Protein AF-0000000083319806 (afdb_homodimer)

Solvent-accessible surface area (backbone atoms only — not comparable to full-atom values): 30467 Å² total; per-residue (Å²): 118,70,55,70,87,44,60,30,24,70,21,26,51,60,79,76,36,74,44,69,61,35,63,40,27,64,43,56,38,46,34,75,63,25,96,71,28,33,53,68,67,26,23,36,68,34,33,35,37,38,37,29,69,36,45,44,36,43,33,32,46,75,82,45,74,46,81,37,43,58,60,20,32,36,38,39,34,37,60,42,42,29,33,41,30,30,83,74,91,60,65,25,31,32,39,41,38,34,41,36,53,67,60,64,30,37,85,22,64,45,26,33,54,51,44,46,65,51,44,26,91,55,17,43,62,58,45,83,29,42,62,84,41,68,72,39,27,52,52,53,48,50,53,52,48,52,44,55,46,57,71,66,62,64,90,51,65,39,50,55,49,18,52,55,34,41,54,53,27,57,46,55,74,65,57,45,72,44,82,59,54,68,65,61,53,48,52,49,50,30,49,48,37,22,52,51,47,42,69,74,43,43,46,42,93,74,48,67,61,56,41,11,50,55,40,70,43,51,57,68,53,38,42,48,48,26,42,74,71,67,68,35,48,64,65,56,25,50,51,32,33,27,48,36,53,35,52,51,44,43,51,74,41,87,68,54,67,62,55,43,28,43,60,30,30,39,92,42,53,66,58,38,47,52,53,37,26,71,72,69,70,42,46,67,69,59,53,35,69,69,38,76,77,67,84,130,121,68,54,69,87,43,62,30,29,69,21,27,51,59,77,73,37,73,45,69,63,36,62,38,28,63,46,57,38,44,34,76,62,27,95,70,28,31,54,72,66,26,23,35,67,34,34,37,36,38,37,30,70,36,45,47,34,43,33,33,49,76,82,46,74,45,80,37,43,59,59,20,32,37,38,38,34,38,60,42,42,30,32,40,29,33,81,74,91,61,64,25,32,31,38,39,38,34,41,34,51,67,61,65,31,37,83,23,64,45,26,34,54,50,44,45,64,49,44,26,89,54,18,43,64,58,44,84,28,42,64,85,41,68,73,38,27,51,52,53,48,48,54,53,50,52,45,56,47,55,72,70,60,65,88,49,66,40,50,56,48,18,52,53,34,40,54,53,26,57,46,56,73,66,58,45,71,42,82,58,55,67,67,61,50,48,52,50,50,30,51,49,38,22,52,50,45,43,70,74,44,44,46,44,93,73,50,68,62,57,41,12,51,56,39,70,43,52,57,68,55,38,42,46,50,26,43,73,72,66,67,36,49,63,66,56,24,50,50,28,37,28,48,40,54,35,52,50,44,44,52,73,42,86,69,54,68,62,55,42,29,42,59,30,30,40,92,42,52,65,59,37,47,51,53,38,24,71,74,71,70,42,46,67,69,59,53,35,70,67,37,77,77,66,85,129

Foldseek 3Di:
DPEDFDAFLLQATDADDLDPPQPKRKDKYKLVSPPQSKDDWHAAQWKKKKAWQAAKKWKAWQRDTDIGGHGKMKIFFGGITMMIHDPDPGIIMMIMIIHHLVLQCCVPPVSVVLCCVQRNLQWDGMDIAHCVDVLSVVLSVLSVVLNVCSVVPNPDVVVNSVSVNVSVVSSSVPIGGPPPDPVSSLLVVLVVQLLVVLVVDLLEDDDLQNSCVSSPHGSVSQQVSCCSRVVDGSVSSSLSNLLVQLLVCLQPHPDDSQVSCNRSHHPGSVVSQVSNCVVVVDGSVVSSVVRPDPDD/DPEDFDAFLLQATDADDLDPPQPKRKDKYKLVSPPQSKDDWHFAQWKKKKAWQAAKKWKAWQRDTDIGGHGKMKIFFGGITMMIHDPDPGIIMMIMIIHHLVLQCCVPPVSVVLCCVQRNLQWDGMDIAHCVDVLSVVLSVLSVVLNVCSVVPNPDVVVNSVSVNVSVVSSSVPIGGDPPPPVSSLLVVLVVQLLVVLVVDLLEDDDLQNSCVSSPHGSVSQQVSCCSRSVDGSVSSSLSNLLVQLLVCLQPHPDDSQVSCNRSHHPGSVVSQVSNCVVVVDGSVVSSVVRPDPDD

InterPro domains:
  IPR003313 AraC-type arabinose-binding/dimerisation domain [PF02311] (35-108)
  IPR009057 Homedomain-like superfamily [SSF46689] (190-239)
  IPR009057 Homedomain-like superfamily [SSF46689] (241-291)
  IPR011051 RmlC-like cupin domain superfamily [SSF51182] (38-101)
  IPR014710 RmlC-like jelly roll fold [G3DSA:2.60.120.10] (34-104)
  IPR018060 AraC-like, DNA binding HTH domain [PF12833] (212-290)
  IPR018060 AraC-like, DNA binding HTH domain [PS01124] (192-290)
  IPR018060 AraC-like, DNA binding HTH domain [SM00342] (205-288)
  IPR018062 HTH domain AraC-type, conserved site [PS00041] (242-284)
  IPR020449 Transcription regulator HTH, AraC- type, HTH domain [PR00032] (257-272)
  IPR020449 Transcription regulator HTH, AraC- type, HTH domain [PR00032] (272-288)

Organism: Saccharibacillus brassicae (NCBI:txid2583377)

Structure (mmCIF, N/CA/C/O backbone):
data_AF-0000000083319806-model_v1
#
loop_
_entity.id
_entity.type
_entity.pdbx_description
1 polymer 'Helix-turn-helix domain-containing protein'
#
loop_
_atom_site.group_PDB
_atom_site.id
_atom_site.type_symbol
_atom_site.label_atom_id
_atom_site.label_alt_id
_atom_site.label_comp_id
_atom_site.label_asym_id
_atom_site.label_entity_id
_atom_site.label_seq_id
_atom_site.pdbx_PDB_ins_code
_atom_site.Cartn_x
_atom_site.Cartn_y
_atom_site.Cartn_z
_atom_site.occupancy
_atom_site.B_iso_or_equiv
_atom_site.auth_seq_id
_atom_site.auth_comp_id
_atom_site.auth_asym_id
_atom_site.auth_atom_id
_atom_site.pdbx_PDB_model_num
ATOM 1 N N . MET A 1 1 ? 20.312 -10.594 -13.469 1 32.31 1 MET A N 1
ATOM 2 C CA . MET A 1 1 ? 19.641 -11.75 -14.039 1 32.31 1 MET A CA 1
ATOM 3 C C . MET A 1 1 ? 19.141 -12.688 -12.945 1 32.31 1 MET A C 1
ATOM 5 O O . MET A 1 1 ? 19.922 -13.133 -12.102 1 32.31 1 MET A O 1
ATOM 9 N N . TYR A 1 2 ? 18.031 -12.5 -12.547 1 42.34 2 TYR A N 1
ATOM 10 C CA . TYR A 1 2 ? 17.531 -13.32 -11.453 1 42.34 2 TYR A CA 1
ATOM 11 C C . TYR A 1 2 ? 17.156 -14.719 -11.938 1 42.34 2 TYR A C 1
ATOM 13 O O . TYR A 1 2 ? 16.156 -14.891 -12.641 1 42.34 2 TYR A O 1
ATOM 21 N N . GLY A 1 3 ? 18.234 -15.531 -12.312 1 44.66 3 GLY A N 1
ATOM 22 C CA . GLY A 1 3 ? 18.094 -16.812 -13 1 44.66 3 GLY A CA 1
ATOM 23 C C . GLY A 1 3 ? 17.547 -17.906 -12.109 1 44.66 3 GLY A C 1
ATOM 24 O O . GLY A 1 3 ? 17.234 -19 -12.586 1 44.66 3 GLY A O 1
ATOM 25 N N . GLY A 1 4 ? 17.391 -17.719 -10.883 1 49.59 4 GLY A N 1
ATOM 26 C CA . GLY A 1 4 ? 17.016 -18.953 -10.203 1 49.59 4 GLY A CA 1
ATOM 27 C C . GLY A 1 4 ? 15.75 -18.828 -9.383 1 49.59 4 GLY A C 1
ATOM 28 O O . GLY A 1 4 ? 15.406 -17.719 -8.93 1 49.59 4 GLY A O 1
ATOM 29 N N . LEU A 1 5 ? 14.781 -19.719 -9.812 1 52.25 5 LEU A N 1
ATOM 30 C CA . LEU A 1 5 ? 13.57 -19.875 -9 1 52.25 5 LEU A CA 1
ATOM 31 C C . LEU A 1 5 ? 13.891 -20.5 -7.652 1 52.25 5 LEU A C 1
ATOM 33 O O . LEU A 1 5 ? 14.477 -21.578 -7.594 1 52.25 5 LEU A O 1
ATOM 37 N N . GLU A 1 6 ? 13.891 -19.734 -6.719 1 49.66 6 GLU A N 1
ATOM 38 C CA . GLU A 1 6 ? 14.062 -20.281 -5.375 1 49.66 6 GLU A CA 1
ATOM 39 C C . GLU A 1 6 ? 12.719 -20.656 -4.758 1 49.66 6 GLU A C 1
ATOM 41 O O . GLU A 1 6 ? 11.836 -19.797 -4.609 1 49.66 6 GLU A O 1
ATOM 46 N N . LEU A 1 7 ? 12.531 -21.938 -4.762 1 43.81 7 LEU A N 1
ATOM 47 C CA . LEU A 1 7 ? 11.242 -22.453 -4.309 1 43.81 7 LEU A CA 1
ATOM 48 C C . LEU A 1 7 ? 11.328 -22.953 -2.873 1 43.81 7 LEU A C 1
ATOM 50 O O . LEU A 1 7 ? 12.359 -23.484 -2.457 1 43.81 7 LEU A O 1
ATOM 54 N N . PHE A 1 8 ? 10.234 -22.609 -2.215 1 37.62 8 PHE A N 1
ATOM 55 C CA . PHE A 1 8 ? 10.062 -23.234 -0.912 1 37.62 8 PHE A CA 1
ATOM 56 C C . PHE A 1 8 ? 9.492 -24.641 -1.062 1 37.62 8 PHE A C 1
ATOM 58 O O . PHE A 1 8 ? 9.086 -25.031 -2.156 1 37.62 8 PHE A O 1
ATOM 65 N N . SER A 1 9 ? 9.578 -25.375 -0.047 1 36.09 9 SER A N 1
ATOM 66 C CA . SER A 1 9 ? 9.156 -26.766 -0.034 1 36.09 9 SER A CA 1
ATOM 67 C C . SER A 1 9 ? 7.711 -26.922 -0.5 1 36.09 9 SER A C 1
ATOM 69 O O . SER A 1 9 ? 7.348 -27.922 -1.111 1 36.09 9 SER A O 1
ATOM 71 N N . ASP A 1 10 ? 6.867 -25.875 -0.222 1 38.91 10 ASP A N 1
ATOM 72 C CA . ASP A 1 10 ? 5.469 -25.906 -0.65 1 38.91 10 ASP A CA 1
ATOM 73 C C . ASP A 1 10 ? 5.328 -25.391 -2.082 1 38.91 10 ASP A C 1
ATOM 75 O O . ASP A 1 10 ? 4.23 -25.031 -2.512 1 38.91 10 ASP A O 1
ATOM 79 N N . LEU A 1 11 ? 6.398 -25.359 -2.715 1 46.5 11 LEU A N 1
ATOM 80 C CA . LEU A 1 11 ? 6.477 -24.859 -4.086 1 46.5 11 LEU A CA 1
ATOM 81 C C . LEU A 1 11 ? 6.203 -23.359 -4.148 1 46.5 11 LEU A C 1
ATOM 83 O O . LEU A 1 11 ? 6.004 -22.812 -5.23 1 46.5 11 LEU A O 1
ATOM 87 N N . SER A 1 12 ? 6.023 -22.875 -2.936 1 45.84 12 SER A N 1
ATOM 88 C CA . SER A 1 12 ? 5.953 -21.422 -3 1 45.84 12 SER A CA 1
ATOM 89 C C . SER A 1 12 ? 7.312 -20.812 -3.328 1 45.84 12 SER A C 1
ATOM 91 O O . SER A 1 12 ? 8.352 -21.344 -2.939 1 45.84 12 SER A O 1
ATOM 93 N N . GLU A 1 13 ? 7.273 -19.844 -4.129 1 59.12 13 GLU A N 1
ATOM 94 C CA . GLU A 1 13 ? 8.5 -19.188 -4.59 1 59.12 13 GLU A CA 1
ATOM 95 C C . GLU A 1 13 ? 8.922 -18.078 -3.635 1 59.12 13 GLU A C 1
ATOM 97 O O . GLU A 1 13 ? 8.086 -17.312 -3.15 1 59.12 13 GLU A O 1
ATOM 102 N N . ARG A 1 14 ? 10.156 -18.172 -3.219 1 52.56 14 ARG A N 1
ATOM 103 C CA . ARG A 1 14 ? 10.742 -17 -2.568 1 52.56 14 ARG A CA 1
ATOM 104 C C . ARG A 1 14 ? 11.133 -15.938 -3.59 1 52.56 14 ARG A C 1
ATOM 106 O O . ARG A 1 14 ? 12.117 -16.094 -4.309 1 52.56 14 ARG A O 1
ATOM 113 N N . LEU A 1 15 ? 10.359 -14.984 -3.609 1 57.25 15 LEU A N 1
ATOM 114 C CA . LEU A 1 15 ? 10.602 -13.922 -4.574 1 57.25 15 LEU A CA 1
ATOM 115 C C . LEU A 1 15 ? 11.688 -12.969 -4.07 1 57.25 15 LEU A C 1
ATOM 117 O O . LEU A 1 15 ? 11.734 -12.648 -2.881 1 57.25 15 LEU A O 1
ATOM 121 N N . LYS A 1 16 ? 12.758 -12.797 -4.871 1 59.84 16 LYS A N 1
ATOM 122 C CA . LYS A 1 16 ? 13.758 -11.758 -4.598 1 59.84 16 LYS A CA 1
ATOM 123 C C . LYS A 1 16 ? 13.289 -10.398 -5.117 1 59.84 16 LYS A C 1
ATOM 125 O O . LYS A 1 16 ? 13.383 -10.125 -6.312 1 59.84 16 LYS A O 1
ATOM 130 N N . TYR A 1 17 ? 12.867 -9.672 -4.148 1 60.75 17 TYR A N 1
ATOM 131 C CA . TYR A 1 17 ? 12.367 -8.352 -4.527 1 60.75 17 TYR A CA 1
ATOM 132 C C . TYR A 1 17 ? 13.516 -7.43 -4.926 1 60.75 17 TYR A C 1
ATOM 134 O O . TYR A 1 17 ? 14.648 -7.617 -4.484 1 60.75 17 TYR A O 1
ATOM 142 N N . ASN A 1 18 ? 13.227 -6.555 -5.82 1 66.25 18 ASN A N 1
ATOM 143 C CA . ASN A 1 18 ? 14.234 -5.621 -6.293 1 66.25 18 ASN A CA 1
ATOM 144 C C . ASN A 1 18 ? 14.773 -4.75 -5.16 1 66.25 18 ASN A C 1
ATOM 146 O O . ASN A 1 18 ? 15.969 -4.457 -5.109 1 66.25 18 ASN A O 1
ATOM 150 N N . VAL A 1 19 ? 13.906 -4.242 -4.352 1 64.81 19 VAL A N 1
ATOM 151 C CA . VAL A 1 19 ? 14.25 -3.557 -3.113 1 64.81 19 VAL A CA 1
ATOM 152 C C . VAL A 1 19 ? 13.867 -4.426 -1.917 1 64.81 19 VAL A C 1
ATOM 154 O O . VAL A 1 19 ? 12.711 -4.832 -1.781 1 64.81 19 VAL A O 1
ATOM 157 N N . PRO A 1 20 ? 14.906 -4.734 -1.126 1 61.66 20 PRO A N 1
ATOM 158 C CA . PRO A 1 20 ? 14.609 -5.609 0.008 1 61.66 20 PRO A CA 1
ATOM 159 C C . PRO A 1 20 ? 13.453 -5.094 0.861 1 61.66 20 PRO A C 1
ATOM 161 O O . PRO A 1 20 ? 13.352 -3.891 1.109 1 61.66 20 PRO A O 1
ATOM 164 N N . ASP A 1 21 ? 12.469 -5.969 1.171 1 67.62 21 ASP A N 1
ATOM 165 C CA . ASP A 1 21 ? 11.297 -5.723 2.006 1 67.62 21 ASP A CA 1
ATOM 166 C C . ASP A 1 21 ? 10.305 -4.797 1.302 1 67.62 21 ASP A C 1
ATOM 168 O O . ASP A 1 21 ? 9.516 -4.105 1.955 1 67.62 21 ASP A O 1
ATOM 172 N N . PHE A 1 22 ? 10.484 -4.484 0.12 1 76.31 22 PHE A N 1
ATOM 173 C CA . PHE A 1 22 ? 9.469 -3.859 -0.721 1 76.31 22 PHE A CA 1
ATOM 174 C C . PHE A 1 22 ? 8.977 -4.832 -1.788 1 76.31 22 PHE A C 1
ATOM 176 O O . PHE A 1 22 ? 9.602 -4.969 -2.842 1 76.31 22 PHE A O 1
ATOM 183 N N . PRO A 1 23 ? 7.918 -5.484 -1.547 1 83.31 23 PRO A N 1
ATOM 184 C CA . PRO A 1 23 ? 7.613 -6.746 -2.227 1 83.31 23 PRO A CA 1
ATOM 185 C C . PRO A 1 23 ? 7.047 -6.539 -3.629 1 83.31 23 PRO A C 1
ATOM 187 O O . PRO A 1 23 ? 5.895 -6.891 -3.893 1 83.31 23 PRO A O 1
ATOM 190 N N . ILE A 1 24 ? 7.809 -5.965 -4.449 1 88.81 24 ILE A N 1
ATOM 191 C CA . ILE A 1 24 ? 7.652 -5.918 -5.898 1 88.81 24 ILE A CA 1
ATOM 192 C C . ILE A 1 24 ? 8.891 -6.52 -6.566 1 88.81 24 ILE A C 1
ATOM 194 O O . ILE A 1 24 ? 10.016 -6.156 -6.238 1 88.81 24 ILE A O 1
ATOM 198 N N . CYS A 1 25 ? 8.695 -7.453 -7.391 1 87 25 CYS A N 1
ATOM 199 C CA . CYS A 1 25 ? 9.781 -8.047 -8.156 1 87 25 CYS A CA 1
ATOM 200 C C . CYS A 1 25 ? 9.625 -7.762 -9.648 1 87 25 CYS A C 1
ATOM 202 O O . CYS A 1 25 ? 8.539 -7.934 -10.203 1 87 25 CYS A O 1
ATOM 204 N N . VAL A 1 26 ? 10.594 -7.18 -10.242 1 88.5 26 VAL A N 1
ATOM 205 C CA . VAL A 1 26 ? 10.664 -6.969 -11.68 1 88.5 26 VAL A CA 1
ATOM 206 C C . VAL A 1 26 ? 12 -7.484 -12.211 1 88.5 26 VAL A C 1
ATOM 208 O O . VAL A 1 26 ? 13.062 -6.992 -11.828 1 88.5 26 VAL A O 1
ATOM 211 N N . TYR A 1 27 ? 11.914 -8.469 -13.078 1 83.31 27 TYR A N 1
ATOM 212 C CA . TYR A 1 27 ? 13.18 -8.93 -13.641 1 83.31 27 TYR A CA 1
ATOM 213 C C . TYR A 1 27 ? 12.961 -9.578 -15 1 83.31 27 TYR A C 1
ATOM 215 O O . TYR A 1 27 ? 11.828 -9.883 -15.383 1 83.31 27 TYR A O 1
ATOM 223 N N . ARG A 1 28 ? 14.023 -9.594 -15.68 1 85.25 28 ARG A N 1
ATOM 224 C CA . ARG A 1 28 ? 14.102 -10.32 -16.938 1 85.25 28 ARG A CA 1
ATOM 225 C C . ARG A 1 28 ? 14.703 -11.703 -16.734 1 85.25 28 ARG A C 1
ATOM 227 O O . ARG A 1 28 ? 15.734 -11.852 -16.078 1 85.25 28 ARG A O 1
ATOM 234 N N . GLY A 1 29 ? 13.977 -12.773 -17.219 1 81.25 29 GLY A N 1
ATOM 235 C CA . GLY A 1 29 ? 14.469 -14.133 -17.078 1 81.25 29 GLY A CA 1
ATOM 236 C C . GLY A 1 29 ? 14.586 -14.867 -18.406 1 81.25 29 GLY A C 1
ATOM 237 O O . GLY A 1 29 ? 14.211 -14.328 -19.453 1 81.25 29 GLY A O 1
ATOM 238 N N . SER A 1 30 ? 15.297 -15.938 -18.297 1 79 30 SER A N 1
ATOM 239 C CA . SER A 1 30 ? 15.445 -16.859 -19.422 1 79 30 SER A CA 1
ATOM 240 C C . SER A 1 30 ? 15.273 -18.312 -18.969 1 79 30 SER A C 1
ATOM 242 O O . SER A 1 30 ? 15.758 -18.703 -17.922 1 79 30 SER A O 1
ATOM 244 N N . LEU A 1 31 ? 14.523 -19.062 -19.781 1 75.31 31 LEU A N 1
ATOM 245 C CA . LEU A 1 31 ? 14.305 -20.453 -19.406 1 75.31 31 LEU A CA 1
ATOM 246 C C . LEU A 1 31 ? 15.602 -21.25 -19.562 1 75.31 31 LEU A C 1
ATOM 248 O O . LEU A 1 31 ? 15.719 -22.344 -19 1 75.31 31 LEU A O 1
ATOM 252 N N . ARG A 1 32 ? 16.531 -20.703 -20.297 1 66.5 32 ARG A N 1
ATOM 253 C CA . ARG A 1 32 ? 17.797 -21.391 -20.5 1 66.5 32 ARG A CA 1
ATOM 254 C C . ARG A 1 32 ? 18.547 -21.578 -19.188 1 66.5 32 ARG A C 1
ATOM 256 O O . ARG A 1 32 ? 19.438 -22.422 -19.094 1 66.5 32 ARG A O 1
ATOM 263 N N . PHE A 1 33 ? 18.172 -20.734 -18.281 1 56.41 33 PHE A N 1
ATOM 264 C CA . PHE A 1 33 ? 18.875 -20.797 -17 1 56.41 33 PHE A CA 1
ATOM 265 C C . PHE A 1 33 ? 18.344 -21.938 -16.141 1 56.41 33 PHE A C 1
ATOM 267 O O . PHE A 1 33 ? 18.891 -22.219 -15.07 1 56.41 33 PHE A O 1
ATOM 274 N N . PHE A 1 34 ? 17.375 -22.578 -16.719 1 55.75 34 PHE A N 1
ATOM 275 C CA . PHE A 1 34 ? 16.812 -23.719 -16.016 1 55.75 34 PHE A CA 1
ATOM 276 C C . PHE A 1 34 ? 17.156 -25.016 -16.734 1 55.75 34 PHE A C 1
ATOM 278 O O . PHE A 1 34 ? 17.203 -25.062 -17.969 1 55.75 34 PHE A O 1
ATOM 285 N N . ASP A 1 35 ? 17.578 -26 -16.062 1 54.56 35 ASP A N 1
ATOM 286 C CA . ASP A 1 35 ? 18.062 -27.266 -16.609 1 54.56 35 ASP A CA 1
ATOM 287 C C . ASP A 1 35 ? 17.078 -27.828 -17.641 1 54.56 35 ASP A C 1
ATOM 289 O O . ASP A 1 35 ? 17.5 -28.312 -18.703 1 54.56 35 ASP A O 1
ATOM 293 N N . THR A 1 36 ? 15.836 -27.875 -17.438 1 55 36 THR A N 1
ATOM 294 C CA . THR A 1 36 ? 14.867 -28.484 -18.344 1 55 36 THR A CA 1
ATOM 295 C C . THR A 1 36 ? 14.086 -27.406 -19.094 1 55 36 THR A C 1
ATOM 297 O O . THR A 1 36 ? 12.992 -27.656 -19.594 1 55 36 THR A O 1
ATOM 300 N N . ASN A 1 37 ? 14.75 -26.234 -19.25 1 62.88 37 ASN A N 1
ATOM 301 C CA . ASN A 1 37 ? 14.062 -25.109 -19.875 1 62.88 37 ASN A CA 1
ATOM 302 C C . ASN A 1 37 ? 12.672 -24.906 -19.281 1 62.88 37 ASN A C 1
ATOM 304 O O . ASN A 1 37 ? 11.711 -24.672 -20.016 1 62.88 37 ASN A O 1
ATOM 308 N N . ALA A 1 38 ? 12.617 -25.375 -18.062 1 65.38 38 ALA A N 1
ATOM 309 C CA . ALA A 1 38 ? 11.359 -25.25 -17.344 1 65.38 38 ALA A CA 1
ATOM 310 C C . ALA A 1 38 ? 11.594 -24.828 -15.898 1 65.38 38 ALA A C 1
ATOM 312 O O . ALA A 1 38 ? 12.586 -25.219 -15.281 1 65.38 38 ALA A O 1
ATOM 313 N N . PHE A 1 39 ? 10.758 -23.859 -15.5 1 65.25 39 PHE A N 1
ATOM 314 C CA . PHE A 1 39 ? 10.758 -23.719 -14.047 1 65.25 39 PHE A CA 1
ATOM 315 C C . PHE A 1 39 ? 9.648 -24.547 -13.414 1 65.25 39 PHE A C 1
ATOM 317 O O . PHE A 1 39 ? 8.586 -24.734 -14.016 1 65.25 39 PHE A O 1
ATOM 324 N N . ALA A 1 40 ? 9.914 -25.094 -12.273 1 62.38 40 ALA A N 1
ATOM 325 C CA . ALA A 1 40 ? 9.086 -26.047 -11.547 1 62.38 40 ALA A CA 1
ATOM 326 C C . ALA A 1 40 ? 7.773 -25.422 -11.102 1 62.38 40 ALA A C 1
ATOM 328 O O . ALA A 1 40 ? 7.676 -24.188 -10.984 1 62.38 40 ALA A O 1
ATOM 329 N N . TYR A 1 41 ? 6.816 -26.312 -10.938 1 68.25 41 TYR A N 1
ATOM 330 C CA . TYR A 1 41 ? 5.566 -25.891 -10.32 1 68.25 41 TYR A CA 1
ATOM 331 C C . TYR A 1 41 ? 5.824 -25.156 -9.008 1 68.25 41 TYR A C 1
ATOM 333 O O . TYR A 1 41 ? 6.633 -25.609 -8.195 1 68.25 41 TYR A O 1
ATOM 341 N N . HIS A 1 42 ? 5.207 -24.031 -8.93 1 69.31 42 HIS A N 1
ATOM 342 C CA . HIS A 1 42 ? 5.285 -23.281 -7.684 1 69.31 42 HIS A CA 1
ATOM 343 C C . HIS A 1 42 ? 4.098 -22.328 -7.531 1 69.31 42 HIS A C 1
ATOM 345 O O . HIS A 1 42 ? 3.299 -22.188 -8.453 1 69.31 42 HIS A O 1
ATOM 351 N N . TRP A 1 43 ? 3.887 -21.953 -6.285 1 70.69 43 TRP A N 1
ATOM 352 C CA . TRP A 1 43 ? 2.893 -20.906 -6.023 1 70.69 43 TRP A CA 1
ATOM 353 C C . TRP A 1 43 ? 3.443 -19.859 -5.066 1 70.69 43 TRP A C 1
ATOM 355 O O . TRP A 1 43 ? 4.488 -20.062 -4.441 1 70.69 43 TRP A O 1
ATOM 365 N N . HIS A 1 44 ? 2.842 -18.703 -5.074 1 73.44 44 HIS A N 1
ATOM 366 C CA . HIS A 1 44 ? 3.119 -17.625 -4.129 1 73.44 44 HIS A CA 1
ATOM 367 C C . HIS A 1 44 ? 1.916 -16.703 -3.979 1 73.44 44 HIS A C 1
ATOM 369 O O . HIS A 1 44 ? 0.954 -16.797 -4.746 1 73.44 44 HIS A O 1
ATOM 375 N N . THR A 1 45 ? 1.938 -15.938 -2.943 1 79.69 45 THR A N 1
ATOM 376 C CA . THR A 1 45 ? 0.848 -15.023 -2.633 1 79.69 45 THR A CA 1
ATOM 377 C C . THR A 1 45 ? 0.843 -13.836 -3.598 1 79.69 45 THR A C 1
ATOM 379 O O . THR A 1 45 ? -0.208 -13.25 -3.863 1 79.69 45 THR A O 1
ATOM 382 N N . ASP A 1 46 ? 1.953 -13.602 -4.18 1 89.94 46 ASP A N 1
ATOM 383 C CA . ASP A 1 46 ? 2.09 -12.445 -5.059 1 89.94 46 ASP A CA 1
ATOM 384 C C . ASP A 1 46 ? 1.274 -12.625 -6.336 1 89.94 46 ASP A C 1
ATOM 386 O O . ASP A 1 46 ? 1.175 -13.742 -6.863 1 89.94 46 ASP A O 1
ATOM 390 N N . LEU A 1 47 ? 0.662 -11.57 -6.766 1 95.06 47 LEU A N 1
ATOM 391 C CA . LEU A 1 47 ? 0.157 -11.539 -8.133 1 95.06 47 LEU A CA 1
ATOM 392 C C . LEU A 1 47 ? 1.306 -11.508 -9.141 1 95.06 47 LEU A C 1
ATOM 394 O O . LEU A 1 47 ? 2.311 -10.828 -8.914 1 95.06 47 LEU A O 1
ATOM 398 N N . GLU A 1 48 ? 1.169 -12.258 -10.195 1 95.31 48 GLU A N 1
ATOM 399 C CA . GLU A 1 48 ? 2.299 -12.375 -11.109 1 95.31 48 GLU A CA 1
ATOM 400 C C . GLU A 1 48 ? 1.893 -12.023 -12.539 1 95.31 48 GLU A C 1
ATOM 402 O O . GLU A 1 48 ? 0.823 -12.422 -13 1 95.31 48 GLU A O 1
ATOM 407 N N . PHE A 1 49 ? 2.697 -11.195 -13.195 1 97.56 49 PHE A N 1
ATOM 408 C CA . PHE A 1 49 ? 2.586 -10.844 -14.602 1 97.56 49 PHE A CA 1
ATOM 409 C C . PHE A 1 49 ? 3.807 -11.32 -15.383 1 97.56 49 PHE A C 1
ATOM 411 O O . PHE A 1 49 ? 4.941 -11.141 -14.938 1 97.56 49 PHE A O 1
ATOM 418 N N . VAL A 1 50 ? 3.576 -11.93 -16.5 1 96.44 50 VAL A N 1
ATOM 419 C CA . VAL A 1 50 ? 4.664 -12.398 -17.359 1 96.44 50 VAL A CA 1
ATOM 420 C C . VAL A 1 50 ? 4.465 -11.891 -18.781 1 96.44 50 VAL A C 1
ATOM 422 O O . VAL A 1 50 ? 3.346 -11.906 -19.297 1 96.44 50 VAL A O 1
ATOM 425 N N . ARG A 1 51 ? 5.441 -11.391 -19.359 1 97.69 51 ARG A N 1
ATOM 426 C CA . ARG A 1 51 ? 5.445 -11.008 -20.766 1 97.69 51 ARG A CA 1
ATOM 427 C C . ARG A 1 51 ? 6.582 -11.688 -21.516 1 97.69 51 ARG A C 1
ATOM 429 O O . ARG A 1 51 ? 7.746 -11.578 -21.125 1 97.69 51 ARG A O 1
ATOM 436 N N . ILE A 1 52 ? 6.285 -12.297 -22.641 1 96.25 52 ILE A N 1
ATOM 437 C CA . ILE A 1 52 ? 7.297 -12.984 -23.438 1 96.25 52 ILE A CA 1
ATOM 438 C C . ILE A 1 52 ? 7.965 -11.992 -24.391 1 96.25 52 ILE A C 1
ATOM 440 O O . ILE A 1 52 ? 7.293 -11.328 -25.172 1 96.25 52 ILE A O 1
ATOM 444 N N . LEU A 1 53 ? 9.227 -11.898 -24.312 1 94.44 53 LEU A N 1
ATOM 445 C CA . LEU A 1 53 ? 9.984 -11 -25.172 1 94.44 53 LEU A CA 1
ATOM 446 C C . LEU A 1 53 ? 10.516 -11.734 -26.391 1 94.44 53 LEU A C 1
ATOM 448 O O . LEU A 1 53 ? 10.5 -11.188 -27.5 1 94.44 53 LEU A O 1
ATOM 452 N N . GLU A 1 54 ? 11.016 -12.906 -26.203 1 93 54 GLU A N 1
ATOM 453 C CA . GLU A 1 54 ? 11.555 -13.773 -27.25 1 93 54 GLU A CA 1
ATOM 454 C C . GLU A 1 54 ? 11.133 -15.227 -27.031 1 93 54 GLU A C 1
ATOM 456 O O . GLU A 1 54 ? 11.047 -15.688 -25.891 1 93 54 GLU A O 1
ATOM 461 N N . GLY A 1 55 ? 10.859 -15.93 -28.188 1 92.25 55 GLY A N 1
ATOM 462 C CA . GLY A 1 55 ? 10.492 -17.328 -28.094 1 92.25 55 GLY A CA 1
ATOM 463 C C . GLY A 1 55 ? 9.055 -17.547 -27.656 1 92.25 55 GLY A C 1
ATOM 464 O O . GLY A 1 55 ? 8.172 -16.75 -28.016 1 92.25 55 GLY A O 1
ATOM 465 N N . SER A 1 56 ? 8.898 -18.766 -27.047 1 92.75 56 SER A N 1
ATOM 466 C CA . SER A 1 56 ? 7.562 -19.125 -26.578 1 92.75 56 SER A CA 1
ATOM 467 C C . SER A 1 56 ? 7.629 -19.922 -25.281 1 92.75 56 SER A C 1
ATOM 469 O O . SER A 1 56 ? 8.703 -20.391 -24.891 1 92.75 56 SER A O 1
ATOM 471 N N . MET A 1 57 ? 6.508 -19.969 -24.578 1 91.94 57 MET A N 1
ATOM 472 C CA . MET A 1 57 ? 6.418 -20.672 -23.297 1 91.94 57 MET A CA 1
ATOM 473 C C . MET A 1 57 ? 5.059 -21.344 -23.141 1 91.94 57 MET A C 1
ATOM 475 O O . MET A 1 57 ? 4.027 -20.766 -23.469 1 91.94 57 MET A O 1
ATOM 479 N N . ASP A 1 58 ? 5.141 -22.625 -22.797 1 90.81 58 ASP A N 1
ATOM 480 C CA . ASP A 1 58 ? 3.93 -23.312 -22.344 1 90.81 58 ASP A CA 1
ATOM 481 C C . ASP A 1 58 ? 3.729 -23.109 -20.828 1 90.81 58 ASP A C 1
ATOM 483 O O . ASP A 1 58 ? 4.547 -23.562 -20.031 1 90.81 58 ASP A O 1
ATOM 487 N N . TYR A 1 59 ? 2.684 -22.469 -20.484 1 91.25 59 TYR A N 1
ATOM 488 C CA . TYR A 1 59 ? 2.4 -22.109 -19.094 1 91.25 59 TYR A CA 1
ATOM 489 C C . TYR A 1 59 ? 1.205 -22.891 -18.562 1 91.25 59 TYR A C 1
ATOM 491 O O . TYR A 1 59 ? 0.204 -23.062 -19.266 1 91.25 59 TYR A O 1
ATOM 499 N N . VAL A 1 60 ? 1.326 -23.469 -17.453 1 85.25 60 VAL A N 1
ATOM 500 C CA . VAL A 1 60 ? 0.248 -24.219 -16.812 1 85.25 60 VAL A CA 1
ATOM 501 C C . VAL A 1 60 ? -0.136 -23.562 -15.492 1 85.25 60 VAL A C 1
ATOM 503 O O . VAL A 1 60 ? 0.728 -23.297 -14.656 1 85.25 60 VAL A O 1
ATOM 506 N N . VAL A 1 61 ? -1.399 -23.281 -15.359 1 88.38 61 VAL A N 1
ATOM 507 C CA . VAL A 1 61 ? -1.926 -22.719 -14.117 1 88.38 61 VAL A CA 1
ATOM 508 C C . VAL A 1 61 ? -3.084 -23.578 -13.617 1 88.38 61 VAL A C 1
ATOM 510 O O . VAL A 1 61 ? -4.117 -23.688 -14.281 1 88.38 61 VAL A O 1
ATOM 513 N N . ASN A 1 62 ? -2.916 -24.078 -12.453 1 81.25 62 ASN A N 1
ATOM 514 C CA . ASN A 1 62 ? -3.914 -24.969 -11.875 1 81.25 62 ASN A CA 1
ATOM 515 C C . ASN A 1 62 ? -4.402 -25.984 -12.891 1 81.25 62 ASN A C 1
ATOM 517 O O . ASN A 1 62 ? -5.609 -26.188 -13.055 1 81.25 62 ASN A O 1
ATOM 521 N N . GLY A 1 63 ? -3.449 -26.516 -13.656 1 77.19 63 GLY A N 1
ATOM 522 C CA . GLY A 1 63 ? -3.723 -27.625 -14.555 1 77.19 63 GLY A CA 1
ATOM 523 C C . GLY A 1 63 ? -4.141 -27.188 -15.945 1 77.19 63 GLY A C 1
ATOM 524 O O . GLY A 1 63 ? -4.152 -27.984 -16.875 1 77.19 63 GLY A O 1
ATOM 525 N N . ARG A 1 64 ? -4.52 -25.969 -16.141 1 85.38 64 ARG A N 1
ATOM 526 C CA . ARG A 1 64 ? -4.887 -25.438 -17.453 1 85.38 64 ARG A CA 1
ATOM 527 C C . ARG A 1 64 ? -3.662 -24.922 -18.188 1 85.38 64 ARG A C 1
ATOM 529 O O . ARG A 1 64 ? -2.92 -24.094 -17.672 1 85.38 64 ARG A O 1
ATOM 536 N N . GLU A 1 65 ? -3.57 -25.453 -19.375 1 88.38 65 GLU A N 1
ATOM 537 C CA . GLU A 1 65 ? -2.393 -25.094 -20.172 1 88.38 65 GLU A CA 1
ATOM 538 C C . GLU A 1 65 ? -2.699 -23.969 -21.156 1 88.38 65 GLU A C 1
ATOM 540 O O . GLU A 1 65 ? -3.771 -23.938 -21.75 1 88.38 65 GLU A O 1
ATOM 545 N N . ILE A 1 66 ? -1.771 -23.062 -21.281 1 93 66 ILE A N 1
ATOM 546 C CA . ILE A 1 66 ? -1.861 -21.969 -22.234 1 93 66 ILE A CA 1
ATOM 547 C C . ILE A 1 66 ? -0.505 -21.75 -22.906 1 93 66 ILE A C 1
ATOM 549 O O . ILE A 1 66 ? 0.536 -21.828 -22.25 1 93 66 ILE A O 1
ATOM 553 N N . HIS A 1 67 ? -0.532 -21.547 -24.203 1 94.56 67 HIS A N 1
ATOM 554 C CA . HIS A 1 67 ? 0.686 -21.281 -24.969 1 94.56 67 HIS A CA 1
ATOM 555 C C . HIS A 1 67 ? 0.898 -19.781 -25.156 1 94.56 67 HIS A C 1
ATOM 557 O O . HIS A 1 67 ? 0.005 -19.078 -25.625 1 94.56 67 HIS A O 1
ATOM 563 N N . LEU A 1 68 ? 2.055 -19.297 -24.766 1 95.69 68 LEU A N 1
ATOM 564 C CA . LEU A 1 68 ? 2.422 -17.891 -24.906 1 95.69 68 LEU A CA 1
ATOM 565 C C . LEU A 1 68 ? 3.521 -17.719 -25.938 1 95.69 68 LEU A C 1
ATOM 567 O O . LEU A 1 68 ? 4.617 -18.266 -25.797 1 95.69 68 LEU A O 1
ATOM 571 N N . GLY A 1 69 ? 3.227 -16.953 -26.969 1 94.81 69 GLY A N 1
ATOM 572 C CA . GLY A 1 69 ? 4.238 -16.594 -27.953 1 94.81 69 GLY A CA 1
ATOM 573 C C . GLY A 1 69 ? 4.848 -15.227 -27.719 1 94.81 69 GLY A C 1
ATOM 574 O O . GLY A 1 69 ? 4.504 -14.547 -26.75 1 94.81 69 GLY A O 1
ATOM 575 N N . ARG A 1 70 ? 5.766 -14.867 -28.656 1 94.69 70 ARG A N 1
ATOM 576 C CA . ARG A 1 70 ? 6.402 -13.555 -28.578 1 94.69 70 ARG A CA 1
ATOM 577 C C . ARG A 1 70 ? 5.359 -12.438 -28.531 1 94.69 70 ARG A C 1
ATOM 579 O O . ARG A 1 70 ? 4.449 -12.398 -29.359 1 94.69 70 ARG A O 1
ATOM 586 N N . GLY A 1 71 ? 5.523 -11.609 -27.484 1 96.25 71 GLY A N 1
ATOM 587 C CA . GLY A 1 71 ? 4.613 -10.484 -27.344 1 96.25 71 GLY A CA 1
ATOM 588 C C . GLY A 1 71 ? 3.439 -10.766 -26.438 1 96.25 71 GLY A C 1
ATOM 589 O O . GLY A 1 71 ? 2.846 -9.852 -25.875 1 96.25 71 GLY A O 1
ATOM 590 N N . ASP A 1 72 ? 3.115 -12.008 -26.266 1 97.5 72 ASP A N 1
ATOM 591 C CA . ASP A 1 72 ? 2.023 -12.391 -25.375 1 97.5 72 ASP A CA 1
ATOM 592 C C . ASP A 1 72 ? 2.42 -12.219 -23.906 1 97.5 72 ASP A C 1
ATOM 594 O O . ASP A 1 72 ? 3.605 -12.094 -23.594 1 97.5 72 ASP A O 1
ATOM 598 N N . GLY A 1 73 ? 1.414 -12.172 -23.047 1 98.19 73 GLY A N 1
ATOM 599 C CA . GLY A 1 73 ? 1.632 -12.195 -21.609 1 98.19 73 GLY A CA 1
ATOM 600 C C . GLY A 1 73 ? 0.548 -12.938 -20.859 1 98.19 73 GLY A C 1
ATOM 601 O O . GLY A 1 73 ? -0.356 -13.516 -21.453 1 98.19 73 GLY A O 1
ATOM 602 N N . ILE A 1 74 ? 0.709 -13.031 -19.609 1 98.06 74 ILE A N 1
ATOM 603 C CA . ILE A 1 74 ? -0.273 -13.688 -18.75 1 98.06 74 ILE A CA 1
ATOM 604 C C . ILE A 1 74 ? -0.268 -13.039 -17.375 1 98.06 74 ILE A C 1
ATOM 606 O O . ILE A 1 74 ? 0.78 -12.609 -16.891 1 98.06 74 ILE A O 1
ATOM 610 N N . PHE A 1 75 ? -1.395 -12.859 -16.859 1 98.12 75 PHE A N 1
ATOM 611 C CA . PHE A 1 75 ? -1.594 -12.586 -15.445 1 98.12 75 PHE A CA 1
ATOM 612 C C . PHE A 1 75 ? -1.955 -13.859 -14.695 1 98.12 75 PHE A C 1
ATOM 614 O O . PHE A 1 75 ? -2.885 -14.57 -15.078 1 98.12 75 PHE A O 1
ATOM 621 N N . VAL A 1 76 ? -1.226 -14.195 -13.656 1 95.19 76 VAL A N 1
ATOM 622 C CA . VAL A 1 76 ? -1.522 -15.328 -12.781 1 95.19 76 VAL A CA 1
ATOM 623 C C . VAL A 1 76 ? -1.994 -14.82 -11.422 1 95.19 76 VAL A C 1
ATOM 625 O O . VAL A 1 76 ? -1.283 -14.062 -10.758 1 95.19 76 VAL A O 1
ATOM 628 N N . ASN A 1 77 ? -3.094 -15.242 -10.992 1 94.44 77 ASN A N 1
ATOM 629 C CA . ASN A 1 77 ? -3.709 -14.789 -9.75 1 94.44 77 ASN A CA 1
ATOM 630 C C . ASN A 1 77 ? -2.98 -15.336 -8.531 1 94.44 77 ASN A C 1
ATOM 632 O O . ASN A 1 77 ? -2.104 -16.188 -8.656 1 94.44 77 ASN A O 1
ATOM 636 N N . SER A 1 78 ? -3.262 -14.719 -7.387 1 89.44 78 SER A N 1
ATOM 637 C CA . SER A 1 78 ? -2.609 -15.039 -6.125 1 89.44 78 SER A CA 1
ATOM 638 C C . SER A 1 78 ? -2.84 -16.5 -5.738 1 89.44 78 SER A C 1
ATOM 640 O O . SER A 1 78 ? -3.941 -17.016 -5.914 1 89.44 78 SER A O 1
ATOM 642 N N . LYS A 1 79 ? -1.759 -17.172 -5.324 1 78.62 79 LYS A N 1
ATOM 643 C CA . LYS A 1 79 ? -1.776 -18.5 -4.715 1 78.62 79 LYS A CA 1
ATOM 644 C C . LYS A 1 79 ? -2.201 -19.562 -5.723 1 78.62 79 LYS A C 1
ATOM 646 O O . LYS A 1 79 ? -2.863 -20.547 -5.363 1 78.62 79 LYS A O 1
ATOM 651 N N . ARG A 1 80 ? -1.981 -19.297 -6.949 1 84.94 80 ARG A N 1
ATOM 652 C CA . ARG A 1 80 ? -2.236 -20.312 -7.977 1 84.94 80 ARG A CA 1
ATOM 653 C C . ARG A 1 80 ? -0.968 -21.094 -8.305 1 84.94 80 ARG A C 1
ATOM 655 O O . ARG A 1 80 ? 0.086 -20.5 -8.547 1 84.94 80 ARG A O 1
ATOM 662 N N . LEU A 1 81 ? -1.146 -22.406 -8.289 1 76.88 81 LEU A N 1
ATOM 663 C CA . LEU A 1 81 ? -0.035 -23.25 -8.695 1 76.88 81 LEU A CA 1
ATOM 664 C C . LEU A 1 81 ? 0.235 -23.109 -10.195 1 76.88 81 LEU A C 1
ATOM 666 O O . LEU A 1 81 ? -0.696 -23.141 -11 1 76.88 81 LEU A O 1
ATOM 670 N N . HIS A 1 82 ? 1.49 -22.844 -10.531 1 83.81 82 HIS A N 1
ATOM 671 C CA . HIS A 1 82 ? 1.785 -22.641 -11.953 1 83.81 82 HIS A CA 1
ATOM 672 C C . HIS A 1 82 ? 3.223 -23.047 -12.273 1 83.81 82 HIS A C 1
ATOM 674 O O . HIS A 1 82 ? 4.039 -23.219 -11.367 1 83.81 82 HIS A O 1
ATOM 680 N N . ARG A 1 83 ? 3.455 -23.328 -13.539 1 81.06 83 ARG A N 1
ATOM 681 C CA . ARG A 1 83 ? 4.766 -23.656 -14.094 1 81.06 83 ARG A CA 1
ATOM 682 C C . ARG A 1 83 ? 4.891 -23.156 -15.531 1 81.06 83 ARG A C 1
ATOM 684 O O . ARG A 1 83 ? 3.885 -22.875 -16.188 1 81.06 83 ARG A O 1
ATOM 691 N N . GLY A 1 84 ? 6.117 -22.969 -15.938 1 84.5 84 GLY A N 1
ATOM 692 C CA . GLY A 1 84 ? 6.426 -22.609 -17.312 1 84.5 84 GLY A CA 1
ATOM 693 C C . GLY A 1 84 ? 7.516 -23.469 -17.922 1 84.5 84 GLY A C 1
ATOM 694 O O . GLY A 1 84 ? 8.461 -23.859 -17.234 1 84.5 84 GLY A O 1
ATOM 695 N N . SER A 1 85 ? 7.277 -23.859 -19.141 1 83.62 85 SER A N 1
ATOM 696 C CA . SER A 1 85 ? 8.266 -24.656 -19.859 1 83.62 85 SER A CA 1
ATOM 697 C C . SER A 1 85 ? 8.289 -24.297 -21.344 1 83.62 85 SER A C 1
ATOM 699 O O . SER A 1 85 ? 7.359 -23.688 -21.859 1 83.62 85 SER A O 1
ATOM 701 N N . SER A 1 86 ? 9.344 -24.406 -21.922 1 81.38 86 SER A N 1
ATOM 702 C CA . SER A 1 86 ? 9.445 -24.297 -23.375 1 81.38 86 SER A CA 1
ATOM 703 C C . SER A 1 86 ? 9.766 -25.641 -24.016 1 81.38 86 SER A C 1
ATOM 705 O O . SER A 1 86 ? 10.492 -26.438 -23.438 1 81.38 86 SER A O 1
ATOM 707 N N . THR A 1 87 ? 8.852 -25.953 -25 1 68.56 87 THR A N 1
ATOM 708 C CA . THR A 1 87 ? 9.133 -27.188 -25.75 1 68.56 87 THR A CA 1
ATOM 709 C C . THR A 1 87 ? 10.281 -26.969 -26.734 1 68.56 87 THR A C 1
ATOM 711 O O . THR A 1 87 ? 10.336 -25.938 -27.422 1 68.56 87 THR A O 1
ATOM 714 N N . GLY A 1 88 ? 11.219 -27.844 -26.656 1 62.84 88 GLY A N 1
ATOM 715 C CA . GLY A 1 88 ? 12.328 -27.859 -27.594 1 62.84 88 GLY A CA 1
ATOM 716 C C . GLY A 1 88 ? 13.484 -26.984 -27.188 1 62.84 88 GLY A C 1
ATOM 717 O O . GLY A 1 88 ? 13.625 -26.641 -26 1 62.84 88 GLY A O 1
ATOM 718 N N . SER A 1 89 ? 14.484 -26.703 -28.094 1 58.88 89 SER A N 1
ATOM 719 C CA . SER A 1 89 ? 15.734 -25.969 -27.891 1 58.88 89 SER A CA 1
ATOM 720 C C . SER A 1 89 ? 15.516 -24.469 -28.016 1 58.88 89 SER A C 1
ATOM 722 O O . SER A 1 89 ? 16.469 -23.703 -28.031 1 58.88 89 SER A O 1
ATOM 724 N N . GLU A 1 90 ? 14.227 -24.062 -27.938 1 66.31 90 GLU A N 1
ATOM 725 C CA . GLU A 1 90 ? 14.07 -22.656 -28.25 1 66.31 90 GLU A CA 1
ATOM 726 C C . GLU A 1 90 ? 14.281 -21.781 -27.016 1 66.31 90 GLU A C 1
ATOM 728 O O . GLU A 1 90 ? 13.883 -22.172 -25.906 1 66.31 90 GLU A O 1
ATOM 733 N N . HIS A 1 91 ? 15.062 -20.734 -27.234 1 80.69 91 HIS A N 1
ATOM 734 C CA . HIS A 1 91 ? 15.391 -19.672 -26.281 1 80.69 91 HIS A CA 1
ATOM 735 C C . HIS A 1 91 ? 14.164 -18.844 -25.922 1 80.69 91 HIS A C 1
ATOM 737 O O . HIS A 1 91 ? 13.398 -18.453 -26.812 1 80.69 91 HIS A O 1
ATOM 743 N N . CYS A 1 92 ? 13.711 -18.938 -24.609 1 89.06 92 CYS A N 1
ATOM 744 C CA . CYS A 1 92 ? 12.594 -18.109 -24.156 1 89.06 92 CYS A CA 1
ATOM 745 C C . CYS A 1 92 ? 13.055 -17.047 -23.172 1 89.06 92 CYS A C 1
ATOM 747 O O . CYS A 1 92 ? 13.633 -17.359 -22.141 1 89.06 92 CYS A O 1
ATOM 749 N N . VAL A 1 93 ? 12.883 -15.773 -23.578 1 89.94 93 VAL A N 1
ATOM 750 C CA . VAL A 1 93 ? 13.195 -14.633 -22.719 1 89.94 93 VAL A CA 1
ATOM 751 C C . VAL A 1 93 ? 11.906 -13.93 -22.312 1 89.94 93 VAL A C 1
ATOM 753 O O . VAL A 1 93 ? 11.023 -13.711 -23.141 1 89.94 93 VAL A O 1
ATOM 756 N N . TYR A 1 94 ? 11.781 -13.633 -21.078 1 91.62 94 TYR A N 1
ATOM 757 C CA . TYR A 1 94 ? 10.531 -13.07 -20.578 1 91.62 94 TYR A CA 1
ATOM 758 C C . TYR A 1 94 ? 10.789 -12.07 -19.453 1 91.62 94 TYR A C 1
ATOM 760 O O . TYR A 1 94 ? 11.883 -12.039 -18.891 1 91.62 94 TYR A O 1
ATOM 768 N N . ILE A 1 95 ? 9.82 -11.18 -19.219 1 93.12 95 ILE A N 1
ATOM 769 C CA . ILE A 1 95 ? 9.773 -10.289 -18.062 1 93.12 95 ILE A CA 1
ATOM 770 C C . ILE A 1 95 ? 8.75 -10.812 -17.062 1 93.12 95 ILE A C 1
ATOM 772 O O . ILE A 1 95 ? 7.668 -11.266 -17.453 1 93.12 95 ILE A O 1
ATOM 776 N N . VAL A 1 96 ? 9.117 -10.742 -15.773 1 92.62 96 VAL A N 1
ATOM 777 C CA . VAL A 1 96 ? 8.188 -11.094 -14.703 1 92.62 96 VAL A CA 1
ATOM 778 C C . VAL A 1 96 ? 8.031 -9.914 -13.75 1 92.62 96 VAL A C 1
ATOM 780 O O . VAL A 1 96 ? 9.008 -9.242 -13.414 1 92.62 96 VAL A O 1
ATOM 783 N N . VAL A 1 97 ? 6.848 -9.602 -13.445 1 94 97 VAL A N 1
ATOM 784 C CA . VAL A 1 97 ? 6.527 -8.648 -12.383 1 94 97 VAL A CA 1
ATOM 785 C C . VAL A 1 97 ? 5.633 -9.32 -11.344 1 94 97 VAL A C 1
ATOM 787 O O . VAL A 1 97 ? 4.598 -9.891 -11.688 1 94 97 VAL A O 1
ATOM 790 N N . THR A 1 98 ? 6.02 -9.344 -10.102 1 92.88 98 THR A N 1
ATOM 791 C CA . THR A 1 98 ? 5.168 -9.844 -9.031 1 92.88 98 THR A CA 1
ATOM 792 C C . THR A 1 98 ? 4.883 -8.734 -8.016 1 92.88 98 THR A C 1
ATOM 794 O O . THR A 1 98 ? 5.738 -7.891 -7.75 1 92.88 98 THR A O 1
ATOM 797 N N . VAL A 1 99 ? 3.725 -8.703 -7.496 1 93.81 99 VAL A N 1
ATOM 798 C CA . VAL A 1 99 ? 3.291 -7.703 -6.523 1 93.81 99 VAL A CA 1
ATOM 799 C C . VAL A 1 99 ? 2.648 -8.398 -5.324 1 93.81 99 VAL A C 1
ATOM 801 O O . VAL A 1 99 ? 1.627 -9.07 -5.465 1 93.81 99 VAL A O 1
ATOM 804 N N . HIS A 1 100 ? 3.209 -8.203 -4.207 1 88.44 100 HIS A N 1
ATOM 805 C CA . HIS A 1 100 ? 2.615 -8.773 -3.006 1 88.44 100 HIS A CA 1
ATOM 806 C C . HIS A 1 100 ? 1.381 -7.988 -2.574 1 88.44 100 HIS A C 1
ATOM 808 O O . HIS A 1 100 ? 1.396 -6.754 -2.562 1 88.44 100 HIS A O 1
ATOM 814 N N . PRO A 1 101 ? 0.295 -8.672 -2.133 1 88.44 101 PRO A N 1
ATOM 815 C CA . PRO A 1 101 ? -0.962 -8.008 -1.78 1 88.44 101 PRO A CA 1
ATOM 816 C C . PRO A 1 101 ? -0.8 -7.004 -0.644 1 88.44 101 PRO A C 1
ATOM 818 O O . PRO A 1 101 ? -1.606 -6.082 -0.513 1 88.44 101 PRO A O 1
ATOM 821 N N . MET A 1 102 ? 0.184 -7.133 0.159 1 80 102 MET A N 1
ATOM 822 C CA . MET A 1 102 ? 0.407 -6.203 1.263 1 80 102 MET A CA 1
ATOM 823 C C . MET A 1 102 ? 0.577 -4.777 0.748 1 80 102 MET A C 1
ATOM 825 O O . MET A 1 102 ? 0.263 -3.818 1.453 1 80 102 MET A O 1
ATOM 829 N N . LEU A 1 103 ? 1.036 -4.633 -0.451 1 90 103 LEU A N 1
ATOM 830 C CA . LEU A 1 103 ? 1.243 -3.314 -1.036 1 90 103 LEU A CA 1
ATOM 831 C C . LEU A 1 103 ? -0.051 -2.777 -1.639 1 90 103 LEU A C 1
ATOM 833 O O . LEU A 1 103 ? -0.109 -1.623 -2.07 1 90 103 LEU A O 1
ATOM 837 N N . LEU A 1 104 ? -1.085 -3.6 -1.623 1 93.31 104 LEU A N 1
ATOM 838 C CA . LEU A 1 104 ? -2.348 -3.254 -2.266 1 93.31 104 LEU A CA 1
ATOM 839 C C . LEU A 1 104 ? -3.416 -2.936 -1.225 1 93.31 104 LEU A C 1
ATOM 841 O O . LEU A 1 104 ? -4.613 -3.037 -1.506 1 93.31 104 LEU A O 1
ATOM 845 N N . GLY A 1 105 ? -2.992 -2.697 -0.008 1 86 105 GLY A N 1
ATOM 846 C CA . GLY A 1 105 ? -3.93 -2.322 1.039 1 86 105 GLY A CA 1
ATOM 847 C C . GLY A 1 105 ? -4.461 -3.512 1.817 1 86 105 GLY A C 1
ATOM 848 O O . GLY A 1 105 ? -5.438 -3.389 2.561 1 86 105 GLY A O 1
ATOM 849 N N . GLU A 1 106 ? -3.867 -4.637 1.588 1 81.69 106 GLU A N 1
ATOM 850 C CA . GLU A 1 106 ? -4.352 -5.855 2.227 1 81.69 106 GLU A CA 1
ATOM 851 C C . GLU A 1 106 ? -4.355 -5.719 3.746 1 81.69 106 GLU A C 1
ATOM 853 O O . GLU A 1 106 ? -5.117 -6.402 4.434 1 81.69 106 GLU A O 1
ATOM 858 N N . ASN A 1 107 ? -3.508 -4.859 4.23 1 70.38 107 ASN A N 1
ATOM 859 C CA . ASN A 1 107 ? -3.41 -4.684 5.672 1 70.38 107 ASN A CA 1
ATOM 860 C C . ASN A 1 107 ? -4.598 -3.902 6.227 1 70.38 107 ASN A C 1
ATOM 862 O O . ASN A 1 107 ? -4.727 -3.736 7.441 1 70.38 107 ASN A O 1
ATOM 866 N N . THR A 1 108 ? -5.418 -3.352 5.418 1 71.94 108 THR A N 1
ATOM 867 C CA . THR A 1 108 ? -6.684 -2.734 5.801 1 71.94 108 THR A CA 1
ATOM 868 C C . THR A 1 108 ? -7.836 -3.719 5.633 1 71.94 108 THR A C 1
ATOM 870 O O . THR A 1 108 ? -7.781 -4.609 4.781 1 71.94 108 THR A O 1
ATOM 873 N N . PHE A 1 109 ? -8.797 -3.568 6.402 1 69 109 PHE A N 1
ATOM 874 C CA . PHE A 1 109 ? -9.945 -4.469 6.289 1 69 109 PHE A CA 1
ATOM 875 C C . PHE A 1 109 ? -10.609 -4.332 4.926 1 69 109 PHE A C 1
ATOM 877 O O . PHE A 1 109 ? -10.859 -5.336 4.25 1 69 109 PHE A O 1
ATOM 884 N N . ALA A 1 110 ? -10.898 -3.15 4.531 1 76.62 110 ALA A N 1
ATOM 885 C CA . ALA A 1 110 ? -11.539 -2.898 3.244 1 76.62 110 ALA A CA 1
ATOM 886 C C . ALA A 1 110 ? -10.695 -3.443 2.096 1 76.62 110 ALA A C 1
ATOM 888 O O . ALA A 1 110 ? -11.227 -4.035 1.154 1 76.62 110 ALA A O 1
ATOM 889 N N . GLY A 1 111 ? -9.375 -3.197 2.236 1 84.88 111 GLY A N 1
ATOM 890 C CA . GLY A 1 111 ? -8.477 -3.717 1.217 1 84.88 111 GLY A CA 1
ATOM 891 C C . GLY A 1 111 ? -8.469 -5.23 1.15 1 84.88 111 GLY A C 1
ATOM 892 O O . GLY A 1 111 ? -8.492 -5.809 0.062 1 84.88 111 GLY A O 1
ATOM 893 N N . LYS A 1 112 ? -8.445 -5.816 2.293 1 80.12 112 LYS A N 1
ATOM 894 C CA . LYS A 1 112 ? -8.445 -7.277 2.361 1 80.12 112 LYS A CA 1
ATOM 895 C C . LYS A 1 112 ? -9.711 -7.852 1.726 1 80.12 112 LYS A C 1
ATOM 897 O O . LYS A 1 112 ? -9.633 -8.789 0.923 1 80.12 112 LYS A O 1
ATOM 902 N N . VAL A 1 113 ? -10.867 -7.32 2.051 1 81.06 113 VAL A N 1
ATOM 903 C CA . VAL A 1 113 ? -12.148 -7.785 1.522 1 81.06 113 VAL A CA 1
ATOM 904 C C . VAL A 1 113 ? -12.172 -7.617 0.005 1 81.06 113 VAL A C 1
ATOM 906 O O . VAL A 1 113 ? -12.555 -8.539 -0.721 1 81.06 113 VAL A O 1
ATOM 909 N N . TYR A 1 114 ? -11.781 -6.5 -0.401 1 90.06 114 TYR A N 1
ATOM 910 C CA . TYR A 1 114 ? -11.773 -6.207 -1.83 1 90.06 114 TYR A CA 1
ATOM 911 C C . TYR A 1 114 ? -10.859 -7.176 -2.576 1 90.06 114 TYR A C 1
ATOM 913 O O . TYR A 1 114 ? -11.25 -7.723 -3.613 1 90.06 114 TYR A O 1
ATOM 921 N N . LEU A 1 115 ? -9.617 -7.371 -2.031 1 91.38 115 LEU A N 1
ATOM 922 C CA . LEU A 1 115 ? -8.648 -8.242 -2.682 1 91.38 115 LEU A CA 1
ATOM 923 C C . LEU A 1 115 ? -9.125 -9.688 -2.684 1 91.38 115 LEU A C 1
ATOM 925 O O . LEU A 1 115 ? -8.914 -10.422 -3.654 1 91.38 115 LEU A O 1
ATOM 929 N N . ASP A 1 116 ? -9.766 -10.102 -1.658 1 85 116 ASP A N 1
ATOM 930 C CA . ASP A 1 116 ? -10.328 -11.445 -1.61 1 85 116 ASP A CA 1
ATOM 931 C C . ASP A 1 116 ? -11.414 -11.625 -2.67 1 85 116 ASP A C 1
ATOM 933 O O . ASP A 1 116 ? -11.523 -12.688 -3.277 1 85 116 ASP A O 1
ATOM 937 N N . GLN A 1 117 ? -12.18 -10.609 -2.828 1 86.5 117 GLN A N 1
ATOM 938 C CA . GLN A 1 117 ? -13.242 -10.641 -3.824 1 86.5 117 GLN A CA 1
ATOM 939 C C . GLN A 1 117 ? -12.672 -10.734 -5.238 1 86.5 117 GLN A C 1
ATOM 941 O O . GLN A 1 117 ? -13.172 -11.492 -6.066 1 86.5 117 GLN A O 1
ATOM 946 N N . LYS A 1 118 ? -11.648 -10.008 -5.469 1 92.5 118 LYS A N 1
ATOM 947 C CA . LYS A 1 118 ? -11.156 -9.867 -6.836 1 92.5 118 LYS A CA 1
ATOM 948 C C . LYS A 1 118 ? -10.094 -10.922 -7.148 1 92.5 118 LYS A C 1
ATOM 950 O O . LYS A 1 118 ? -10.008 -11.406 -8.281 1 92.5 118 LYS A O 1
ATOM 955 N N . PHE A 1 119 ? -9.297 -11.297 -6.078 1 92.75 119 PHE A N 1
ATOM 956 C CA . PHE A 1 119 ? -8.133 -12.133 -6.355 1 92.75 119 PHE A CA 1
ATOM 957 C C . PHE A 1 119 ? -8.141 -13.375 -5.469 1 92.75 119 PHE A C 1
ATOM 959 O O . PHE A 1 119 ? -7.117 -14.055 -5.348 1 92.75 119 PHE A O 1
ATOM 966 N N . GLY A 1 120 ? -9.25 -13.578 -4.867 1 85.75 120 GLY A N 1
ATOM 967 C CA . GLY A 1 120 ? -9.367 -14.734 -3.996 1 85.75 120 GLY A CA 1
ATOM 968 C C . GLY A 1 120 ? -9.523 -16.031 -4.758 1 85.75 120 GLY A C 1
ATOM 969 O O . GLY A 1 120 ? -9.312 -16.078 -5.973 1 85.75 120 GLY A O 1
ATOM 970 N N . HIS A 1 121 ? -9.875 -17.078 -4.117 1 78.69 121 HIS A N 1
ATOM 971 C CA . HIS A 1 121 ? -9.883 -18.438 -4.648 1 78.69 121 HIS A CA 1
ATOM 972 C C . HIS A 1 121 ? -11.016 -18.625 -5.656 1 78.69 121 HIS A C 1
ATOM 974 O O . HIS A 1 121 ? -10.945 -19.516 -6.508 1 78.69 121 HIS A O 1
ATOM 980 N N . THR A 1 122 ? -12 -17.75 -5.574 1 80.19 122 THR A N 1
ATOM 981 C CA . THR A 1 122 ? -13.148 -17.938 -6.453 1 80.19 122 THR A CA 1
ATOM 982 C C . THR A 1 122 ? -12.961 -17.172 -7.758 1 80.19 122 THR A C 1
ATOM 984 O O . THR A 1 122 ? -13.773 -17.281 -8.68 1 80.19 122 THR A O 1
ATOM 987 N N . ALA A 1 123 ? -12 -16.406 -7.762 1 89.19 123 ALA A N 1
ATOM 988 C CA . ALA A 1 123 ? -11.734 -15.641 -8.969 1 89.19 123 ALA A CA 1
ATOM 989 C C . ALA A 1 123 ? -11 -16.484 -10.008 1 89.19 123 ALA A C 1
ATOM 991 O O . ALA A 1 123 ? -10.398 -17.5 -9.68 1 89.19 123 ALA A O 1
ATOM 992 N N . GLU A 1 124 ? -11.008 -16.062 -11.219 1 92.62 124 GLU A N 1
ATOM 993 C CA . GLU A 1 124 ? -10.297 -16.719 -12.312 1 92.62 124 GLU A CA 1
ATOM 994 C C . GLU A 1 124 ? -8.812 -16.875 -11.992 1 92.62 124 GLU A C 1
ATOM 996 O O . GLU A 1 124 ? -8.211 -16 -11.359 1 92.62 124 GLU A O 1
ATOM 1001 N N . ASP A 1 125 ? -8.258 -17.969 -12.492 1 91.56 125 ASP A N 1
ATOM 1002 C CA . ASP A 1 125 ? -6.895 -18.344 -12.133 1 91.56 125 ASP A CA 1
ATOM 1003 C C . ASP A 1 125 ? -5.875 -17.438 -12.836 1 91.56 125 ASP A C 1
ATOM 1005 O O . ASP A 1 125 ? -4.805 -17.156 -12.289 1 91.56 125 ASP A O 1
ATOM 1009 N N . PHE A 1 126 ? -6.246 -17.078 -14.062 1 95.44 126 PHE A N 1
ATOM 1010 C CA . PHE A 1 126 ? -5.309 -16.297 -14.859 1 95.44 126 PHE A CA 1
ATOM 1011 C C . PHE A 1 126 ? -6.039 -15.555 -15.977 1 95.44 126 PHE A C 1
ATOM 1013 O O . PHE A 1 126 ? -7.219 -15.805 -16.219 1 95.44 126 PHE A O 1
ATOM 1020 N N . LEU A 1 127 ? -5.398 -14.578 -16.516 1 96.56 127 LEU A N 1
ATOM 1021 C CA . LEU A 1 127 ? -5.848 -13.883 -17.719 1 96.56 127 LEU A CA 1
ATOM 1022 C C . LEU A 1 127 ? -4.758 -13.891 -18.797 1 96.56 127 LEU A C 1
ATOM 1024 O O . LEU A 1 127 ? -3.604 -13.57 -18.516 1 96.56 127 LEU A O 1
ATOM 1028 N N . PHE A 1 128 ? -5.137 -14.32 -19.953 1 97.5 128 PHE A N 1
ATOM 1029 C CA . PHE A 1 128 ? -4.254 -14.195 -21.109 1 97.5 128 PHE A CA 1
ATOM 1030 C C . PHE A 1 128 ? -4.18 -12.75 -21.578 1 97.5 128 PHE A C 1
ATOM 1032 O O . PHE A 1 128 ? -5.199 -12.055 -21.625 1 97.5 128 PHE A O 1
ATOM 1039 N N . LEU A 1 129 ? -3.004 -12.266 -21.922 1 97.94 129 LEU A N 1
ATOM 1040 C CA . LEU A 1 129 ? -2.799 -10.898 -22.406 1 97.94 129 LEU A CA 1
ATOM 1041 C C . LEU A 1 129 ? -2.24 -10.906 -23.828 1 97.94 129 LEU A C 1
ATOM 1043 O O . LEU A 1 129 ? -1.083 -11.266 -24.047 1 97.94 129 LEU A O 1
ATOM 1047 N N . SER A 1 130 ? -3.012 -10.406 -24.719 1 97.69 130 SER A N 1
ATOM 1048 C CA . SER A 1 130 ? -2.633 -10.336 -26.125 1 97.69 130 SER A CA 1
ATOM 1049 C C . SER A 1 130 ? -2.254 -8.906 -26.531 1 97.69 130 SER A C 1
ATOM 1051 O O . SER A 1 130 ? -2.938 -7.953 -26.156 1 97.69 130 SER A O 1
ATOM 1053 N N . PRO A 1 131 ? -1.221 -8.734 -27.344 1 96.88 131 PRO A N 1
ATOM 1054 C CA . PRO A 1 131 ? -0.87 -7.395 -27.812 1 96.88 131 PRO A CA 1
ATOM 1055 C C . PRO A 1 131 ? -1.898 -6.824 -28.781 1 96.88 131 PRO A C 1
ATOM 1057 O O . PRO A 1 131 ? -1.856 -5.633 -29.109 1 96.88 131 PRO A O 1
ATOM 1060 N N . ASP A 1 132 ? -2.818 -7.617 -29.234 1 96.94 132 ASP A N 1
ATOM 1061 C CA . ASP A 1 132 ? -3.781 -7.188 -30.234 1 96.94 132 ASP A CA 1
ATOM 1062 C C . ASP A 1 132 ? -5.004 -6.543 -29.594 1 96.94 132 ASP A C 1
ATOM 1064 O O . ASP A 1 132 ? -5.84 -5.949 -30.281 1 96.94 132 ASP A O 1
ATOM 1068 N N . VAL A 1 133 ? -5.227 -6.738 -28.406 1 97 133 VAL A N 1
ATOM 1069 C CA . VAL A 1 133 ? -6.328 -6.137 -27.656 1 97 133 VAL A CA 1
ATOM 1070 C C . VAL A 1 133 ? -5.836 -4.891 -26.922 1 97 133 VAL A C 1
ATOM 1072 O O . VAL A 1 133 ? -4.941 -4.969 -26.078 1 97 133 VAL A O 1
ATOM 1075 N N . PRO A 1 134 ? -6.398 -3.803 -27.094 1 96.56 134 PRO A N 1
ATOM 1076 C CA . PRO A 1 134 ? -5.828 -2.521 -26.672 1 96.56 134 PRO A CA 1
ATOM 1077 C C . PRO A 1 134 ? -5.523 -2.475 -25.188 1 96.56 134 PRO A C 1
ATOM 1079 O O . PRO A 1 134 ? -4.41 -2.121 -24.781 1 96.56 134 PRO A O 1
ATOM 1082 N N . TRP A 1 135 ? -6.469 -2.855 -24.375 1 95.75 135 TRP A N 1
ATOM 1083 C CA . TRP A 1 135 ? -6.215 -2.75 -22.953 1 95.75 135 TRP A CA 1
ATOM 1084 C C . TRP A 1 135 ? -5.148 -3.746 -22.516 1 95.75 135 TRP A C 1
ATOM 1086 O O . TRP A 1 135 ? -4.367 -3.467 -21.594 1 95.75 135 TRP A O 1
ATOM 1096 N N . GLN A 1 136 ? -5.078 -4.895 -23.141 1 97.81 136 GLN A N 1
ATOM 1097 C CA . GLN A 1 136 ? -4.059 -5.895 -22.828 1 97.81 136 GLN A CA 1
ATOM 1098 C C . GLN A 1 136 ? -2.68 -5.43 -23.281 1 97.81 136 GLN A C 1
ATOM 1100 O O . GLN A 1 136 ? -1.688 -5.633 -22.578 1 97.81 136 GLN A O 1
ATOM 1105 N N . GLN A 1 137 ? -2.701 -4.762 -24.391 1 97.38 137 GLN A N 1
ATOM 1106 C CA . GLN A 1 137 ? -1.453 -4.176 -24.875 1 97.38 137 GLN A CA 1
ATOM 1107 C C . GLN A 1 137 ? -0.937 -3.115 -23.906 1 97.38 137 GLN A C 1
ATOM 1109 O O . GLN A 1 137 ? 0.273 -2.984 -23.703 1 97.38 137 GLN A O 1
ATOM 1114 N N . ASN A 1 138 ? -1.801 -2.352 -23.359 1 96.69 138 ASN A N 1
ATOM 1115 C CA . ASN A 1 138 ? -1.41 -1.347 -22.391 1 96.69 138 ASN A CA 1
ATOM 1116 C C . ASN A 1 138 ? -0.734 -1.981 -21.172 1 96.69 138 ASN A C 1
ATOM 1118 O O . ASN A 1 138 ? 0.263 -1.461 -20.672 1 96.69 138 ASN A O 1
ATOM 1122 N N . VAL A 1 139 ? -1.301 -3.049 -20.75 1 97.69 139 VAL A N 1
ATOM 1123 C CA . VAL A 1 139 ? -0.719 -3.781 -19.625 1 97.69 139 VAL A CA 1
ATOM 1124 C C . VAL A 1 139 ? 0.677 -4.273 -20 1 97.69 139 VAL A C 1
ATOM 1126 O O . VAL A 1 139 ? 1.628 -4.109 -19.234 1 97.69 139 VAL A O 1
ATOM 1129 N N . LEU A 1 140 ? 0.792 -4.816 -21.141 1 97.94 140 LEU A N 1
ATOM 1130 C CA . LEU A 1 140 ? 2.07 -5.34 -21.609 1 97.94 140 LEU A CA 1
ATOM 1131 C C . LEU A 1 140 ? 3.104 -4.227 -21.734 1 97.94 140 LEU A C 1
ATOM 1133 O O . LEU A 1 140 ? 4.277 -4.422 -21.406 1 97.94 140 LEU A O 1
ATOM 1137 N N . ASN A 1 141 ? 2.682 -3.092 -22.156 1 96.62 141 ASN A N 1
ATOM 1138 C CA . ASN A 1 141 ? 3.57 -1.938 -22.219 1 96.62 141 ASN A CA 1
ATOM 1139 C C . ASN A 1 141 ? 4.031 -1.505 -20.828 1 96.62 141 ASN A C 1
ATOM 1141 O O . ASN A 1 141 ? 5.191 -1.131 -20.641 1 96.62 141 ASN A O 1
ATOM 1145 N N . LEU A 1 142 ? 3.105 -1.521 -19.938 1 95.94 142 LEU A N 1
ATOM 1146 C CA . LEU A 1 142 ? 3.441 -1.153 -18.578 1 95.94 142 LEU A CA 1
ATOM 1147 C C . LEU A 1 142 ? 4.5 -2.092 -18 1 95.94 142 LEU A C 1
ATOM 1149 O O . LEU A 1 142 ? 5.426 -1.646 -17.312 1 95.94 142 LEU A O 1
ATOM 1153 N N . LEU A 1 143 ? 4.391 -3.371 -18.281 1 96.62 143 LEU A N 1
ATOM 1154 C CA . LEU A 1 143 ? 5.387 -4.34 -17.844 1 96.62 143 LEU A CA 1
ATOM 1155 C C . LEU A 1 143 ? 6.77 -3.988 -18.391 1 96.62 143 LEU A C 1
ATOM 1157 O O . LEU A 1 143 ? 7.754 -3.998 -17.641 1 96.62 143 LEU A O 1
ATOM 1161 N N . GLY A 1 144 ? 6.785 -3.691 -19.625 1 94.06 144 GLY A N 1
ATOM 1162 C CA . GLY A 1 144 ? 8.039 -3.27 -20.219 1 94.06 144 GLY A CA 1
ATOM 1163 C C . GLY A 1 144 ? 8.609 -2.012 -19.594 1 94.06 144 GLY A C 1
ATOM 1164 O O . GLY A 1 144 ? 9.812 -1.938 -19.328 1 94.06 144 GLY A O 1
ATOM 1165 N N . GLY A 1 145 ? 7.758 -1.085 -19.391 1 92.44 145 GLY A N 1
ATOM 1166 C CA . GLY A 1 145 ? 8.18 0.156 -18.766 1 92.44 145 GLY A CA 1
ATOM 1167 C C . GLY A 1 145 ? 8.734 -0.041 -17.359 1 92.44 145 GLY A C 1
ATOM 1168 O O . GLY A 1 145 ? 9.734 0.583 -17 1 92.44 145 GLY A O 1
ATOM 1169 N N . MET A 1 146 ? 8.125 -0.85 -16.578 1 92.31 146 MET A N 1
ATOM 1170 C CA . MET A 1 146 ? 8.602 -1.138 -15.234 1 92.31 146 MET A CA 1
ATOM 1171 C C . MET A 1 146 ? 9.992 -1.762 -15.258 1 92.31 146 MET A C 1
ATOM 1173 O O . MET A 1 146 ? 10.852 -1.404 -14.453 1 92.31 146 MET A O 1
ATOM 1177 N N . HIS A 1 147 ? 10.172 -2.686 -16.125 1 90.62 147 HIS A N 1
ATOM 1178 C CA . HIS A 1 147 ? 11.477 -3.324 -16.25 1 90.62 147 HIS A CA 1
ATOM 1179 C C . HIS A 1 147 ? 12.547 -2.307 -16.625 1 90.62 147 HIS A C 1
ATOM 1181 O O . HIS A 1 147 ? 13.641 -2.324 -16.047 1 90.62 147 HIS A O 1
ATOM 1187 N N . GLU A 1 148 ? 12.25 -1.412 -17.5 1 87.31 148 GLU A N 1
ATOM 1188 C CA . GLU A 1 148 ? 13.203 -0.386 -17.906 1 87.31 148 GLU A CA 1
ATOM 1189 C C . GLU A 1 148 ? 13.555 0.541 -16.75 1 87.31 148 GLU A C 1
ATOM 1191 O O . GLU A 1 148 ? 14.711 0.921 -16.578 1 87.31 148 GLU A O 1
ATOM 1196 N N . SER A 1 149 ? 12.523 0.892 -16.031 1 84.38 149 SER A N 1
ATOM 1197 C CA . SER A 1 149 ? 12.734 1.775 -14.891 1 84.38 149 SER A CA 1
ATOM 1198 C C . SER A 1 149 ? 13.648 1.135 -13.859 1 84.38 149 SER A C 1
ATOM 1200 O O . SER A 1 149 ? 14.422 1.827 -13.195 1 84.38 149 SER A O 1
ATOM 1202 N N . MET A 1 150 ? 13.539 -0.134 -13.695 1 80.75 150 MET A N 1
ATOM 1203 C CA . MET A 1 150 ? 14.305 -0.847 -12.68 1 80.75 150 MET A CA 1
ATOM 1204 C C . MET A 1 150 ? 15.766 -0.99 -13.094 1 80.75 150 MET A C 1
ATOM 1206 O O . MET A 1 150 ? 16.641 -1.167 -12.25 1 80.75 150 MET A O 1
ATOM 1210 N N . LEU A 1 151 ? 16 -0.979 -14.383 1 74.88 151 LEU A N 1
ATOM 1211 C CA . LEU A 1 151 ? 17.375 -1.034 -14.875 1 74.88 151 LEU A CA 1
ATOM 1212 C C . LEU A 1 151 ? 18.125 0.233 -14.5 1 74.88 151 LEU A C 1
ATOM 1214 O O . LEU A 1 151 ? 19.344 0.185 -14.25 1 74.88 151 LEU A O 1
ATOM 1218 N N . GLY A 1 152 ? 17.516 1.454 -14.398 1 70.06 152 GLY A N 1
ATOM 1219 C CA . GLY A 1 152 ? 18.125 2.727 -14.047 1 70.06 152 GLY A CA 1
ATOM 1220 C C . GLY A 1 152 ? 18.062 3.02 -12.555 1 70.06 152 GLY A C 1
ATOM 1221 O O . GLY A 1 152 ? 18.344 4.141 -12.125 1 70.06 152 GLY A O 1
ATOM 1222 N N . ALA A 1 153 ? 18.266 2.049 -11.5 1 63.91 153 ALA A N 1
ATOM 1223 C CA . ALA A 1 153 ? 18.078 2.258 -10.07 1 63.91 153 ALA A CA 1
ATOM 1224 C C . ALA A 1 153 ? 16.938 3.229 -9.805 1 63.91 153 ALA A C 1
ATOM 1226 O O . ALA A 1 153 ? 17.078 4.438 -9.992 1 63.91 153 ALA A O 1
ATOM 1227 N N . PRO A 1 154 ? 15.836 2.709 -9.523 1 64.88 154 PRO A N 1
ATOM 1228 C CA . PRO A 1 154 ? 14.742 3.662 -9.328 1 64.88 154 PRO A CA 1
ATOM 1229 C C . PRO A 1 154 ? 14.93 4.535 -8.094 1 64.88 154 PRO A C 1
ATOM 1231 O O . PRO A 1 154 ? 15.195 4.02 -7.004 1 64.88 154 PRO A O 1
ATOM 1234 N N . ASP A 1 155 ? 14.969 5.867 -8.312 1 71.62 155 ASP A N 1
ATOM 1235 C CA . ASP A 1 155 ? 15.156 6.785 -7.195 1 71.62 155 ASP A CA 1
ATOM 1236 C C . ASP A 1 155 ? 13.844 7.039 -6.465 1 71.62 155 ASP A C 1
ATOM 1238 O O . ASP A 1 155 ? 13.836 7.5 -5.32 1 71.62 155 ASP A O 1
ATOM 1242 N N . ASN A 1 156 ? 12.781 6.609 -7.129 1 88.56 156 ASN A N 1
ATOM 1243 C CA . ASN A 1 156 ? 11.477 6.883 -6.531 1 88.56 156 ASN A CA 1
ATOM 1244 C C . ASN A 1 156 ? 10.609 5.625 -6.473 1 88.56 156 ASN A C 1
ATOM 1246 O O . ASN A 1 156 ? 9.977 5.254 -7.465 1 88.56 156 ASN A O 1
ATOM 1250 N N . LEU A 1 157 ? 10.617 5.02 -5.367 1 88.56 157 LEU A N 1
ATOM 1251 C CA . LEU A 1 157 ? 9.93 3.754 -5.121 1 88.56 157 LEU A CA 1
ATOM 1252 C C . LEU A 1 157 ? 8.43 3.893 -5.352 1 88.56 157 LEU A C 1
ATOM 1254 O O . LEU A 1 157 ? 7.766 2.93 -5.746 1 88.56 157 LEU A O 1
ATOM 1258 N N . LEU A 1 158 ? 7.898 5.059 -5.109 1 94.12 158 LEU A N 1
ATOM 1259 C CA . LEU A 1 158 ? 6.457 5.27 -5.203 1 94.12 158 LEU A CA 1
ATOM 1260 C C . LEU A 1 158 ? 5.996 5.211 -6.652 1 94.12 158 LEU A C 1
ATOM 1262 O O . LEU A 1 158 ? 4.852 4.848 -6.93 1 94.12 158 LEU A O 1
ATOM 1266 N N . HIS A 1 159 ? 6.891 5.562 -7.594 1 93.38 159 HIS A N 1
ATOM 1267 C CA . HIS A 1 159 ? 6.535 5.383 -8.992 1 93.38 159 HIS A CA 1
ATOM 1268 C C . HIS A 1 159 ? 6.367 3.904 -9.336 1 93.38 159 HIS A C 1
ATOM 1270 O O . HIS A 1 159 ? 5.434 3.527 -10.047 1 93.38 159 HIS A O 1
ATOM 1276 N N . LEU A 1 160 ? 7.301 3.156 -8.852 1 91.94 160 LEU A N 1
ATOM 1277 C CA . LEU A 1 160 ? 7.199 1.714 -9.047 1 91.94 160 LEU A CA 1
ATOM 1278 C C . LEU A 1 160 ? 5.918 1.168 -8.422 1 91.94 160 LEU A C 1
ATOM 1280 O O . LEU A 1 160 ? 5.199 0.39 -9.055 1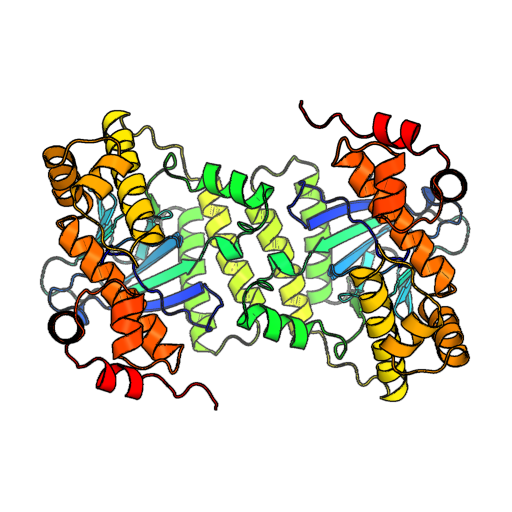 91.94 160 LEU A O 1
ATOM 1284 N N . LEU A 1 161 ? 5.645 1.577 -7.258 1 94.5 161 LEU A N 1
ATOM 1285 C CA . LEU A 1 161 ? 4.438 1.146 -6.562 1 94.5 161 LEU A CA 1
ATOM 1286 C C . LEU A 1 161 ? 3.189 1.565 -7.332 1 94.5 161 LEU A C 1
ATOM 1288 O O . LEU A 1 161 ? 2.254 0.776 -7.484 1 94.5 161 LEU A O 1
ATOM 1292 N N . ALA A 1 162 ? 3.162 2.746 -7.797 1 95.69 162 ALA A N 1
ATOM 1293 C CA . ALA A 1 162 ? 2.016 3.236 -8.555 1 95.69 162 ALA A CA 1
ATOM 1294 C C . ALA A 1 162 ? 1.771 2.379 -9.797 1 95.69 162 ALA A C 1
ATOM 1296 O O . ALA A 1 162 ? 0.625 2.049 -10.109 1 95.69 162 ALA A O 1
ATOM 1297 N N . GLN A 1 163 ? 2.818 2.082 -10.469 1 95.06 163 GLN A N 1
ATOM 1298 C CA . GLN A 1 163 ? 2.705 1.237 -11.648 1 95.06 163 GLN A CA 1
ATOM 1299 C C . GLN A 1 163 ? 2.203 -0.157 -11.289 1 95.06 163 GLN A C 1
ATOM 1301 O O . GLN A 1 163 ? 1.328 -0.704 -11.961 1 95.06 163 GLN A O 1
ATOM 1306 N N . ALA A 1 164 ? 2.76 -0.685 -10.242 1 95.88 164 ALA A N 1
ATOM 1307 C CA . ALA A 1 164 ? 2.352 -2.01 -9.781 1 95.88 164 ALA A CA 1
ATOM 1308 C C . ALA A 1 164 ? 0.869 -2.031 -9.414 1 95.88 164 ALA A C 1
ATOM 1310 O O . ALA A 1 164 ? 0.14 -2.943 -9.812 1 95.88 164 ALA A O 1
ATOM 1311 N N . VAL A 1 165 ? 0.432 -1.057 -8.703 1 97.06 165 VAL A N 1
ATOM 1312 C CA . VAL A 1 165 ? -0.967 -0.972 -8.297 1 97.06 165 VAL A CA 1
ATOM 1313 C C . VAL A 1 165 ? -1.854 -0.797 -9.531 1 97.06 165 VAL A C 1
ATOM 1315 O O . VAL A 1 165 ? -2.943 -1.37 -9.602 1 97.06 165 VAL A O 1
ATOM 1318 N N . SER A 1 166 ? -1.41 -0.046 -10.461 1 96.81 166 SER A N 1
ATOM 1319 C CA . SER A 1 166 ? -2.166 0.158 -11.695 1 96.81 166 SER A CA 1
ATOM 1320 C C . SER A 1 166 ? -2.354 -1.152 -12.445 1 96.81 166 SER A C 1
ATOM 1322 O O . SER A 1 166 ? -3.428 -1.409 -13 1 96.81 166 SER A O 1
ATOM 1324 N N . LEU A 1 167 ? -1.315 -1.931 -12.523 1 97.31 167 LEU A N 1
ATOM 1325 C CA . LEU A 1 167 ? -1.424 -3.246 -13.141 1 97.31 167 LEU A CA 1
ATOM 1326 C C . LEU A 1 167 ? -2.527 -4.066 -12.484 1 97.31 167 LEU A C 1
ATOM 1328 O O . LEU A 1 167 ? -3.402 -4.602 -13.172 1 97.31 167 LEU A O 1
ATOM 1332 N N . CYS A 1 168 ? -2.492 -4.121 -11.195 1 97.44 168 CYS A N 1
ATOM 1333 C CA . CYS A 1 168 ? -3.451 -4.926 -10.445 1 97.44 168 CYS A CA 1
ATOM 1334 C C . CYS A 1 168 ? -4.863 -4.367 -10.586 1 97.44 168 CYS A C 1
ATOM 1336 O O . CYS A 1 168 ? -5.832 -5.129 -10.641 1 97.44 168 CYS A O 1
ATOM 1338 N N . ALA A 1 169 ? -4.949 -3.045 -10.648 1 96.25 169 ALA A N 1
ATOM 1339 C CA . ALA A 1 169 ? -6.25 -2.408 -10.859 1 96.25 169 ALA A CA 1
ATOM 1340 C C . ALA A 1 169 ? -6.859 -2.828 -12.188 1 96.25 169 ALA A C 1
ATOM 1342 O O . ALA A 1 169 ? -8.055 -3.113 -12.266 1 96.25 169 ALA A O 1
ATOM 1343 N N . CYS A 1 170 ? -6.078 -2.861 -13.203 1 96.81 170 CYS A N 1
ATOM 1344 C CA . CYS A 1 170 ? -6.539 -3.273 -14.523 1 96.81 170 CYS A CA 1
ATOM 1345 C C . CYS A 1 170 ? -7.082 -4.695 -14.492 1 96.81 170 CYS A C 1
ATOM 1347 O O . CYS A 1 170 ? -8.117 -4.984 -15.102 1 96.81 170 CYS A O 1
ATOM 1349 N N . MET A 1 171 ? -6.418 -5.566 -13.828 1 96.81 171 MET A N 1
ATOM 1350 C CA . MET A 1 171 ? -6.879 -6.949 -13.719 1 96.81 171 MET A CA 1
ATOM 1351 C C . MET A 1 171 ? -8.172 -7.031 -12.922 1 96.81 171 MET A C 1
ATOM 1353 O O . MET A 1 171 ? -9.086 -7.773 -13.289 1 96.81 171 MET A O 1
ATOM 1357 N N . ALA A 1 172 ? -8.219 -6.281 -11.852 1 95.12 172 ALA A N 1
ATOM 1358 C CA . ALA A 1 172 ? -9.406 -6.289 -11.008 1 95.12 172 ALA A CA 1
ATOM 1359 C C . ALA A 1 172 ? -10.648 -5.895 -11.805 1 95.12 172 ALA A C 1
ATOM 1361 O O . ALA A 1 172 ? -11.75 -6.375 -11.523 1 95.12 172 ALA A O 1
ATOM 1362 N N . ASP A 1 173 ? -10.484 -5.074 -12.758 1 94.62 173 ASP A N 1
ATOM 1363 C CA . ASP A 1 173 ? -11.586 -4.633 -13.602 1 94.62 173 ASP A CA 1
ATOM 1364 C C . ASP A 1 173 ? -12.094 -5.77 -14.484 1 94.62 173 ASP A C 1
ATOM 1366 O O . ASP A 1 173 ? -13.242 -5.758 -14.922 1 94.62 173 ASP A O 1
ATOM 1370 N N . ARG A 1 174 ? -11.211 -6.746 -14.75 1 95 174 ARG A N 1
ATOM 1371 C CA . ARG A 1 174 ? -11.492 -7.664 -15.852 1 95 174 ARG A CA 1
ATOM 1372 C C . ARG A 1 174 ? -11.68 -9.086 -15.344 1 95 174 ARG A C 1
ATOM 1374 O O . ARG A 1 174 ? -12.312 -9.914 -16 1 95 174 ARG A O 1
ATOM 1381 N N . ILE A 1 175 ? -11.078 -9.352 -14.219 1 93.75 175 ILE A N 1
ATOM 1382 C CA . ILE A 1 175 ? -11.094 -10.711 -13.695 1 93.75 175 ILE A CA 1
ATOM 1383 C C . ILE A 1 175 ? -12.523 -11.125 -13.367 1 93.75 175 ILE A C 1
ATOM 1385 O O . ILE A 1 175 ? -13.305 -10.32 -12.852 1 93.75 175 ILE A O 1
ATOM 1389 N N . ARG A 1 176 ? -12.867 -12.336 -13.734 1 90.88 176 ARG A N 1
ATOM 1390 C CA . ARG A 1 176 ? -14.203 -12.867 -13.5 1 90.88 176 ARG A CA 1
ATOM 1391 C C . ARG A 1 176 ? -14.188 -13.906 -12.391 1 90.88 176 ARG A C 1
ATOM 1393 O O . ARG A 1 176 ? -13.125 -14.398 -12.008 1 90.88 176 ARG A O 1
ATOM 1400 N N . GLU A 1 177 ? -15.336 -14.078 -11.859 1 83.12 177 GLU A N 1
ATOM 1401 C CA . GLU A 1 177 ? -15.477 -15.188 -10.914 1 83.12 177 GLU A CA 1
ATOM 1402 C C . GLU A 1 177 ? -15.453 -16.531 -11.633 1 83.12 177 GLU A C 1
ATOM 1404 O O . GLU A 1 177 ? -16.016 -16.672 -12.727 1 83.12 177 GLU A O 1
ATOM 1409 N N . ASN A 1 178 ? -14.438 -17.344 -11.242 1 71.25 178 ASN A N 1
ATOM 1410 C CA . ASN A 1 178 ? -14.336 -18.672 -11.828 1 71.25 178 ASN A CA 1
ATOM 1411 C C . ASN A 1 178 ? -15.602 -19.5 -11.594 1 71.25 178 ASN A C 1
ATOM 1413 O O . ASN A 1 178 ? -16.125 -19.516 -10.484 1 71.25 178 ASN A O 1
ATOM 1417 N N . SER A 1 179 ? -16.312 -19.75 -12.648 1 58.47 179 SER A N 1
ATOM 1418 C CA . SER A 1 179 ? -17.328 -20.797 -12.578 1 58.47 179 SER A CA 1
ATOM 1419 C C . SER A 1 179 ? -16.688 -22.156 -12.297 1 58.47 179 SER A C 1
ATOM 1421 O O . SER A 1 179 ? -16.719 -23.047 -13.148 1 58.47 179 SER A O 1
ATOM 1423 N N . VAL A 1 180 ? -15.602 -22.172 -11.68 1 55.5 180 VAL A N 1
ATOM 1424 C CA . VAL A 1 180 ? -14.977 -23.469 -11.461 1 55.5 180 VAL A CA 1
ATOM 1425 C C . VAL A 1 180 ? -15.992 -24.438 -10.867 1 55.5 180 VAL A C 1
ATOM 1427 O O . VAL A 1 180 ? -16.812 -24.062 -10.031 1 55.5 180 VAL A O 1
ATOM 1430 N N . GLU A 1 181 ? -15.938 -25.578 -11.469 1 59.09 181 GLU A N 1
ATOM 1431 C CA . GLU A 1 181 ? -16.812 -26.609 -10.93 1 59.09 181 GLU A CA 1
ATOM 1432 C C . GLU A 1 181 ? -16.641 -26.75 -9.422 1 59.09 181 GLU A C 1
ATOM 1434 O O . GLU A 1 181 ? -15.523 -26.703 -8.914 1 59.09 181 GLU A O 1
ATOM 1439 N N . PRO A 1 182 ? -17.609 -26.719 -8.789 1 57.16 182 PRO A N 1
ATOM 1440 C CA . PRO A 1 182 ? -17.641 -26.828 -7.328 1 57.16 182 PRO A CA 1
ATOM 1441 C C . PRO A 1 182 ? -16.656 -27.859 -6.789 1 57.16 182 PRO A C 1
ATOM 1443 O O . PRO A 1 182 ? -16.016 -27.625 -5.758 1 57.16 182 PRO A O 1
ATOM 1446 N N . VAL A 1 183 ? -16.406 -28.938 -7.586 1 60.03 183 VAL A N 1
ATOM 1447 C CA . VAL A 1 183 ? -15.578 -30.047 -7.109 1 60.03 183 VAL A CA 1
ATOM 1448 C C . VAL A 1 183 ? -14.117 -29.625 -7.062 1 60.03 183 VAL A C 1
ATOM 1450 O O . VAL A 1 183 ? -13.414 -29.906 -6.09 1 60.03 183 VAL A O 1
ATOM 1453 N N . GLU A 1 184 ? -13.648 -29.016 -8.062 1 64.62 184 GLU A N 1
ATOM 1454 C CA . GLU A 1 184 ? -12.25 -28.609 -8.141 1 64.62 184 GLU A CA 1
ATOM 1455 C C . GLU A 1 184 ? -11.938 -27.5 -7.133 1 64.62 184 GLU A C 1
ATOM 1457 O O . GLU A 1 184 ? -10.875 -27.516 -6.512 1 64.62 184 GLU A O 1
ATOM 1462 N N . ALA A 1 185 ? -12.906 -26.75 -6.996 1 65.81 185 ALA A N 1
ATOM 1463 C CA . ALA A 1 185 ? -12.758 -25.672 -6.016 1 65.81 185 ALA A CA 1
ATOM 1464 C C . ALA A 1 185 ? -12.633 -26.234 -4.602 1 65.81 185 ALA A C 1
ATOM 1466 O O . ALA A 1 185 ? -11.828 -25.75 -3.805 1 65.81 185 ALA A O 1
ATOM 1467 N N . ASP A 1 186 ? -13.359 -27.25 -4.445 1 73.81 186 ASP A N 1
ATOM 1468 C CA . ASP A 1 186 ? -13.32 -27.906 -3.143 1 73.81 186 ASP A CA 1
ATOM 1469 C C . ASP A 1 186 ? -11.961 -28.547 -2.895 1 73.81 186 ASP A C 1
ATOM 1471 O O . ASP A 1 186 ? -11.406 -28.438 -1.8 1 73.81 186 ASP A O 1
ATOM 1475 N N . GLN A 1 187 ? -11.484 -29.219 -3.912 1 79.56 187 GLN A N 1
ATOM 1476 C CA . GLN A 1 187 ? -10.195 -29.906 -3.77 1 79.56 187 GLN A CA 1
ATOM 1477 C C . GLN A 1 187 ? -9.078 -28.906 -3.496 1 79.56 187 GLN A C 1
ATOM 1479 O O . GLN A 1 187 ? -8.211 -29.141 -2.654 1 79.56 187 GLN A O 1
ATOM 1484 N N . LEU A 1 188 ? -9.188 -27.859 -4.156 1 75.19 188 LEU A N 1
ATOM 1485 C CA . LEU A 1 188 ? -8.156 -26.844 -3.982 1 75.19 188 LEU A CA 1
ATOM 1486 C C . LEU A 1 188 ? -8.234 -26.219 -2.59 1 75.19 188 LEU A C 1
ATOM 1488 O O . LEU A 1 188 ? -7.207 -25.953 -1.969 1 75.19 188 LEU A O 1
ATOM 1492 N N . ALA A 1 189 ? -9.43 -26.047 -2.174 1 75.44 189 ALA A N 1
ATOM 1493 C CA . ALA A 1 189 ? -9.617 -25.531 -0.821 1 75.44 189 ALA A CA 1
ATOM 1494 C C . ALA A 1 189 ? -9.008 -26.469 0.217 1 75.44 189 ALA A C 1
ATOM 1496 O O . ALA A 1 189 ? -8.398 -26.016 1.189 1 75.44 189 ALA A O 1
ATOM 1497 N N . ILE A 1 190 ? -9.156 -27.688 -0.051 1 82.62 190 ILE A N 1
ATOM 1498 C CA . ILE A 1 190 ? -8.617 -28.703 0.848 1 82.62 190 ILE A CA 1
ATOM 1499 C C . ILE A 1 190 ? -7.094 -28.641 0.851 1 82.62 190 ILE A C 1
ATOM 1501 O O . ILE A 1 190 ? -6.469 -28.625 1.914 1 82.62 190 ILE A O 1
ATOM 1505 N N . ILE A 1 191 ? -6.516 -28.469 -0.291 1 81.25 191 ILE A N 1
ATOM 1506 C CA . ILE A 1 191 ? -5.062 -28.406 -0.406 1 81.25 191 ILE A CA 1
ATOM 1507 C C . ILE A 1 191 ? -4.543 -27.172 0.303 1 81.25 191 ILE A C 1
ATOM 1509 O O . ILE A 1 191 ? -3.514 -27.219 0.984 1 81.25 191 ILE A O 1
ATOM 1513 N N . HIS A 1 192 ? -5.293 -26.156 0.137 1 75.19 192 HIS A N 1
ATOM 1514 C CA . HIS A 1 192 ? -4.887 -24.906 0.775 1 75.19 192 HIS A CA 1
ATOM 1515 C C . HIS A 1 192 ? -4.887 -25.047 2.295 1 75.19 192 HIS A C 1
ATOM 1517 O O . HIS A 1 192 ? -3.959 -24.578 2.961 1 75.19 192 HIS A O 1
ATOM 1523 N N . ARG A 1 193 ? -5.848 -25.625 2.809 1 80.81 193 ARG A N 1
ATOM 1524 C CA . ARG A 1 193 ? -5.918 -25.828 4.25 1 80.81 193 ARG A CA 1
ATOM 1525 C C . ARG A 1 193 ? -4.746 -26.688 4.738 1 80.81 193 ARG A C 1
ATOM 1527 O O . ARG A 1 193 ? -4.137 -26.375 5.762 1 80.81 193 ARG A O 1
ATOM 1534 N N . MET A 1 194 ? -4.461 -27.688 4.012 1 85.5 194 MET A N 1
ATOM 1535 C CA . MET A 1 194 ? -3.393 -28.594 4.41 1 85.5 194 MET A CA 1
ATOM 1536 C C . MET A 1 194 ? -2.031 -27.906 4.312 1 85.5 194 MET A C 1
ATOM 1538 O O . MET A 1 194 ? -1.205 -28.031 5.219 1 85.5 194 MET A O 1
ATOM 1542 N N . THR A 1 195 ? -1.878 -27.203 3.273 1 80.19 195 THR A N 1
ATOM 1543 C CA . THR A 1 195 ? -0.597 -26.531 3.125 1 80.19 195 THR A CA 1
ATOM 1544 C C . THR A 1 195 ? -0.46 -25.406 4.148 1 80.19 195 THR A C 1
ATOM 1546 O O . THR A 1 195 ? 0.623 -25.188 4.695 1 80.19 195 THR A O 1
ATOM 1549 N N . ASP A 1 196 ? -1.572 -24.672 4.418 1 76.5 196 ASP A N 1
ATOM 1550 C CA . ASP A 1 196 ? -1.562 -23.641 5.453 1 76.5 196 ASP A CA 1
ATOM 1551 C C . ASP A 1 196 ? -1.178 -24.234 6.809 1 76.5 196 ASP A C 1
ATOM 1553 O O . ASP A 1 196 ? -0.415 -23.625 7.562 1 76.5 196 ASP A O 1
ATOM 1557 N N . TYR A 1 197 ? -1.718 -25.344 7.07 1 84.94 197 TYR A N 1
ATOM 1558 C CA . TYR A 1 197 ? -1.393 -26.047 8.305 1 84.94 197 TYR A CA 1
ATOM 1559 C C . TYR A 1 197 ? 0.097 -26.359 8.383 1 84.94 197 TYR A C 1
ATOM 1561 O O . TYR A 1 197 ? 0.731 -26.141 9.422 1 84.94 197 TYR A O 1
ATOM 1569 N N . ILE A 1 198 ? 0.654 -26.844 7.422 1 84.62 198 ILE A N 1
ATOM 1570 C CA . ILE A 1 198 ? 2.08 -27.141 7.355 1 84.62 198 ILE A CA 1
ATOM 1571 C C . ILE A 1 198 ? 2.887 -25.859 7.613 1 84.62 198 ILE A C 1
ATOM 1573 O O . ILE A 1 198 ? 3.838 -25.875 8.398 1 84.62 198 ILE A O 1
ATOM 1577 N N . HIS A 1 199 ? 2.426 -24.844 7.062 1 76.25 199 HIS A N 1
ATOM 1578 C CA . HIS A 1 199 ? 3.143 -23.578 7.188 1 76.25 199 HIS A CA 1
ATOM 1579 C C . HIS A 1 199 ? 3.107 -23.062 8.625 1 76.25 199 HIS A C 1
ATOM 1581 O O . HIS A 1 199 ? 4.082 -22.469 9.102 1 76.25 199 HIS A O 1
ATOM 1587 N N . GLN A 1 200 ? 2.047 -23.312 9.141 1 76.94 200 GLN A N 1
ATOM 1588 C CA . GLN A 1 200 ? 1.851 -22.797 10.492 1 76.94 200 GLN A CA 1
ATOM 1589 C C . GLN A 1 200 ? 2.549 -23.688 11.523 1 76.94 200 GLN A C 1
ATOM 1591 O O . GLN A 1 200 ? 2.971 -23.219 12.578 1 76.94 200 GLN A O 1
ATOM 1596 N N . CYS A 1 201 ? 2.758 -24.953 11.172 1 87.31 201 CYS A N 1
ATOM 1597 C CA . CYS A 1 201 ? 3.154 -25.906 12.203 1 87.31 201 CYS A CA 1
ATOM 1598 C C . CYS A 1 201 ? 4.434 -26.641 11.805 1 87.31 201 CYS A C 1
ATOM 1600 O O . CYS A 1 201 ? 4.789 -27.641 12.422 1 87.31 201 CYS A O 1
ATOM 1602 N N . TYR A 1 202 ? 5.141 -26.172 10.852 1 86.75 202 TYR A N 1
ATOM 1603 C CA . TYR A 1 202 ? 6.27 -26.891 10.273 1 86.75 202 TYR A CA 1
ATOM 1604 C C . TYR A 1 202 ? 7.352 -27.141 11.32 1 86.75 202 TYR A C 1
ATOM 1606 O O . TYR A 1 202 ? 8.188 -28.031 11.164 1 86.75 202 TYR A O 1
ATOM 1614 N N . GLU A 1 203 ? 7.426 -26.328 12.336 1 88.56 203 GLU A N 1
ATOM 1615 C CA . GLU A 1 203 ? 8.469 -26.406 13.359 1 88.56 203 GLU A CA 1
ATOM 1616 C C . GLU A 1 203 ? 8.305 -27.641 14.227 1 88.56 203 GLU A C 1
ATOM 1618 O O . GLU A 1 203 ? 9.25 -28.078 14.883 1 88.56 203 GLU A O 1
ATOM 1623 N N . SER A 1 204 ? 7.129 -28.172 14.297 1 88 204 SER A N 1
ATOM 1624 C CA . SER A 1 204 ? 6.812 -29.328 15.141 1 88 204 SER A CA 1
ATOM 1625 C C . SER A 1 204 ? 6.809 -30.609 14.328 1 88 204 SER A C 1
ATOM 1627 O O . SER A 1 204 ? 6.875 -30.578 13.102 1 88 204 SER A O 1
ATOM 1629 N N . LYS A 1 205 ? 6.836 -31.734 15.156 1 88.31 205 LYS A N 1
ATOM 1630 C CA . LYS A 1 205 ? 6.641 -33.031 14.484 1 88.31 205 LYS A CA 1
ATOM 1631 C C . LYS A 1 205 ? 5.25 -33.125 13.875 1 88.31 205 LYS A C 1
ATOM 1633 O O . LYS A 1 205 ? 4.246 -32.906 14.562 1 88.31 205 LYS A O 1
ATOM 1638 N N . LEU A 1 206 ? 5.234 -33.156 12.547 1 90.88 206 LEU A N 1
ATOM 1639 C CA . LEU A 1 206 ? 3.973 -33.219 11.82 1 90.88 206 LEU A CA 1
ATOM 1640 C C . LEU A 1 206 ? 3.836 -34.562 11.102 1 90.88 206 LEU A C 1
ATOM 1642 O O . LEU A 1 206 ? 4.754 -34.969 10.398 1 90.88 206 LEU A O 1
ATOM 1646 N N . THR A 1 207 ? 2.711 -35.219 11.336 1 92.38 207 THR A N 1
ATOM 1647 C CA . THR A 1 207 ? 2.43 -36.469 10.648 1 92.38 207 THR A CA 1
ATOM 1648 C C . THR A 1 207 ? 1.471 -36.25 9.484 1 92.38 207 THR A C 1
ATOM 1650 O O . THR A 1 207 ? 0.783 -35.25 9.43 1 92.38 207 THR A O 1
ATOM 1653 N N . ILE A 1 208 ? 1.523 -37.219 8.57 1 92.5 208 ILE A N 1
ATOM 1654 C CA . ILE A 1 208 ? 0.615 -37.156 7.434 1 92.5 208 ILE A CA 1
ATOM 1655 C C . ILE A 1 208 ? -0.83 -37.125 7.926 1 92.5 208 ILE A C 1
ATOM 1657 O O . ILE A 1 208 ? -1.678 -36.438 7.336 1 92.5 208 ILE A O 1
ATOM 1661 N N . ASP A 1 209 ? -1.051 -37.812 9.023 1 94.19 209 ASP A N 1
ATOM 1662 C CA . ASP A 1 209 ? -2.395 -37.844 9.594 1 94.19 209 ASP A CA 1
ATOM 1663 C C . ASP A 1 209 ? -2.834 -36.438 10.055 1 94.19 209 ASP A C 1
ATOM 1665 O O . ASP A 1 209 ? -3.988 -36.062 9.867 1 94.19 209 ASP A O 1
ATOM 1669 N N . GLU A 1 210 ? -1.942 -35.781 10.641 1 94.44 210 GLU A N 1
ATOM 1670 C CA . GLU A 1 210 ? -2.242 -34.438 11.094 1 94.44 210 GLU A CA 1
ATOM 1671 C C . GLU A 1 210 ? -2.484 -33.469 9.914 1 94.44 210 GLU A C 1
ATOM 1673 O O . GLU A 1 210 ? -3.379 -32.625 9.961 1 94.44 210 GLU A O 1
ATOM 1678 N N . ILE A 1 211 ? -1.714 -33.625 8.883 1 93.81 211 ILE A N 1
ATOM 1679 C CA . ILE A 1 211 ? -1.867 -32.844 7.676 1 93.81 211 ILE A CA 1
ATOM 1680 C C . ILE A 1 211 ? -3.213 -33.125 7.02 1 93.81 211 ILE A C 1
ATOM 1682 O O . ILE A 1 211 ? -3.943 -32.219 6.637 1 93.81 211 ILE A O 1
ATOM 1686 N N . ALA A 1 212 ? -3.521 -34.375 6.977 1 95.12 212 ALA A N 1
ATOM 1687 C CA . ALA A 1 212 ? -4.797 -34.812 6.41 1 95.12 212 ALA A CA 1
ATOM 1688 C C . ALA A 1 212 ? -5.969 -34.25 7.223 1 95.12 212 ALA A C 1
ATOM 1690 O O . ALA A 1 212 ? -6.969 -33.812 6.66 1 95.12 212 ALA A O 1
ATOM 1691 N N . ALA A 1 213 ? -5.801 -34.281 8.5 1 94.69 213 ALA A N 1
ATOM 1692 C CA . ALA A 1 213 ? -6.844 -33.781 9.398 1 94.69 213 ALA A CA 1
ATOM 1693 C C . ALA A 1 213 ? -7.117 -32.312 9.172 1 94.69 213 ALA A C 1
ATOM 1695 O O . ALA A 1 213 ? -8.258 -31.859 9.273 1 94.69 213 ALA A O 1
ATOM 1696 N N . ALA A 1 214 ? -6.152 -31.609 8.844 1 91.31 214 ALA A N 1
ATOM 1697 C CA . ALA A 1 214 ? -6.305 -30.188 8.594 1 91.31 214 ALA A CA 1
ATOM 1698 C C . ALA A 1 214 ? -7.207 -29.922 7.391 1 91.31 214 ALA A C 1
ATOM 1700 O O . ALA A 1 214 ? -7.887 -28.906 7.32 1 91.31 214 ALA A O 1
ATOM 1701 N N . GLY A 1 215 ? -7.227 -30.766 6.438 1 91.5 215 GLY A N 1
ATOM 1702 C CA . GLY A 1 215 ? -8.078 -30.672 5.266 1 91.5 215 GLY A CA 1
ATOM 1703 C C . GLY A 1 215 ? -9.375 -31.453 5.406 1 91.5 215 GLY A C 1
ATOM 1704 O O . GLY A 1 215 ? -10.188 -31.484 4.48 1 91.5 215 GLY A O 1
ATOM 1705 N N . SER A 1 216 ? -9.445 -32.094 6.566 1 93.81 216 SER A N 1
ATOM 1706 C CA . SER A 1 216 ? -10.602 -32.938 6.848 1 93.81 216 SER A CA 1
ATOM 1707 C C . SER A 1 216 ? -10.734 -34.031 5.816 1 93.81 216 SER A C 1
ATOM 1709 O O . SER A 1 216 ? -11.828 -34.281 5.301 1 93.81 216 SER A O 1
ATOM 1711 N N . VAL A 1 217 ? -9.703 -34.688 5.504 1 93.88 217 VAL A N 1
ATOM 1712 C CA . VAL A 1 217 ? -9.688 -35.812 4.574 1 93.88 217 VAL A CA 1
ATOM 1713 C C . VAL A 1 217 ? -8.891 -36.969 5.176 1 93.88 217 VAL A C 1
ATOM 1715 O O . VAL A 1 217 ? -8.195 -36.812 6.184 1 93.88 217 VAL A O 1
ATOM 1718 N N . CYS A 1 218 ? -9.078 -38.156 4.605 1 92.81 218 CYS A N 1
ATOM 1719 C CA . CYS A 1 218 ? -8.281 -39.312 5.023 1 92.81 218 CYS A CA 1
ATOM 1720 C C . CYS A 1 218 ? -6.883 -39.25 4.414 1 92.81 218 CYS A C 1
ATOM 1722 O O . CYS A 1 218 ? -6.621 -38.438 3.525 1 92.81 218 CYS A O 1
ATOM 1724 N N . ARG A 1 219 ? -6.027 -40.031 4.953 1 92.88 219 ARG A N 1
ATOM 1725 C CA . ARG A 1 219 ? -4.629 -40.062 4.531 1 92.88 219 ARG A CA 1
ATOM 1726 C C . ARG A 1 219 ? -4.52 -40.312 3.027 1 92.88 219 ARG A C 1
ATOM 1728 O O . ARG A 1 219 ? -3.74 -39.625 2.346 1 92.88 219 ARG A O 1
ATOM 1735 N N . SER A 1 220 ? -5.336 -41.219 2.531 1 93.69 220 SER A N 1
ATOM 1736 C CA . SER A 1 220 ? -5.266 -41.562 1.114 1 93.69 220 SER A CA 1
ATOM 1737 C C . SER A 1 220 ? -5.648 -40.375 0.237 1 93.69 220 SER A C 1
ATOM 1739 O O . SER A 1 220 ? -4.98 -40.094 -0.76 1 93.69 220 SER A O 1
ATOM 1741 N N . ARG A 1 221 ? -6.664 -39.75 0.613 1 92.94 221 ARG A N 1
ATOM 1742 C CA . ARG A 1 221 ? -7.125 -38.562 -0.12 1 92.94 221 ARG A CA 1
ATOM 1743 C C . ARG A 1 221 ? -6.105 -37.438 -0.031 1 92.94 221 ARG A C 1
ATOM 1745 O O . ARG A 1 221 ? -5.898 -36.688 -1.001 1 92.94 221 ARG A O 1
ATOM 1752 N N . CYS A 1 222 ? -5.531 -37.344 1.133 1 94.12 222 CYS A N 1
ATOM 1753 C CA . CYS A 1 222 ? -4.465 -36.375 1.301 1 94.12 222 CYS A CA 1
ATOM 1754 C C . CYS A 1 222 ? -3.35 -36.594 0.288 1 94.12 222 CYS A C 1
ATOM 1756 O O . CYS A 1 222 ? -2.984 -35.688 -0.456 1 94.12 222 CYS A O 1
ATOM 1758 N N . CYS A 1 223 ? -2.908 -37.719 0.205 1 92.44 223 CYS A N 1
ATOM 1759 C CA . CYS A 1 223 ? -1.823 -38.062 -0.71 1 92.44 223 CYS A CA 1
ATOM 1760 C C . CYS A 1 223 ? -2.246 -37.844 -2.158 1 92.44 223 CYS A C 1
ATOM 1762 O O . CYS A 1 223 ? -1.471 -37.344 -2.971 1 92.44 223 CYS A O 1
ATOM 1764 N N . GLU A 1 224 ? -3.477 -38.188 -2.453 1 91 224 GLU A N 1
ATOM 1765 C CA . GLU A 1 224 ? -4 -38 -3.807 1 91 224 GLU A CA 1
ATOM 1766 C C . GLU A 1 224 ? -4.043 -36.531 -4.207 1 91 224 GLU A C 1
ATOM 1768 O O . GLU A 1 224 ? -3.639 -36.188 -5.312 1 91 224 GLU A O 1
ATOM 1773 N N . LEU A 1 225 ? -4.535 -35.812 -3.338 1 87.31 225 LEU A N 1
ATOM 1774 C CA . LEU A 1 225 ? -4.691 -34.406 -3.621 1 87.31 225 LEU A CA 1
ATOM 1775 C C . LEU A 1 225 ? -3.332 -33.719 -3.785 1 87.31 225 LEU A C 1
ATOM 1777 O O . LEU A 1 225 ? -3.146 -32.906 -4.688 1 87.31 225 LEU A O 1
ATOM 1781 N N . PHE A 1 226 ? -2.367 -34.062 -2.928 1 87.5 226 PHE A N 1
ATOM 1782 C CA . PHE A 1 226 ? -1.017 -33.531 -3.062 1 87.5 226 PHE A CA 1
ATOM 1783 C C . PHE A 1 226 ? -0.393 -33.969 -4.383 1 87.5 226 PHE A C 1
ATOM 1785 O O . PHE A 1 226 ? 0.227 -33.156 -5.078 1 87.5 226 PHE A O 1
ATOM 1792 N N . LYS A 1 227 ? -0.586 -35.188 -4.664 1 84.19 227 LYS A N 1
ATOM 1793 C CA . LYS A 1 227 ? -0.051 -35.688 -5.926 1 84.19 227 LYS A CA 1
ATOM 1794 C C . LYS A 1 227 ? -0.678 -34.969 -7.117 1 84.19 227 LYS A C 1
ATOM 1796 O O . LYS A 1 227 ? 0.027 -34.562 -8.039 1 84.19 227 LYS A O 1
ATOM 1801 N N . ARG A 1 228 ? -1.933 -34.844 -7.039 1 77.44 228 ARG A N 1
ATOM 1802 C CA . ARG A 1 228 ? -2.691 -34.312 -8.164 1 77.44 228 ARG A CA 1
ATOM 1803 C C . ARG A 1 228 ? -2.41 -32.812 -8.336 1 77.44 228 ARG A C 1
ATOM 1805 O O . ARG A 1 228 ? -2.227 -32.344 -9.461 1 77.44 228 ARG A O 1
ATOM 1812 N N . HIS A 1 229 ? -2.332 -32.125 -7.25 1 73.94 229 HIS A N 1
ATOM 1813 C CA . HIS A 1 229 ? -2.365 -30.656 -7.359 1 73.94 229 HIS A CA 1
ATOM 1814 C C . HIS A 1 229 ? -1.004 -30.047 -7.043 1 73.94 229 HIS A C 1
ATOM 1816 O O . HIS A 1 229 ? -0.699 -28.938 -7.477 1 73.94 229 HIS A O 1
ATOM 1822 N N . VAL A 1 230 ? -0.173 -30.75 -6.184 1 73.94 230 VAL A N 1
ATOM 1823 C CA . VAL A 1 230 ? 1.111 -30.219 -5.738 1 73.94 230 VAL A CA 1
ATOM 1824 C C . VAL A 1 230 ? 2.248 -31 -6.387 1 73.94 230 VAL A C 1
ATOM 1826 O O . VAL A 1 230 ? 3.383 -30.531 -6.457 1 73.94 230 VAL A O 1
ATOM 1829 N N . HIS A 1 231 ? 1.959 -32.156 -6.844 1 74.06 231 HIS A N 1
ATOM 1830 C CA . HIS A 1 231 ? 2.891 -33.094 -7.492 1 74.06 231 HIS A CA 1
ATOM 1831 C C . HIS A 1 231 ? 4.031 -33.469 -6.551 1 74.06 231 HIS A C 1
ATOM 1833 O O . HIS A 1 231 ? 5.168 -33.625 -6.992 1 74.06 231 HIS A O 1
ATOM 1839 N N . LEU A 1 232 ? 3.811 -33.406 -5.262 1 78.88 232 LEU A N 1
ATOM 1840 C CA . LEU A 1 232 ? 4.664 -33.875 -4.184 1 78.88 232 LEU A CA 1
ATOM 1841 C C . LEU A 1 232 ? 3.855 -34.656 -3.15 1 78.88 232 LEU A C 1
ATOM 1843 O O . LEU A 1 232 ? 2.641 -34.469 -3.045 1 78.88 232 LEU A O 1
ATOM 1847 N N . THR A 1 233 ? 4.523 -35.531 -2.479 1 87.75 233 THR A N 1
ATOM 1848 C CA . THR A 1 233 ? 3.877 -36.094 -1.298 1 87.75 233 THR A CA 1
ATOM 1849 C C . THR A 1 233 ? 3.805 -35.062 -0.177 1 87.75 233 THR A C 1
ATOM 1851 O O . THR A 1 233 ? 4.602 -34.125 -0.141 1 87.75 233 THR A O 1
ATOM 1854 N N . PRO A 1 234 ? 2.848 -35.281 0.739 1 89.81 234 PRO A N 1
ATOM 1855 C CA . PRO A 1 234 ? 2.758 -34.344 1.869 1 89.81 234 PRO A CA 1
ATOM 1856 C C . PRO A 1 234 ? 4.066 -34.25 2.646 1 89.81 234 PRO A C 1
ATOM 1858 O O . PRO A 1 234 ? 4.477 -33.156 3.02 1 89.81 234 PRO A O 1
ATOM 1861 N N . ASN A 1 235 ? 4.711 -35.281 2.797 1 89 235 ASN A N 1
ATOM 1862 C CA . ASN A 1 235 ? 5.969 -35.312 3.539 1 89 235 ASN A CA 1
ATOM 1863 C C . ASN A 1 235 ? 7.066 -34.562 2.797 1 89 235 ASN A C 1
ATOM 1865 O O . ASN A 1 235 ? 7.836 -33.812 3.41 1 89 235 ASN A O 1
ATOM 1869 N N . HIS A 1 236 ? 7.164 -34.781 1.554 1 87.38 236 HIS A N 1
ATOM 1870 C CA . HIS A 1 236 ? 8.156 -34.062 0.764 1 87.38 236 HIS A CA 1
ATOM 1871 C C . HIS A 1 236 ? 7.891 -32.562 0.772 1 87.38 236 HIS A C 1
ATOM 1873 O O . HIS A 1 236 ? 8.828 -31.766 0.843 1 87.38 236 HIS A O 1
ATOM 1879 N N . TYR A 1 237 ? 6.586 -32.281 0.69 1 84.56 237 TYR A N 1
ATOM 1880 C CA . TYR A 1 237 ? 6.207 -30.891 0.768 1 84.56 237 TYR A CA 1
ATOM 1881 C C . TYR A 1 237 ? 6.668 -30.266 2.082 1 84.56 237 TYR A C 1
ATOM 1883 O O . TYR A 1 237 ? 7.262 -29.188 2.094 1 84.56 237 TYR A O 1
ATOM 1891 N N . LEU A 1 238 ? 6.418 -30.953 3.188 1 88.19 238 LEU A N 1
ATOM 1892 C CA . LEU A 1 238 ? 6.82 -30.5 4.516 1 88.19 238 LEU A CA 1
ATOM 1893 C C . LEU A 1 238 ? 8.328 -30.297 4.59 1 88.19 238 LEU A C 1
ATOM 1895 O O . LEU A 1 238 ? 8.805 -29.25 5.035 1 88.19 238 LEU A O 1
ATOM 1899 N N . THR A 1 239 ? 9.055 -31.219 4.125 1 87.56 239 THR A N 1
ATOM 1900 C CA . THR A 1 239 ? 10.516 -31.203 4.191 1 87.56 239 THR A CA 1
ATOM 1901 C C . THR A 1 239 ? 11.07 -30.031 3.377 1 87.56 239 THR A C 1
ATOM 1903 O O . THR A 1 239 ? 11.969 -29.328 3.83 1 87.56 239 THR A O 1
ATOM 1906 N N . ARG A 1 240 ? 10.547 -29.906 2.273 1 81.19 240 ARG A N 1
ATOM 1907 C CA . ARG A 1 240 ? 10.992 -28.812 1.419 1 81.19 240 ARG A CA 1
ATOM 1908 C C . ARG A 1 240 ? 10.734 -27.469 2.082 1 81.19 240 ARG A C 1
ATOM 1910 O O . ARG A 1 240 ? 11.57 -26.562 2.01 1 81.19 240 ARG A O 1
ATOM 1917 N N . TYR A 1 241 ? 9.555 -27.406 2.717 1 80.44 241 TYR A N 1
ATOM 1918 C CA . TYR A 1 241 ? 9.211 -26.172 3.422 1 80.44 241 TYR A CA 1
ATOM 1919 C C . TYR A 1 241 ? 10.188 -25.906 4.562 1 80.44 241 TYR A C 1
ATOM 1921 O O . TYR A 1 241 ? 10.656 -24.781 4.734 1 80.44 241 TYR A O 1
ATOM 1929 N N . ARG A 1 242 ? 10.5 -26.891 5.254 1 85.25 242 ARG A N 1
ATOM 1930 C CA . ARG A 1 242 ? 11.438 -26.781 6.371 1 85.25 242 ARG A CA 1
ATOM 1931 C C . ARG A 1 242 ? 12.82 -26.359 5.891 1 85.25 242 ARG A C 1
ATOM 1933 O O . ARG A 1 242 ? 13.469 -25.516 6.527 1 85.25 242 ARG A O 1
ATOM 1940 N N . ILE A 1 243 ? 13.273 -26.875 4.855 1 83.75 243 ILE A N 1
ATOM 1941 C CA . ILE A 1 243 ? 14.578 -26.531 4.309 1 83.75 243 ILE A CA 1
ATOM 1942 C C . ILE A 1 243 ? 14.586 -25.062 3.895 1 83.75 243 ILE A C 1
ATOM 1944 O O . ILE A 1 243 ? 15.539 -24.328 4.172 1 83.75 243 ILE A O 1
ATOM 1948 N N . ARG A 1 244 ? 13.586 -24.703 3.395 1 71.69 244 ARG A N 1
ATOM 1949 C CA . ARG A 1 244 ? 13.477 -23.297 2.992 1 71.69 244 ARG A CA 1
ATOM 1950 C C . ARG A 1 244 ? 13.562 -22.375 4.203 1 71.69 244 ARG A C 1
ATOM 1952 O O . ARG A 1 244 ? 14.266 -21.359 4.168 1 71.69 244 ARG A O 1
ATOM 1959 N N . LYS A 1 245 ? 12.773 -22.641 5.105 1 78.25 245 LYS A N 1
ATOM 1960 C CA . LYS A 1 245 ? 12.789 -21.844 6.336 1 78.25 245 LYS A CA 1
ATOM 1961 C C . LYS A 1 245 ? 14.18 -21.844 6.965 1 78.25 245 LYS A C 1
ATOM 1963 O O . LYS A 1 245 ? 14.609 -20.828 7.523 1 78.25 245 LYS A O 1
ATOM 1968 N N . SER A 1 246 ? 14.797 -22.906 6.777 1 83.44 246 SER A N 1
ATOM 1969 C CA . SER A 1 246 ? 16.156 -22.984 7.305 1 83.44 246 SER A CA 1
ATOM 1970 C C . SER A 1 246 ? 17.094 -22.062 6.535 1 83.44 246 SER A C 1
ATOM 1972 O O . SER A 1 246 ? 17.984 -21.453 7.125 1 83.44 246 SER A O 1
ATOM 1974 N N . CYS A 1 247 ? 16.891 -21.984 5.262 1 75.25 247 CYS A N 1
ATOM 1975 C CA . CYS A 1 247 ? 17.703 -21.094 4.449 1 75.25 247 CYS A CA 1
ATOM 1976 C C . CYS A 1 247 ? 17.531 -19.641 4.887 1 75.25 247 CYS A C 1
ATOM 1978 O O . CYS A 1 247 ? 18.5 -18.891 4.996 1 75.25 247 CYS A O 1
ATOM 1980 N N . GLU A 1 248 ? 16.312 -19.328 5.098 1 67.31 248 GLU A N 1
ATOM 1981 C CA . GLU A 1 248 ? 16.016 -17.984 5.578 1 67.31 248 GLU A CA 1
ATOM 1982 C C . GLU A 1 248 ? 16.719 -17.688 6.895 1 67.31 248 GLU A C 1
ATOM 1984 O O . GLU A 1 248 ? 17.344 -16.625 7.055 1 67.31 248 GLU A O 1
ATOM 1989 N N . MET A 1 249 ? 16.625 -18.609 7.73 1 76.94 249 MET A N 1
ATOM 1990 C CA . MET A 1 249 ? 17.219 -18.438 9.055 1 76.94 249 MET A CA 1
ATOM 1991 C C . MET A 1 249 ? 18.734 -18.391 8.961 1 76.94 249 MET A C 1
ATOM 1993 O O . MET A 1 249 ? 19.375 -17.656 9.719 1 76.94 249 MET A O 1
ATOM 1997 N N . LEU A 1 250 ? 19.234 -19.109 8.07 1 79.19 250 LEU A N 1
ATOM 1998 C CA . LEU A 1 250 ? 20.672 -19.141 7.891 1 79.19 250 LEU A CA 1
ATOM 1999 C C . LEU A 1 250 ? 21.188 -17.781 7.387 1 79.19 250 LEU A C 1
ATOM 2001 O O . LEU A 1 250 ? 22.266 -17.344 7.781 1 79.19 250 LEU A O 1
ATOM 2005 N N . LYS A 1 251 ? 20.344 -17.141 6.605 1 68.38 251 LYS A N 1
ATOM 2006 C CA . LYS A 1 251 ? 20.734 -15.859 6.023 1 68.38 251 LYS A CA 1
ATOM 2007 C C . LYS A 1 251 ? 20.453 -14.711 6.984 1 68.38 251 LYS A C 1
ATOM 2009 O O . LYS A 1 251 ? 21.188 -13.719 7 1 68.38 251 LYS A O 1
ATOM 2014 N N . GLU A 1 252 ? 19.438 -14.922 7.723 1 64.69 252 GLU A N 1
ATOM 2015 C CA . GLU A 1 252 ? 18.906 -13.773 8.453 1 64.69 252 GLU A CA 1
ATOM 2016 C C . GLU A 1 252 ? 19.359 -13.805 9.914 1 64.69 252 GLU A C 1
ATOM 2018 O O . GLU A 1 252 ? 19.188 -12.812 10.633 1 64.69 252 GLU A O 1
ATOM 2023 N N . THR A 1 253 ? 19.828 -14.945 10.359 1 69.5 253 THR A N 1
ATOM 2024 C CA . THR A 1 253 ? 20.219 -15.078 11.758 1 69.5 253 THR A CA 1
ATOM 2025 C C . THR A 1 253 ? 21.625 -15.641 11.883 1 69.5 253 THR A C 1
ATOM 2027 O O . THR A 1 253 ? 22.188 -16.141 10.914 1 69.5 253 THR A O 1
ATOM 2030 N N . SER A 1 254 ? 22.141 -15.453 13.109 1 76.94 254 SER A N 1
ATOM 2031 C CA . SER A 1 254 ? 23.438 -16.047 13.406 1 76.94 254 SER A CA 1
ATOM 2032 C C . SER A 1 254 ? 23.297 -17.297 14.273 1 76.94 254 SER A C 1
ATOM 2034 O O . SER A 1 254 ? 24.25 -17.719 14.922 1 76.94 254 SER A O 1
ATOM 2036 N N . ARG A 1 255 ? 22.109 -17.828 14.336 1 84.62 255 ARG A N 1
ATOM 2037 C CA . ARG A 1 255 ? 21.859 -19.031 15.125 1 84.62 255 ARG A CA 1
ATOM 2038 C C . ARG A 1 255 ? 22.703 -20.203 14.617 1 84.62 255 ARG A C 1
ATOM 2040 O O . ARG A 1 255 ? 22.891 -20.359 13.414 1 84.62 255 ARG A O 1
ATOM 2047 N N . PRO A 1 256 ? 23.188 -21.062 15.656 1 88.81 256 PRO A N 1
ATOM 2048 C CA . PRO A 1 256 ? 23.906 -22.266 15.203 1 88.81 256 PRO A CA 1
ATOM 2049 C C . PRO A 1 256 ? 23.047 -23.141 14.297 1 88.81 256 PRO A C 1
ATOM 2051 O O . PRO A 1 256 ? 21.828 -23.219 14.477 1 88.81 256 PRO A O 1
ATOM 2054 N N . VAL A 1 257 ? 23.703 -23.797 13.383 1 91.44 257 VAL A N 1
ATOM 2055 C CA . VAL A 1 257 ? 23.031 -24.625 12.398 1 91.44 257 VAL A CA 1
ATOM 2056 C C . VAL A 1 257 ? 22.203 -25.688 13.109 1 91.44 257 VAL A C 1
ATOM 2058 O O . VAL A 1 257 ? 21.094 -26.031 12.664 1 91.44 257 VAL A O 1
ATOM 2061 N N . SER A 1 258 ? 22.766 -26.219 14.219 1 91.44 258 SER A N 1
ATOM 2062 C CA . SER A 1 258 ? 22.047 -27.234 14.984 1 91.44 258 SER A CA 1
ATOM 2063 C C . SER A 1 258 ? 20.734 -26.703 15.531 1 91.44 258 SER A C 1
ATOM 2065 O O . SER A 1 258 ? 19.719 -27.391 15.523 1 91.44 258 SER A O 1
ATOM 2067 N N . GLU A 1 259 ? 20.766 -25.5 15.93 1 91.62 259 GLU A N 1
ATOM 2068 C CA . GLU A 1 259 ? 19.562 -24.859 16.453 1 91.62 259 GLU A CA 1
ATOM 2069 C C . GLU A 1 259 ? 18.547 -24.578 15.336 1 91.62 259 GLU A C 1
ATOM 2071 O O . GLU A 1 259 ? 17.344 -24.75 15.531 1 91.62 259 GLU A O 1
ATOM 2076 N N . ILE A 1 260 ? 19.047 -24.172 14.227 1 91.62 260 ILE A N 1
ATOM 2077 C CA . ILE A 1 260 ? 18.203 -23.906 13.078 1 91.62 260 ILE A CA 1
ATOM 2078 C C . ILE A 1 260 ? 17.516 -25.203 12.633 1 91.62 260 ILE A C 1
ATOM 2080 O O . ILE A 1 260 ? 16.328 -25.203 12.297 1 91.62 260 ILE A O 1
ATOM 2084 N N . SER A 1 261 ? 18.297 -26.266 12.672 1 93.44 261 SER A N 1
ATOM 2085 C CA . SER A 1 261 ? 17.75 -27.578 12.312 1 93.44 261 SER A CA 1
ATOM 2086 C C . SER A 1 261 ? 16.547 -27.922 13.18 1 93.44 261 SER A C 1
ATOM 2088 O O . SER A 1 261 ? 15.492 -28.312 12.664 1 93.44 261 SER A O 1
ATOM 2090 N N . LEU A 1 262 ? 16.703 -27.688 14.445 1 90.12 262 LEU A N 1
ATOM 2091 C CA . LEU A 1 262 ? 15.641 -28.016 15.391 1 90.12 262 LEU A CA 1
ATOM 2092 C C . LEU A 1 262 ? 14.477 -27.047 15.242 1 90.12 262 LEU A C 1
ATOM 2094 O O . LEU A 1 262 ? 13.312 -27.453 15.297 1 90.12 262 LEU A O 1
ATOM 2098 N N . ALA A 1 263 ? 14.812 -25.859 15.039 1 90.88 263 ALA A N 1
ATOM 2099 C CA . ALA A 1 263 ? 13.805 -24.812 14.914 1 90.88 263 ALA A CA 1
ATOM 2100 C C . ALA A 1 263 ? 12.93 -25.031 13.68 1 90.88 263 ALA A C 1
ATOM 2102 O O . ALA A 1 263 ? 11.773 -24.594 13.641 1 90.88 263 ALA A O 1
ATOM 2103 N N . CYS A 1 264 ? 13.5 -25.656 12.781 1 91.44 264 CYS A N 1
ATOM 2104 C CA . CYS A 1 264 ? 12.773 -25.891 11.531 1 91.44 264 CYS A CA 1
ATOM 2105 C C . CYS A 1 264 ? 12.062 -27.234 11.547 1 91.44 264 CYS A C 1
ATOM 2107 O O . CYS A 1 264 ? 11.414 -27.609 10.57 1 91.44 264 CYS A O 1
ATOM 2109 N N . GLY A 1 265 ? 12.211 -27.969 12.578 1 92.5 265 GLY A N 1
ATOM 2110 C CA . GLY A 1 265 ? 11.391 -29.156 12.766 1 92.5 265 GLY A CA 1
ATOM 2111 C C . GLY A 1 265 ? 12.109 -30.453 12.422 1 92.5 265 GLY A C 1
ATOM 2112 O O . GLY A 1 265 ? 11.5 -31.516 12.375 1 92.5 265 GLY A O 1
ATOM 2113 N N . PHE A 1 266 ? 13.367 -30.422 12.18 1 93.44 266 PHE A N 1
ATOM 2114 C CA . PHE A 1 266 ? 14.117 -31.641 11.922 1 93.44 266 PHE A CA 1
ATOM 2115 C C . PHE A 1 266 ? 14.445 -32.375 13.219 1 93.44 266 PHE A C 1
ATOM 2117 O O . PHE A 1 266 ? 14.742 -31.734 14.234 1 93.44 266 PHE A O 1
ATOM 2124 N N . GLN A 1 267 ? 14.336 -33.719 13.141 1 87.81 267 GLN A N 1
ATOM 2125 C CA . GLN A 1 267 ? 14.547 -34.531 14.336 1 87.81 267 GLN A CA 1
ATOM 2126 C C . GLN A 1 267 ? 16.031 -34.594 14.695 1 87.81 267 GLN A C 1
ATOM 2128 O O . GLN A 1 267 ? 16.391 -34.688 15.875 1 87.81 267 GLN A O 1
ATOM 2133 N N . THR A 1 268 ? 16.891 -34.594 13.688 1 89.69 268 THR A N 1
ATOM 2134 C CA . THR A 1 268 ? 18.328 -34.656 13.922 1 89.69 268 THR A CA 1
ATOM 2135 C C . THR A 1 268 ? 19.078 -33.719 12.961 1 89.69 268 THR A C 1
ATOM 2137 O O . THR A 1 268 ? 18.641 -33.531 11.828 1 89.69 268 THR A O 1
ATOM 2140 N N . SER A 1 269 ? 20.203 -33.219 13.469 1 91.56 269 SER A N 1
ATOM 2141 C CA . SER A 1 269 ? 21.031 -32.344 12.641 1 91.56 269 SER A CA 1
ATOM 2142 C C . SER A 1 269 ? 21.625 -33.094 11.453 1 91.56 269 SER A C 1
ATOM 2144 O O . SER A 1 269 ? 21.828 -32.531 10.383 1 91.56 269 SER A O 1
ATOM 2146 N N . SER A 1 270 ? 21.844 -34.375 11.695 1 91.88 270 SER A N 1
ATOM 2147 C CA . SER A 1 270 ? 22.406 -35.188 10.617 1 91.88 270 SER A CA 1
ATOM 2148 C C . SER A 1 270 ? 21.422 -35.312 9.453 1 91.88 270 SER A C 1
ATOM 2150 O O . SER A 1 270 ? 21.812 -35.188 8.297 1 91.88 270 SER A O 1
ATOM 2152 N N . TYR A 1 271 ? 20.219 -35.625 9.852 1 92.31 271 TYR A N 1
ATOM 2153 C CA . TYR A 1 271 ? 19.203 -35.75 8.812 1 92.31 271 TYR A CA 1
ATOM 2154 C C . TYR A 1 271 ? 19 -34.406 8.102 1 92.31 271 TYR A C 1
ATOM 2156 O O . TYR A 1 271 ? 18.859 -34.375 6.875 1 92.31 271 TYR A O 1
ATOM 2164 N N . PHE A 1 272 ? 19 -33.375 8.844 1 94.62 272 PHE A N 1
ATOM 2165 C CA . PHE A 1 272 ? 18.875 -32.031 8.281 1 94.62 272 PHE A CA 1
ATOM 2166 C C . PHE A 1 272 ? 19.969 -31.766 7.262 1 94.62 272 PHE A C 1
ATOM 2168 O O . PHE A 1 272 ? 19.688 -31.359 6.133 1 94.62 272 PHE A O 1
ATOM 2175 N N . SER A 1 273 ? 21.156 -31.938 7.672 1 92.56 273 SER A N 1
ATOM 2176 C CA . SER A 1 273 ? 22.297 -31.672 6.805 1 92.56 273 SER A CA 1
ATOM 2177 C C . SER A 1 273 ? 22.219 -32.5 5.523 1 92.56 273 SER A C 1
ATOM 2179 O O . SER A 1 273 ? 22.547 -31.984 4.441 1 92.56 273 SER A O 1
ATOM 2181 N N . HIS A 1 274 ? 21.797 -33.719 5.703 1 93.06 274 HIS A N 1
ATOM 2182 C CA . HIS A 1 274 ? 21.656 -34.625 4.559 1 93.06 274 HIS A CA 1
ATOM 2183 C C . HIS A 1 274 ? 20.625 -34.094 3.57 1 93.06 274 HIS A C 1
ATOM 2185 O O . HIS A 1 274 ? 20.906 -33.969 2.373 1 93.06 274 HIS A O 1
ATOM 2191 N N . VAL A 1 275 ? 19.484 -33.812 4.078 1 91.69 275 VAL A N 1
ATOM 2192 C CA . VAL A 1 275 ? 18.391 -33.344 3.24 1 91.69 275 VAL A CA 1
ATOM 2193 C C . VAL A 1 275 ? 18.734 -31.984 2.633 1 91.69 275 VAL A C 1
ATOM 2195 O O . VAL A 1 275 ? 18.422 -31.719 1.466 1 91.69 275 VAL A O 1
ATOM 2198 N N . PHE A 1 276 ? 19.328 -31.109 3.424 1 91.44 276 PHE A N 1
ATOM 2199 C CA . PHE A 1 276 ? 19.75 -29.781 2.967 1 91.44 276 PHE A CA 1
ATOM 2200 C C . PHE A 1 276 ? 20.703 -29.891 1.779 1 91.44 276 PHE A C 1
ATOM 2202 O O . PHE A 1 276 ? 20.484 -29.25 0.75 1 91.44 276 PHE A O 1
ATOM 2209 N N . ARG A 1 277 ? 21.641 -30.75 1.947 1 87.56 277 ARG A N 1
ATOM 2210 C CA . ARG A 1 277 ? 22.609 -30.938 0.873 1 87.56 277 ARG A CA 1
ATOM 2211 C C . ARG A 1 277 ? 21.938 -31.516 -0.372 1 87.56 277 ARG A C 1
ATOM 2213 O O . ARG A 1 277 ? 22.25 -31.109 -1.494 1 87.56 277 ARG A O 1
ATOM 2220 N N . LYS A 1 278 ? 21.125 -32.406 -0.157 1 85.25 278 LYS A N 1
ATOM 2221 C CA . LYS A 1 278 ? 20.422 -33.062 -1.269 1 85.25 278 LYS A CA 1
ATOM 2222 C C . LYS A 1 278 ? 19.578 -32.031 -2.035 1 85.25 278 LYS A C 1
ATOM 2224 O O . LYS A 1 278 ? 19.547 -32.062 -3.268 1 85.25 278 LYS A O 1
ATOM 2229 N N . GLN A 1 279 ? 19.016 -31.141 -1.328 1 78.75 279 GLN A N 1
ATOM 2230 C CA . GLN A 1 279 ? 18.078 -30.219 -1.945 1 78.75 279 GLN A CA 1
ATOM 2231 C C . GLN A 1 279 ? 18.766 -28.953 -2.424 1 78.75 279 GLN A C 1
ATOM 2233 O O . GLN A 1 279 ? 18.422 -28.406 -3.469 1 78.75 279 GLN A O 1
ATOM 2238 N N . ILE A 1 280 ? 19.766 -28.422 -1.658 1 75.5 280 ILE A N 1
ATOM 2239 C CA . ILE A 1 280 ? 20.375 -27.125 -1.915 1 75.5 280 ILE A CA 1
ATOM 2240 C C . ILE A 1 280 ? 21.703 -27.312 -2.639 1 75.5 280 ILE A C 1
ATOM 2242 O O . ILE A 1 280 ? 22.203 -26.391 -3.303 1 75.5 280 ILE A O 1
ATOM 2246 N N . GLY A 1 281 ? 22.266 -28.453 -2.523 1 78.56 281 GLY A N 1
ATOM 2247 C CA . GLY A 1 281 ? 23.5 -28.766 -3.229 1 78.56 281 GLY A CA 1
ATOM 2248 C C . GLY A 1 281 ? 24.734 -28.375 -2.459 1 78.56 281 GLY A C 1
ATOM 2249 O O . GLY A 1 281 ? 25.859 -28.578 -2.928 1 78.56 281 GLY A O 1
ATOM 2250 N N . GLN A 1 282 ? 24.531 -27.797 -1.398 1 81.12 282 GLN A N 1
ATOM 2251 C CA . GLN A 1 282 ? 25.641 -27.438 -0.518 1 81.12 282 GLN A CA 1
ATOM 2252 C C . GLN A 1 282 ? 25.266 -27.609 0.948 1 81.12 282 GLN A C 1
ATOM 2254 O O . GLN A 1 282 ? 24.094 -27.828 1.268 1 81.12 282 GLN A O 1
ATOM 2259 N N . THR A 1 283 ? 26.312 -27.547 1.836 1 89.62 283 THR A N 1
ATOM 2260 C CA . THR A 1 283 ? 26.031 -27.688 3.26 1 89.62 283 THR A CA 1
ATOM 2261 C C . THR A 1 283 ? 25.422 -26.422 3.822 1 89.62 283 THR A C 1
ATOM 2263 O O . THR A 1 283 ? 25.578 -25.344 3.252 1 89.62 283 THR A O 1
ATOM 2266 N N . PRO A 1 284 ? 24.656 -26.594 4.902 1 90 284 PRO A N 1
ATOM 2267 C CA . PRO A 1 284 ? 24.094 -25.391 5.531 1 90 284 PRO A CA 1
ATOM 2268 C C . PRO A 1 284 ? 25.156 -24.344 5.859 1 90 284 PRO A C 1
ATOM 2270 O O . PRO A 1 284 ? 24.922 -23.141 5.66 1 90 284 PRO A O 1
ATOM 2273 N N . GLN A 1 285 ? 26.234 -24.75 6.316 1 88.5 285 GLN A N 1
ATOM 2274 C CA . GLN A 1 285 ? 27.312 -23.828 6.676 1 88.5 285 GLN A CA 1
ATOM 2275 C C . GLN A 1 285 ? 27.828 -23.094 5.449 1 88.5 285 GLN A C 1
ATOM 2277 O O . GLN A 1 285 ? 28.078 -21.875 5.512 1 88.5 285 GLN A O 1
ATOM 2282 N N . ASP A 1 286 ? 28.016 -23.766 4.391 1 85.5 286 ASP A N 1
ATOM 2283 C CA . ASP A 1 286 ? 28.484 -23.156 3.152 1 85.5 286 ASP A CA 1
ATOM 2284 C C . ASP A 1 286 ? 27.469 -22.156 2.605 1 85.5 286 ASP A C 1
ATOM 2286 O O . ASP A 1 286 ? 27.828 -21.094 2.09 1 85.5 286 ASP A O 1
ATOM 2290 N N . TYR A 1 287 ? 26.266 -22.594 2.682 1 81 287 TYR A N 1
ATOM 2291 C CA . TYR A 1 287 ? 25.188 -21.719 2.23 1 81 287 TYR A CA 1
ATOM 2292 C C . TYR A 1 287 ? 25.203 -20.391 2.977 1 81 287 TYR A C 1
ATOM 2294 O O . TYR A 1 287 ? 25.062 -19.328 2.371 1 81 287 TYR A O 1
ATOM 2302 N N . ARG A 1 288 ? 25.297 -20.344 4.301 1 80.56 288 ARG A N 1
ATOM 2303 C CA . ARG A 1 288 ? 25.359 -19.156 5.145 1 80.56 288 ARG A CA 1
ATOM 2304 C C . ARG A 1 288 ? 26.516 -18.25 4.738 1 80.56 288 ARG A C 1
ATOM 2306 O O . ARG A 1 288 ? 26.375 -17.016 4.723 1 80.56 288 ARG A O 1
ATOM 2313 N N . LYS A 1 289 ? 27.594 -18.766 4.449 1 76.5 289 LYS A N 1
ATOM 2314 C CA . LYS A 1 289 ? 28.781 -18 4.086 1 76.5 289 LYS A CA 1
ATOM 2315 C C . LYS A 1 289 ? 28.562 -17.219 2.795 1 76.5 289 LYS A C 1
ATOM 2317 O O . LYS A 1 289 ? 29.203 -16.188 2.566 1 76.5 289 LYS A O 1
ATOM 2322 N N . GLN A 1 290 ? 27.812 -17.703 2.01 1 60.75 290 GLN A N 1
ATOM 2323 C CA . GLN A 1 290 ? 27.547 -17.062 0.729 1 60.75 290 GLN A CA 1
ATOM 2324 C C . GLN A 1 290 ? 26.562 -15.906 0.886 1 60.75 290 GLN A C 1
ATOM 2326 O O . GLN A 1 290 ? 26.484 -15.023 0.031 1 60.75 290 GLN A O 1
ATOM 2331 N N . ALA A 1 291 ? 25.734 -15.922 1.808 1 53.22 291 ALA A N 1
ATOM 2332 C CA . ALA A 1 291 ? 24.781 -14.844 2.051 1 53.22 291 ALA A CA 1
ATOM 2333 C C . ALA A 1 291 ? 25.484 -13.594 2.566 1 53.22 291 ALA A C 1
ATOM 2335 O O . ALA A 1 291 ? 26.422 -13.68 3.354 1 53.22 291 ALA A O 1
ATOM 2336 N N . PRO A 1 292 ? 25.344 -12.391 1.936 1 46.19 292 PRO A N 1
ATOM 2337 C CA . PRO A 1 292 ? 26.062 -11.219 2.447 1 46.19 292 PRO A CA 1
ATOM 2338 C C . PRO A 1 292 ? 25.906 -11.047 3.957 1 46.19 292 PRO A C 1
ATOM 2340 O O . PRO A 1 292 ? 24.859 -11.398 4.52 1 46.19 292 PRO A O 1
ATOM 2343 N N . ALA A 1 293 ? 27.047 -10.984 4.77 1 41.47 293 ALA A N 1
ATOM 2344 C CA . ALA A 1 293 ? 27.141 -10.82 6.219 1 41.47 293 ALA A CA 1
ATOM 2345 C C . ALA A 1 293 ? 26.109 -9.812 6.723 1 41.47 293 ALA A C 1
ATOM 2347 O O . ALA A 1 293 ? 25.969 -8.727 6.156 1 41.47 293 ALA A O 1
ATOM 2348 N N . LEU A 1 294 ? 25.078 -10.148 7.484 1 34.88 294 LEU A N 1
ATOM 2349 C CA . LEU A 1 294 ? 24.359 -9.125 8.234 1 34.88 294 LEU A CA 1
ATOM 2350 C C . LEU A 1 294 ? 25.328 -8.219 8.984 1 34.88 294 LEU A C 1
ATOM 2352 O O . LEU A 1 294 ? 26.359 -8.672 9.469 1 34.88 294 LEU A O 1
ATOM 2356 N N . PRO A 1 295 ? 25.344 -6.863 8.719 1 28.55 295 PRO A N 1
ATOM 2357 C CA . PRO A 1 295 ? 26.312 -6.188 9.578 1 28.55 295 PRO A CA 1
ATOM 2358 C C . PRO A 1 295 ? 26.25 -6.66 11.031 1 28.55 295 PRO A C 1
ATOM 2360 O O . PRO A 1 295 ? 25.156 -6.957 11.539 1 28.55 295 PRO A O 1
ATOM 2363 N N . ALA A 1 296 ? 27.453 -6.957 11.641 1 27.88 296 ALA A N 1
ATOM 2364 C CA . ALA A 1 296 ? 27.531 -7.094 13.094 1 27.88 296 ALA A CA 1
ATOM 2365 C C . ALA A 1 296 ? 27.078 -5.812 13.789 1 27.88 296 ALA A C 1
ATOM 2367 O O . ALA A 1 296 ? 27.422 -4.711 13.359 1 27.88 296 ALA A O 1
ATOM 2368 N N . MET B 1 1 ? -20.875 15.719 1.66 1 32.38 1 MET B N 1
ATOM 2369 C CA . MET B 1 1 ? -20.203 16.938 2.082 1 32.38 1 MET B CA 1
ATOM 2370 C C . MET B 1 1 ? -19.516 16.75 3.428 1 32.38 1 MET B C 1
ATOM 2372 O O . MET B 1 1 ? -20.141 16.359 4.406 1 32.38 1 MET B O 1
ATOM 2376 N N . TYR B 1 2 ? -18.375 16.391 3.398 1 42.44 2 TYR B N 1
ATOM 2377 C CA . TYR B 1 2 ? -17.672 16.125 4.648 1 42.44 2 TYR B CA 1
ATOM 2378 C C . TYR B 1 2 ? -17.281 17.406 5.348 1 42.44 2 TYR B C 1
ATOM 2380 O O . TYR B 1 2 ? -16.375 18.125 4.891 1 42.44 2 TYR B O 1
ATOM 2388 N N . GLY B 1 3 ? -18.344 18.188 5.871 1 44.88 3 GLY B N 1
ATOM 2389 C CA . GLY B 1 3 ? -18.203 19.531 6.379 1 44.88 3 GLY B CA 1
ATOM 2390 C C . GLY B 1 3 ? -17.516 19.594 7.723 1 44.88 3 GLY B C 1
ATOM 2391 O O . GLY B 1 3 ? -17.188 20.688 8.211 1 44.88 3 GLY B O 1
ATOM 2392 N N . GLY B 1 4 ? -17.219 18.547 8.336 1 49.75 4 GLY B N 1
ATOM 2393 C CA . GLY B 1 4 ? -16.703 18.844 9.664 1 49.75 4 GLY B CA 1
ATOM 2394 C C . GLY B 1 4 ? -15.359 18.219 9.945 1 49.75 4 GLY B C 1
ATOM 2395 O O . GLY B 1 4 ? -15.023 17.172 9.367 1 49.75 4 GLY B O 1
ATOM 2396 N N . LEU B 1 5 ? -14.398 19.188 10.227 1 52 5 LEU B N 1
ATOM 2397 C CA . LEU B 1 5 ? -13.102 18.734 10.711 1 52 5 LEU B CA 1
ATOM 2398 C C . LEU B 1 5 ? -13.227 18.109 12.102 1 52 5 LEU B C 1
ATOM 2400 O O . LEU B 1 5 ? -13.75 18.734 13.023 1 52 5 LEU B O 1
ATOM 2404 N N . GLU B 1 6 ? -13.164 16.922 12.117 1 49.81 6 GLU B N 1
ATOM 2405 C CA . GLU B 1 6 ? -13.148 16.234 13.414 1 49.81 6 GLU B CA 1
ATOM 2406 C C . GLU B 1 6 ? -11.719 16.094 13.945 1 49.81 6 GLU B C 1
ATOM 2408 O O . GLU B 1 6 ? -10.875 15.477 13.297 1 49.81 6 GLU B O 1
ATOM 2413 N N . LEU B 1 7 ? -11.477 16.953 14.867 1 43.81 7 LEU B N 1
ATOM 2414 C CA . LEU B 1 7 ? -10.117 17.016 15.406 1 43.81 7 LEU B CA 1
ATOM 2415 C C . LEU B 1 7 ? -10.008 16.266 16.719 1 43.81 7 LEU B C 1
ATOM 2417 O O . LEU B 1 7 ? -10.953 16.25 17.516 1 43.81 7 LEU B O 1
ATOM 2421 N N . PHE B 1 8 ? -8.875 15.617 16.766 1 37.62 8 PHE B N 1
ATOM 2422 C CA . PHE B 1 8 ? -8.516 15.055 18.062 1 37.62 8 PHE B CA 1
ATOM 2423 C C . PHE B 1 8 ? -7.887 16.125 18.953 1 37.62 8 PHE B C 1
ATOM 2425 O O . PHE B 1 8 ? -7.594 17.234 18.5 1 37.62 8 PHE B O 1
ATOM 2432 N N . SER B 1 9 ? -7.809 15.828 20.156 1 36.28 9 SER B N 1
ATOM 2433 C CA . SER B 1 9 ? -7.312 16.766 21.156 1 36.28 9 SER B CA 1
ATOM 2434 C C . SER B 1 9 ? -5.922 17.266 20.797 1 36.28 9 SER B C 1
ATOM 2436 O O . SER B 1 9 ? -5.574 18.406 21.125 1 36.28 9 SER B O 1
ATOM 2438 N N . ASP B 1 10 ? -5.109 16.406 20.109 1 38.81 10 ASP B N 1
ATOM 2439 C CA . ASP B 1 10 ? -3.775 16.812 19.688 1 38.81 10 ASP B CA 1
ATOM 2440 C C . ASP B 1 10 ? -3.828 17.562 18.359 1 38.81 10 ASP B C 1
ATOM 2442 O O . ASP B 1 10 ? -2.811 17.703 17.672 1 38.81 10 ASP B O 1
ATOM 2446 N N . LEU B 1 11 ? -4.965 17.953 18.047 1 46.38 11 LEU B N 1
ATOM 2447 C CA . LEU B 1 11 ? -5.227 18.672 16.797 1 46.38 11 LEU B CA 1
ATOM 2448 C C . LEU B 1 11 ? -5.043 17.75 15.594 1 46.38 11 LEU B C 1
ATOM 2450 O O . LEU B 1 11 ? -5.004 18.219 14.453 1 46.38 11 LEU B O 1
ATOM 2454 N N . SER B 1 12 ? -4.742 16.516 15.984 1 45.72 12 SER B N 1
ATOM 2455 C CA . SER B 1 12 ? -4.758 15.617 14.836 1 45.72 12 SER B CA 1
ATOM 2456 C C . SER B 1 12 ? -6.18 15.398 14.328 1 45.72 12 SER B C 1
ATOM 2458 O O . SER B 1 12 ? -7.133 15.391 15.109 1 45.72 12 SER B O 1
ATOM 2460 N N . GLU B 1 13 ? -6.285 15.367 13.078 1 59.03 13 GLU B N 1
ATOM 2461 C CA . GLU B 1 13 ? -7.586 15.227 12.438 1 59.03 13 GLU B CA 1
ATOM 2462 C C . GLU B 1 13 ? -7.961 13.758 12.25 1 59.03 13 GLU B C 1
ATOM 2464 O O . GLU B 1 13 ? -7.113 12.938 11.883 1 59.03 13 GLU B O 1
ATOM 2469 N N . ARG B 1 14 ? -9.133 13.438 12.734 1 52.16 14 ARG B N 1
ATOM 2470 C CA . ARG B 1 14 ? -9.695 12.148 12.336 1 52.16 14 ARG B CA 1
ATOM 2471 C C . ARG B 1 14 ? -10.258 12.211 10.922 1 52.16 14 ARG B C 1
ATOM 2473 O O . ARG B 1 14 ? -11.312 12.805 10.688 1 52.16 14 ARG B O 1
ATOM 2480 N N . LEU B 1 15 ? -9.555 11.648 10.094 1 57.19 15 LEU B N 1
ATOM 2481 C CA . LEU B 1 15 ? -9.969 11.664 8.695 1 57.19 15 LEU B CA 1
ATOM 2482 C C . LEU B 1 15 ? -11.031 10.609 8.43 1 57.19 15 LEU B C 1
ATOM 2484 O O . LEU B 1 15 ? -10.961 9.5 8.961 1 57.19 15 LEU B O 1
ATOM 2488 N N . LYS B 1 16 ? -12.195 11.039 7.91 1 59.59 16 LYS B N 1
ATOM 2489 C CA . LYS B 1 16 ? -13.203 10.109 7.422 1 59.59 16 LYS B CA 1
ATOM 2490 C C . LYS B 1 16 ? -12.883 9.641 6.008 1 59.59 16 LYS B C 1
ATOM 2492 O O . LYS B 1 16 ? -13.133 10.359 5.039 1 59.59 16 LYS B O 1
ATOM 2497 N N . TYR B 1 17 ? -12.391 8.438 6.035 1 60.34 17 TYR B N 1
ATOM 2498 C CA . TYR B 1 17 ? -12.008 7.887 4.738 1 60.34 17 TYR B CA 1
ATOM 2499 C C . TYR B 1 17 ? -13.242 7.523 3.92 1 60.34 17 TYR B C 1
ATOM 2501 O O . TYR B 1 17 ? -14.312 7.25 4.48 1 60.34 17 TYR B O 1
ATOM 2509 N N . ASN B 1 18 ? -13.117 7.641 2.648 1 66.12 18 ASN B N 1
ATOM 2510 C CA . ASN B 1 18 ? -14.234 7.332 1.76 1 66.12 18 ASN B CA 1
ATOM 2511 C C . ASN B 1 18 ? -14.68 5.879 1.897 1 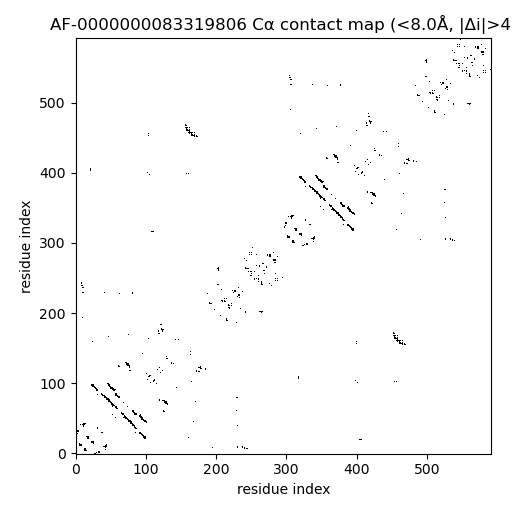66.12 18 ASN B C 1
ATOM 2513 O O . ASN B 1 18 ? -15.875 5.582 1.851 1 66.12 18 ASN B O 1
ATOM 2517 N N . VAL B 1 19 ? -13.75 4.992 1.929 1 64.75 19 VAL B N 1
ATOM 2518 C CA . VAL B 1 19 ? -13.977 3.588 2.25 1 64.75 19 VAL B CA 1
ATOM 2519 C C . VAL B 1 19 ? -13.406 3.275 3.633 1 64.75 19 VAL B C 1
ATOM 2521 O O . VAL B 1 19 ? -12.219 3.506 3.887 1 64.75 19 VAL B O 1
ATOM 2524 N N . PRO B 1 20 ? -14.328 2.805 4.492 1 61.72 20 PRO B N 1
ATOM 2525 C CA . PRO B 1 20 ? -13.844 2.541 5.852 1 61.72 20 PRO B CA 1
ATOM 2526 C C . PRO B 1 20 ? -12.617 1.627 5.875 1 61.72 20 PRO B C 1
ATOM 2528 O O . PRO B 1 20 ? -12.555 0.657 5.113 1 61.72 20 PRO B O 1
ATOM 2531 N N . ASP B 1 21 ? -11.555 2.033 6.617 1 68.31 21 ASP B N 1
ATOM 2532 C CA . ASP B 1 21 ? -10.305 1.309 6.832 1 68.31 21 ASP B CA 1
ATOM 2533 C C . ASP B 1 21 ? -9.453 1.293 5.566 1 68.31 21 ASP B C 1
ATOM 2535 O O . ASP B 1 21 ? -8.609 0.41 5.387 1 68.31 21 ASP B O 1
ATOM 2539 N N . PHE B 1 22 ? -9.805 1.965 4.586 1 75.88 22 PHE B N 1
ATOM 2540 C CA . PHE B 1 22 ? -8.938 2.246 3.451 1 75.88 22 PHE B CA 1
ATOM 2541 C C . PHE B 1 22 ? -8.516 3.713 3.439 1 75.88 22 PHE B C 1
ATOM 2543 O O . PHE B 1 22 ? -9.25 4.566 2.93 1 75.88 22 PHE B O 1
ATOM 2550 N N . PRO B 1 23 ? -7.414 4.027 3.963 1 83.31 23 PRO B N 1
ATOM 2551 C CA . PRO B 1 23 ? -7.129 5.379 4.441 1 83.31 23 PRO B CA 1
ATOM 2552 C C . PRO B 1 23 ? -6.746 6.336 3.311 1 83.31 23 PRO B C 1
ATOM 2554 O O . PRO B 1 23 ? -5.617 6.828 3.268 1 83.31 23 PRO B O 1
ATOM 2557 N N . ILE B 1 24 ? -7.629 6.527 2.436 1 88.69 24 ILE B N 1
ATOM 2558 C CA . ILE B 1 24 ? -7.652 7.602 1.449 1 88.69 24 ILE B CA 1
ATOM 2559 C C . ILE B 1 24 ? -8.922 8.43 1.62 1 88.69 24 ILE B C 1
ATOM 2561 O O . ILE B 1 24 ? -10.023 7.883 1.688 1 88.69 24 ILE B O 1
ATOM 2565 N N . CYS B 1 25 ? -8.773 9.68 1.781 1 86.88 25 CYS B N 1
ATOM 2566 C CA . CYS B 1 25 ? -9.914 10.586 1.87 1 86.88 25 CYS B CA 1
ATOM 2567 C C . CYS B 1 25 ? -9.953 11.531 0.675 1 86.88 25 CYS B C 1
ATOM 2569 O O . CYS B 1 25 ? -8.93 12.125 0.314 1 86.88 25 CYS B O 1
ATOM 2571 N N . VAL B 1 26 ? -11.031 11.547 -0.032 1 88.44 26 VAL B N 1
ATOM 2572 C CA . VAL B 1 26 ? -11.289 12.5 -1.109 1 88.44 26 VAL B CA 1
ATOM 2573 C C . VAL B 1 26 ? -12.641 13.164 -0.9 1 88.44 26 VAL B C 1
ATOM 2575 O O . VAL B 1 26 ? -13.68 12.492 -0.895 1 88.44 26 VAL B O 1
ATOM 2578 N N . TYR B 1 27 ? -12.609 14.461 -0.715 1 83.31 27 TYR B N 1
ATOM 2579 C CA . TYR B 1 27 ? -13.906 15.125 -0.576 1 83.31 27 TYR B CA 1
ATOM 2580 C C . TYR B 1 27 ? -13.812 16.578 -0.989 1 83.31 27 TYR B C 1
ATOM 2582 O O . TYR B 1 27 ? -12.719 17.125 -1.139 1 83.31 27 TYR B O 1
ATOM 2590 N N . ARG B 1 28 ? -14.938 17.047 -1.274 1 85.19 28 ARG B N 1
ATOM 2591 C CA . ARG B 1 28 ? -15.117 18.469 -1.525 1 85.19 28 ARG B CA 1
ATOM 2592 C C . ARG B 1 28 ? -15.617 19.188 -0.276 1 85.19 28 ARG B C 1
ATOM 2594 O O . ARG B 1 28 ? -16.547 18.734 0.385 1 85.19 28 ARG B O 1
ATOM 2601 N N . GLY B 1 29 ? -14.898 20.297 0.134 1 81.25 29 GLY B N 1
ATOM 2602 C CA . GLY B 1 29 ? -15.289 21.047 1.312 1 81.25 29 GLY B CA 1
ATOM 2603 C C . GLY B 1 29 ? -15.523 22.516 1.026 1 81.25 29 GLY B C 1
ATOM 2604 O O . GLY B 1 29 ? -15.312 22.984 -0.097 1 81.25 29 GLY B O 1
ATOM 2605 N N . SER B 1 30 ? -16.156 23.109 1.993 1 79.19 30 SER B N 1
ATOM 2606 C CA . SER B 1 30 ? -16.375 24.547 1.983 1 79.19 30 SER B CA 1
ATOM 2607 C C . SER B 1 30 ? -16.078 25.156 3.344 1 79.19 30 SER B C 1
ATOM 2609 O O . SER B 1 30 ? -16.406 24.594 4.383 1 79.19 30 SER B O 1
ATOM 2611 N N . LEU B 1 31 ? -15.391 26.297 3.303 1 75.44 31 LEU B N 1
ATOM 2612 C CA . LEU B 1 31 ? -15.055 26.938 4.57 1 75.44 31 LEU B CA 1
ATOM 2613 C C . LEU B 1 31 ? -16.297 27.516 5.238 1 75.44 31 LEU B C 1
ATOM 2615 O O . LEU B 1 31 ? -16.297 27.781 6.438 1 75.44 31 LEU B O 1
ATOM 2619 N N . ARG B 1 32 ? -17.344 27.656 4.461 1 66.62 32 ARG B N 1
ATOM 2620 C CA . ARG B 1 32 ? -18.594 28.203 5 1 66.62 32 ARG B CA 1
ATOM 2621 C C . ARG B 1 32 ? -19.156 27.281 6.086 1 66.62 32 ARG B C 1
ATOM 2623 O O . ARG B 1 32 ? -19.984 27.719 6.898 1 66.62 32 ARG B O 1
ATOM 2630 N N . PHE B 1 33 ? -18.734 26.062 5.988 1 56.78 33 PHE B N 1
ATOM 2631 C CA . PHE B 1 33 ? -19.281 25.094 6.945 1 56.78 33 PHE B CA 1
ATOM 2632 C C . PHE B 1 33 ? -18.578 25.219 8.289 1 56.78 33 PHE B C 1
ATOM 2634 O O . PHE B 1 33 ? -18.953 24.547 9.258 1 56.78 33 PHE B O 1
ATOM 2641 N N . PHE B 1 34 ? -17.641 26.109 8.281 1 56.03 34 PHE B N 1
ATOM 2642 C CA . PHE B 1 34 ? -16.938 26.359 9.531 1 56.03 34 PHE B CA 1
ATOM 2643 C C . PHE B 1 34 ? -17.297 27.734 10.094 1 56.03 34 PHE B C 1
ATOM 2645 O O . PHE B 1 34 ? -17.484 28.688 9.344 1 56.03 34 PHE B O 1
ATOM 2652 N N . ASP B 1 35 ? -17.578 27.844 11.32 1 54.62 35 ASP B N 1
ATOM 2653 C CA . ASP B 1 35 ? -18.047 29.062 11.984 1 54.62 35 ASP B CA 1
ATOM 2654 C C . ASP B 1 35 ? -17.172 30.25 11.633 1 54.62 35 ASP B C 1
ATOM 2656 O O . ASP B 1 35 ? -17.688 31.344 11.367 1 54.62 35 ASP B O 1
ATOM 2660 N N . THR B 1 36 ? -15.906 30.203 11.648 1 55.38 36 THR B N 1
ATOM 2661 C CA . THR B 1 36 ? -15.023 31.328 11.398 1 55.38 36 THR B CA 1
ATOM 2662 C C . THR B 1 36 ? -14.406 31.25 10.008 1 55.38 36 THR B C 1
ATOM 2664 O O . THR B 1 36 ? -13.367 31.859 9.75 1 55.38 36 THR B O 1
ATOM 2667 N N . ASN B 1 37 ? -15.141 30.562 9.102 1 63.41 37 ASN B N 1
ATOM 2668 C CA . ASN B 1 37 ? -14.594 30.344 7.766 1 63.41 37 ASN B CA 1
ATOM 2669 C C . ASN B 1 37 ? -13.156 29.828 7.824 1 63.41 37 ASN B C 1
ATOM 2671 O O . ASN B 1 37 ? -12.305 30.281 7.055 1 63.41 37 ASN B O 1
ATOM 2675 N N . ALA B 1 38 ? -12.93 29.234 8.953 1 65.81 38 ALA B N 1
ATOM 2676 C CA . ALA B 1 38 ? -11.602 28.672 9.172 1 65.81 38 ALA B CA 1
ATOM 2677 C C . ALA B 1 38 ? -11.688 27.281 9.82 1 65.81 38 ALA B C 1
ATOM 2679 O O . ALA B 1 38 ? -12.57 27.031 10.633 1 65.81 38 ALA B O 1
ATOM 2680 N N . PHE B 1 39 ? -10.883 26.391 9.242 1 65.19 39 PHE B N 1
ATOM 2681 C CA . PHE B 1 39 ? -10.719 25.203 10.07 1 65.19 39 PHE B CA 1
ATOM 2682 C C . PHE B 1 39 ? -9.5 25.328 10.977 1 65.19 39 PHE B C 1
ATOM 2684 O O . PHE B 1 39 ? -8.508 25.953 10.602 1 65.19 39 PHE B O 1
ATOM 2691 N N . ALA B 1 40 ? -9.586 24.812 12.148 1 62.53 40 ALA B N 1
ATOM 2692 C CA . ALA B 1 40 ? -8.625 24.922 13.242 1 62.53 40 ALA B CA 1
ATOM 2693 C C . ALA B 1 40 ? -7.305 24.25 12.883 1 62.53 40 ALA B C 1
ATOM 2695 O O . ALA B 1 40 ? -7.258 23.375 12.016 1 62.53 40 ALA B O 1
ATOM 2696 N N . TYR B 1 41 ? -6.285 24.75 13.555 1 68.31 41 TYR B N 1
ATOM 2697 C CA . TYR B 1 41 ? -4.996 24.078 13.484 1 68.31 41 TYR B CA 1
ATOM 2698 C C . TYR B 1 41 ? -5.133 22.594 13.797 1 68.31 41 TYR B C 1
ATOM 2700 O O . TYR B 1 41 ? -5.805 22.219 14.766 1 68.31 41 TYR B O 1
ATOM 2708 N N . HIS B 1 42 ? -4.574 21.844 12.922 1 69.06 42 HIS B N 1
ATOM 2709 C CA . HIS B 1 42 ? -4.543 20.406 13.164 1 69.06 42 HIS B CA 1
ATOM 2710 C C . HIS B 1 42 ? -3.4 19.734 12.398 1 69.06 42 HIS B C 1
ATOM 2712 O O . HIS B 1 42 ? -2.725 20.391 11.602 1 69.06 42 HIS B O 1
ATOM 2718 N N . TRP B 1 43 ? -3.074 18.547 12.875 1 70.44 43 TRP B N 1
ATOM 2719 C CA . TRP B 1 43 ? -2.113 17.734 12.141 1 70.44 43 TRP B CA 1
ATOM 2720 C C . TRP B 1 43 ? -2.602 16.281 12.023 1 70.44 43 TRP B C 1
ATOM 2722 O O . TRP B 1 43 ? -3.551 15.891 12.703 1 70.44 43 TRP B O 1
ATOM 2732 N N . HIS B 1 44 ? -2.059 15.586 11.062 1 73.44 44 HIS B N 1
ATOM 2733 C CA . HIS B 1 44 ? -2.281 14.156 10.891 1 73.44 44 HIS B CA 1
ATOM 2734 C C . HIS B 1 44 ? -1.122 13.508 10.141 1 73.44 44 HIS B C 1
ATOM 2736 O O . HIS B 1 44 ? -0.255 14.203 9.609 1 73.44 44 HIS B O 1
ATOM 2742 N N . THR B 1 45 ? -1.068 12.219 10.242 1 79.62 45 THR B N 1
ATOM 2743 C CA . THR B 1 45 ? -0.002 11.445 9.617 1 79.62 45 THR B CA 1
ATOM 2744 C C . THR B 1 45 ? -0.179 11.406 8.102 1 79.62 45 THR B C 1
ATOM 2746 O O . THR B 1 45 ? 0.798 11.289 7.359 1 79.62 45 THR B O 1
ATOM 2749 N N . ASP B 1 46 ? -1.362 11.633 7.688 1 89.81 46 ASP B N 1
ATOM 2750 C CA . ASP B 1 46 ? -1.669 11.539 6.262 1 89.81 46 ASP B CA 1
ATOM 2751 C C . ASP B 1 46 ? -1.004 12.672 5.48 1 89.81 46 ASP B C 1
ATOM 2753 O O . ASP B 1 46 ? -0.906 13.797 5.973 1 89.81 46 ASP B O 1
ATOM 2757 N N . LEU B 1 47 ? -0.515 12.336 4.328 1 95.06 47 LEU B N 1
ATOM 2758 C CA . LEU B 1 47 ? -0.18 13.383 3.367 1 95.06 47 LEU B CA 1
ATOM 2759 C C . LEU B 1 47 ? -1.44 14.055 2.836 1 95.06 47 LEU B C 1
ATOM 2761 O O . LEU B 1 47 ? -2.447 13.391 2.586 1 95.06 47 LEU B O 1
ATOM 2765 N N . GLU B 1 48 ? -1.385 15.344 2.705 1 95.25 48 GLU B N 1
ATOM 2766 C CA . GLU B 1 48 ? -2.609 16.047 2.342 1 95.25 48 GLU B CA 1
ATOM 2767 C C . GLU B 1 48 ? -2.396 16.922 1.108 1 95.25 48 GLU B C 1
ATOM 2769 O O . GLU B 1 48 ? -1.368 17.594 0.984 1 95.25 48 GLU B O 1
ATOM 2774 N N . PHE B 1 49 ? -3.322 16.844 0.161 1 97.62 49 PHE B N 1
ATOM 2775 C CA . PHE B 1 49 ? -3.402 17.688 -1.029 1 97.62 49 PHE B CA 1
ATOM 2776 C C . PHE B 1 49 ? -4.68 18.516 -1.021 1 97.62 49 PHE B C 1
ATOM 2778 O O . PHE B 1 49 ? -5.762 18 -0.732 1 97.62 49 PHE B O 1
ATOM 2785 N N . VAL B 1 50 ? -4.555 19.781 -1.302 1 96.38 50 VAL B N 1
ATOM 2786 C CA . VAL B 1 50 ? -5.711 20.656 -1.362 1 96.38 50 VAL B CA 1
ATOM 2787 C C . VAL B 1 50 ? -5.711 21.422 -2.686 1 96.38 50 VAL B C 1
ATOM 2789 O O . VAL B 1 50 ? -4.664 21.891 -3.141 1 96.38 50 VAL B O 1
ATOM 2792 N N . ARG B 1 51 ? -6.777 21.484 -3.33 1 97.75 51 ARG B N 1
ATOM 2793 C CA . ARG B 1 51 ? -6.969 22.297 -4.523 1 97.75 51 ARG B CA 1
ATOM 2794 C C . ARG B 1 51 ? -8.156 23.25 -4.355 1 97.75 51 ARG B C 1
ATOM 2796 O O . ARG B 1 51 ? -9.266 22.812 -4.055 1 97.75 51 ARG B O 1
ATOM 2803 N N . ILE B 1 52 ? -7.949 24.5 -4.648 1 96.19 52 ILE B N 1
ATOM 2804 C CA . ILE B 1 52 ? -9.016 25.5 -4.51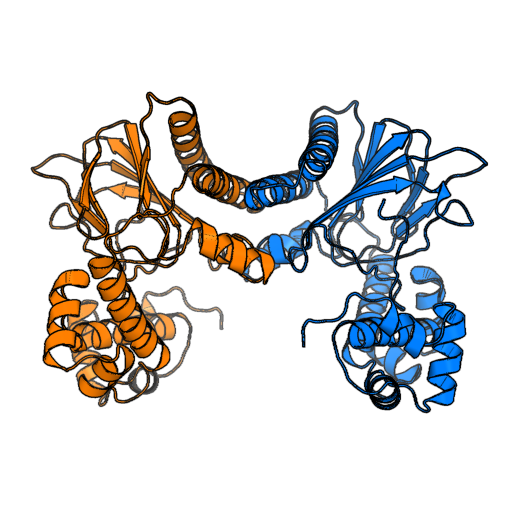6 1 96.19 52 ILE B CA 1
ATOM 2805 C C . ILE B 1 52 ? -9.844 25.531 -5.793 1 96.19 52 ILE B C 1
ATOM 2807 O O . ILE B 1 52 ? -9.312 25.734 -6.887 1 96.19 52 ILE B O 1
ATOM 2811 N N . LEU B 1 53 ? -11.094 25.344 -5.672 1 94.38 53 LEU B N 1
ATOM 2812 C CA . LEU B 1 53 ? -12 25.359 -6.812 1 94.38 53 LEU B CA 1
ATOM 2813 C C . LEU B 1 53 ? -12.633 26.75 -6.98 1 94.38 53 LEU B C 1
ATOM 2815 O O . LEU B 1 53 ? -12.789 27.234 -8.102 1 94.38 53 LEU B O 1
ATOM 2819 N N . GLU B 1 54 ? -13.047 27.344 -5.898 1 92.94 54 GLU B N 1
ATOM 2820 C CA . GLU B 1 54 ? -13.656 28.656 -5.852 1 92.94 54 GLU B CA 1
ATOM 2821 C C . GLU B 1 54 ? -13.133 29.469 -4.672 1 92.94 54 GLU B C 1
ATOM 2823 O O . GLU B 1 54 ? -12.891 28.922 -3.594 1 92.94 54 GLU B O 1
ATOM 2828 N N . GLY B 1 55 ? -12.953 30.812 -4.902 1 92.25 55 GLY B N 1
ATOM 2829 C CA . GLY B 1 55 ? -12.492 31.672 -3.83 1 92.25 55 GLY B CA 1
ATOM 2830 C C . GLY B 1 55 ? -11.008 31.562 -3.562 1 92.25 55 GLY B C 1
ATOM 2831 O O . GLY B 1 55 ? -10.219 31.359 -4.488 1 92.25 55 GLY B O 1
ATOM 2832 N N . SER B 1 56 ? -10.711 31.922 -2.258 1 92.75 56 SER B N 1
ATOM 2833 C CA . SER B 1 56 ? -9.305 31.859 -1.849 1 92.75 56 SER B CA 1
ATOM 2834 C C . SER B 1 56 ? -9.172 31.391 -0.406 1 92.75 56 SER B C 1
ATOM 2836 O O . SER B 1 56 ? -10.156 31.344 0.334 1 92.75 56 SER B O 1
ATOM 2838 N N . MET B 1 57 ? -7.969 30.953 -0.047 1 92 57 MET B N 1
ATOM 2839 C CA . MET B 1 57 ? -7.68 30.438 1.29 1 92 57 MET B CA 1
ATOM 2840 C C . MET B 1 57 ? -6.281 30.844 1.739 1 92 57 MET B C 1
ATOM 2842 O O . MET B 1 57 ? -5.328 30.766 0.96 1 92 57 MET B O 1
ATOM 2846 N N . ASP B 1 58 ? -6.246 31.422 2.938 1 91.06 58 ASP B N 1
ATOM 2847 C CA . ASP B 1 58 ? -4.953 31.578 3.596 1 91.06 58 ASP B CA 1
ATOM 2848 C C . ASP B 1 58 ? -4.582 30.328 4.391 1 91.06 58 ASP B C 1
ATOM 2850 O O . ASP B 1 58 ? -5.27 29.969 5.348 1 91.06 58 ASP B O 1
ATOM 2854 N N . TYR B 1 59 ? -3.545 29.703 3.99 1 91.31 59 TYR B N 1
ATOM 2855 C CA . TYR B 1 59 ? -3.115 28.438 4.574 1 91.31 59 TYR B CA 1
ATOM 2856 C C . TYR B 1 59 ? -1.823 28.609 5.367 1 91.31 59 TYR B C 1
ATOM 2858 O O . TYR B 1 59 ? -0.904 29.297 4.918 1 91.31 59 TYR B O 1
ATOM 2866 N N . VAL B 1 60 ? -1.77 28.141 6.547 1 85.38 60 VAL B N 1
ATOM 2867 C CA . VAL B 1 60 ? -0.581 28.219 7.391 1 85.38 60 VAL B CA 1
ATOM 2868 C C . VAL B 1 60 ? -0.079 26.797 7.699 1 85.38 60 VAL B C 1
ATOM 2870 O O . VAL B 1 60 ? -0.851 25.938 8.133 1 85.38 60 VAL B O 1
ATOM 2873 N N . VAL B 1 61 ? 1.175 26.578 7.41 1 88.44 61 VAL B N 1
ATOM 2874 C CA . VAL B 1 61 ? 1.814 25.297 7.719 1 88.44 61 VAL B CA 1
ATOM 2875 C C . VAL B 1 61 ? 3.07 25.531 8.555 1 88.44 61 VAL B C 1
ATOM 2877 O O . VAL B 1 61 ? 4.023 26.172 8.086 1 88.44 61 VAL B O 1
ATOM 2880 N N . ASN B 1 62 ? 3.078 24.969 9.703 1 81.31 62 ASN B N 1
ATOM 2881 C CA . ASN B 1 62 ? 4.188 25.172 10.625 1 81.31 62 ASN B CA 1
ATOM 2882 C C . ASN B 1 62 ? 4.605 26.641 10.695 1 81.31 62 ASN B C 1
ATOM 2884 O O . ASN B 1 62 ? 5.793 26.953 10.594 1 81.31 62 ASN B O 1
ATOM 2888 N N . GLY B 1 63 ? 3.594 27.516 10.711 1 77.38 63 GLY B N 1
ATOM 2889 C CA . GLY B 1 63 ? 3.818 28.922 10.938 1 77.38 63 GLY B CA 1
ATOM 2890 C C . GLY B 1 63 ? 4.039 29.719 9.656 1 77.38 63 GLY B C 1
ATOM 2891 O O . GLY B 1 63 ? 3.984 30.938 9.664 1 77.38 63 GLY B O 1
ATOM 2892 N N . ARG B 1 64 ? 4.316 29.094 8.562 1 85.5 64 ARG B N 1
ATOM 2893 C CA . ARG B 1 64 ? 4.492 29.766 7.281 1 85.5 64 ARG B CA 1
ATOM 2894 C C . ARG B 1 64 ? 3.16 29.922 6.559 1 85.5 64 ARG B C 1
ATOM 2896 O O . ARG B 1 64 ? 2.439 28.938 6.352 1 85.5 64 ARG B O 1
ATOM 2903 N N . GLU B 1 65 ? 2.959 31.156 6.199 1 88.69 65 GLU B N 1
ATOM 2904 C CA . GLU B 1 65 ? 1.678 31.453 5.57 1 88.69 65 GLU B CA 1
ATOM 2905 C C . GLU B 1 65 ? 1.8 31.484 4.051 1 88.69 65 GLU B C 1
ATOM 2907 O O . GLU B 1 65 ? 2.789 31.969 3.508 1 88.69 65 GLU B O 1
ATOM 2912 N N . ILE B 1 66 ? 0.805 30.922 3.396 1 93.06 66 I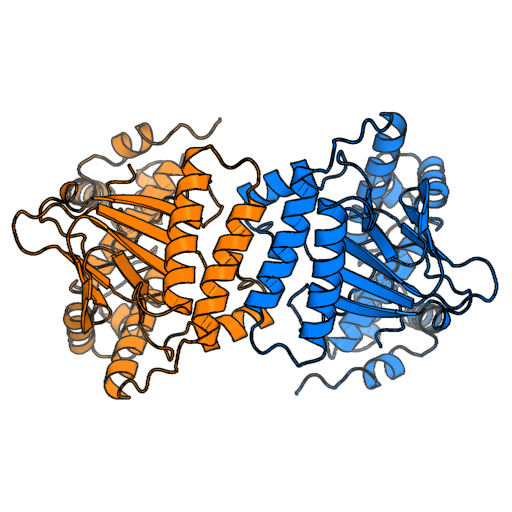LE B N 1
ATOM 2913 C CA . ILE B 1 66 ? 0.716 30.953 1.939 1 93.06 66 ILE B CA 1
ATOM 2914 C C . ILE B 1 66 ? -0.722 31.234 1.515 1 93.06 66 ILE B C 1
ATOM 2916 O O . ILE B 1 66 ? -1.669 30.734 2.121 1 93.06 66 ILE B O 1
ATOM 2920 N N . HIS B 1 67 ? -0.861 32.094 0.523 1 94.62 67 HIS B N 1
ATOM 2921 C CA . HIS B 1 67 ? -2.176 32.438 -0.017 1 94.62 67 HIS B CA 1
ATOM 2922 C C . HIS B 1 67 ? -2.49 31.578 -1.247 1 94.62 67 HIS B C 1
ATOM 2924 O O . HIS B 1 67 ? -1.702 31.531 -2.193 1 94.62 67 HIS B O 1
ATOM 2930 N N . LEU B 1 68 ? -3.633 30.922 -1.229 1 95.62 68 LEU B N 1
ATOM 2931 C CA . LEU B 1 68 ? -4.09 30.078 -2.336 1 95.62 68 LEU B CA 1
ATOM 2932 C C . LEU B 1 68 ? -5.32 30.688 -3.004 1 95.62 68 LEU B C 1
ATOM 2934 O O . LEU B 1 68 ? -6.352 30.875 -2.359 1 95.62 68 LEU B O 1
ATOM 2938 N N . GLY B 1 69 ? -5.195 30.984 -4.285 1 94.81 69 GLY B N 1
ATOM 2939 C CA . GLY B 1 69 ? -6.34 31.438 -5.059 1 94.81 69 GLY B CA 1
ATOM 2940 C C . GLY B 1 69 ? -6.984 30.328 -5.871 1 94.81 69 GLY B C 1
ATOM 2941 O O . GLY B 1 69 ? -6.562 29.172 -5.801 1 94.81 69 GLY B O 1
ATOM 2942 N N . ARG B 1 70 ? -8.023 30.734 -6.645 1 94.69 70 ARG B N 1
ATOM 2943 C CA . ARG B 1 70 ? -8.719 29.781 -7.508 1 94.69 70 ARG B CA 1
ATOM 2944 C C . ARG B 1 70 ? -7.738 29.078 -8.445 1 94.69 70 ARG B C 1
ATOM 2946 O O . ARG B 1 70 ? -6.934 29.734 -9.109 1 94.69 70 ARG B O 1
ATOM 2953 N N . GLY B 1 71 ? -7.824 27.75 -8.383 1 96.31 71 GLY B N 1
ATOM 2954 C CA . GLY B 1 71 ? -6.969 26.969 -9.258 1 96.31 71 GLY B CA 1
ATOM 2955 C C . GLY B 1 71 ? -5.676 26.531 -8.594 1 96.31 71 GLY B C 1
ATOM 2956 O O . GLY B 1 71 ? -5.07 25.547 -8.992 1 96.31 71 GLY B O 1
ATOM 2957 N N . ASP B 1 72 ? -5.266 27.219 -7.574 1 97.44 72 ASP B N 1
ATOM 2958 C CA . ASP B 1 72 ? -4.055 26.859 -6.84 1 97.44 72 ASP B CA 1
ATOM 2959 C C . ASP B 1 72 ? -4.281 25.625 -5.98 1 97.44 72 ASP B C 1
ATOM 2961 O O . ASP B 1 72 ? -5.422 25.234 -5.73 1 97.44 72 ASP B O 1
ATOM 2965 N N . GLY B 1 73 ? -3.182 25 -5.59 1 98.19 73 GLY B N 1
ATOM 2966 C CA . GLY B 1 73 ? -3.223 23.922 -4.625 1 98.19 73 GLY B CA 1
ATOM 2967 C C . GLY B 1 73 ? -2.018 23.891 -3.705 1 98.19 73 GLY B C 1
ATOM 2968 O O . GLY B 1 73 ? -1.158 24.766 -3.771 1 98.19 73 GLY B O 1
ATOM 2969 N N . ILE B 1 74 ? -2.023 23 -2.811 1 98.06 74 ILE B N 1
ATOM 2970 C CA . ILE B 1 74 ? -0.913 22.844 -1.879 1 98.06 74 ILE B CA 1
ATOM 2971 C C . ILE B 1 74 ? -0.787 21.375 -1.478 1 98.06 74 ILE B C 1
ATOM 2973 O O . ILE B 1 74 ? -1.791 20.672 -1.358 1 98.06 74 ILE B O 1
ATOM 2977 N N . PHE B 1 75 ? 0.378 20.922 -1.424 1 98.12 75 PHE B N 1
ATOM 2978 C CA . PHE B 1 75 ? 0.732 19.688 -0.746 1 98.12 75 PHE B CA 1
ATOM 2979 C C . PHE B 1 75 ? 1.253 19.969 0.659 1 98.12 75 PHE B C 1
ATOM 2981 O O . PHE B 1 75 ? 2.168 20.766 0.839 1 98.12 75 PHE B O 1
ATOM 2988 N N . VAL B 1 76 ? 0.68 19.359 1.667 1 95.19 76 VAL B N 1
ATOM 2989 C CA . VAL B 1 76 ? 1.145 19.453 3.047 1 95.19 76 VAL B CA 1
ATOM 2990 C C . VAL B 1 76 ? 1.748 18.125 3.479 1 95.19 76 VAL B C 1
ATOM 2992 O O . VAL B 1 76 ? 1.082 17.078 3.424 1 95.19 76 VAL B O 1
ATOM 2995 N N . ASN B 1 77 ? 2.914 18.141 3.938 1 94.38 77 ASN B N 1
ATOM 2996 C CA . ASN B 1 77 ? 3.646 16.938 4.312 1 94.38 77 ASN B CA 1
ATOM 2997 C C . ASN B 1 77 ? 3.102 16.328 5.602 1 94.38 77 ASN B C 1
ATOM 2999 O O . ASN B 1 77 ? 2.264 16.938 6.273 1 94.38 77 ASN B O 1
ATOM 3003 N N . SER B 1 78 ? 3.486 15.07 5.832 1 89.31 78 SER B N 1
ATOM 3004 C CA . SER B 1 78 ? 3.008 14.289 6.965 1 89.31 78 SER B CA 1
ATOM 3005 C C . SER B 1 78 ? 3.369 14.953 8.289 1 89.31 78 SER B C 1
ATOM 3007 O O . SER B 1 78 ? 4.469 15.492 8.445 1 89.31 78 SER B O 1
ATOM 3009 N N . LYS B 1 79 ? 2.383 15.023 9.211 1 78.56 79 LYS B N 1
ATOM 3010 C CA . LYS B 1 79 ? 2.551 15.422 10.609 1 78.56 79 LYS B CA 1
ATOM 3011 C C . LYS B 1 79 ? 2.916 16.906 10.711 1 78.56 79 LYS B C 1
ATOM 3013 O O . LYS B 1 79 ? 3.682 17.297 11.594 1 78.56 79 LYS B O 1
ATOM 3018 N N . ARG B 1 80 ? 2.529 17.656 9.75 1 84.81 80 ARG B N 1
ATOM 3019 C CA . ARG B 1 80 ? 2.715 19.109 9.82 1 84.81 80 ARG B CA 1
ATOM 3020 C C . ARG B 1 80 ? 1.464 19.797 10.352 1 84.81 80 ARG B C 1
ATOM 3022 O O . ARG B 1 80 ? 0.357 19.531 9.875 1 84.81 80 ARG B O 1
ATOM 3029 N N . LEU B 1 81 ? 1.721 20.641 11.336 1 76.81 81 LEU B N 1
ATOM 3030 C CA . LEU B 1 81 ? 0.618 21.438 11.852 1 76.81 81 LEU B CA 1
ATOM 3031 C C . LEU B 1 81 ? 0.165 22.469 10.812 1 76.81 81 LEU B C 1
ATOM 3033 O O . LEU B 1 81 ? 0.993 23.156 10.211 1 76.81 81 LEU B O 1
ATOM 3037 N N . HIS B 1 82 ? -1.146 22.484 10.531 1 83.81 82 HIS B N 1
ATOM 3038 C CA . HIS B 1 82 ? -1.617 23.406 9.508 1 83.81 82 HIS B CA 1
ATOM 3039 C C . HIS B 1 82 ? -3.057 23.828 9.773 1 83.81 82 HIS B C 1
ATOM 3041 O O . HIS B 1 82 ? -3.75 23.219 10.594 1 83.81 82 HIS B O 1
ATOM 3047 N N . ARG B 1 83 ? -3.418 24.969 9.211 1 81.12 83 ARG B N 1
ATOM 3048 C CA . ARG B 1 83 ? -4.766 25.531 9.258 1 81.12 83 ARG B CA 1
ATOM 3049 C C . ARG B 1 83 ? -5.09 26.281 7.977 1 81.12 83 ARG B C 1
ATOM 3051 O O . ARG B 1 83 ? -4.188 26.656 7.223 1 81.12 83 ARG B O 1
ATOM 3058 N N . GLY B 1 84 ? -6.367 26.391 7.707 1 84.69 84 GLY B N 1
ATOM 3059 C CA . GLY B 1 84 ? -6.859 27.188 6.59 1 84.69 84 GLY B CA 1
ATOM 3060 C C . GLY B 1 84 ? -7.965 28.141 6.984 1 84.69 84 GLY B C 1
ATOM 3061 O O . GLY B 1 84 ? -8.805 27.828 7.828 1 84.69 84 GLY B O 1
ATOM 3062 N N . SER B 1 85 ? -7.855 29.344 6.469 1 83.94 85 SER B N 1
ATOM 3063 C CA . SER B 1 85 ? -8.867 30.344 6.734 1 83.94 85 SER B CA 1
ATOM 3064 C C . SER B 1 85 ? -9.094 31.25 5.52 1 83.94 85 SER B C 1
ATOM 3066 O O . SER B 1 85 ? -8.266 31.281 4.609 1 83.94 85 SER B O 1
ATOM 3068 N N . SER B 1 86 ? -10.211 31.688 5.352 1 81.5 86 SER B N 1
ATOM 3069 C CA . SER B 1 86 ? -10.484 32.719 4.344 1 81.5 86 SER B CA 1
ATOM 3070 C C . SER B 1 86 ? -10.82 34.062 4.992 1 81.5 86 SER B C 1
ATOM 3072 O O . SER B 1 86 ? -11.422 34.094 6.066 1 81.5 86 SER B O 1
ATOM 3074 N N . THR B 1 87 ? -10.023 35.062 4.488 1 69 87 THR B N 1
ATOM 3075 C CA . THR B 1 87 ? -10.336 36.406 4.969 1 69 87 THR B CA 1
ATOM 3076 C C . THR B 1 87 ? -11.594 36.938 4.305 1 69 87 THR B C 1
ATOM 3078 O O . THR B 1 87 ? -11.789 36.781 3.098 1 69 87 THR B O 1
ATOM 3081 N N . GLY B 1 88 ? -12.477 37.406 5.129 1 63.06 88 GLY B N 1
ATOM 3082 C CA . GLY B 1 88 ? -13.68 38.094 4.668 1 63.06 88 GLY B CA 1
ATOM 3083 C C . GLY B 1 88 ? -14.828 37.125 4.398 1 63.06 88 GLY B C 1
ATOM 3084 O O . GLY B 1 88 ? -14.852 36 4.922 1 63.06 88 GLY B O 1
ATOM 3085 N N . SER B 1 89 ? -15.922 37.594 3.727 1 58.91 89 SER B N 1
ATOM 3086 C CA . SER B 1 89 ? -17.188 36.906 3.449 1 58.91 89 SER B CA 1
ATOM 3087 C C . SER B 1 89 ? -17.062 36 2.215 1 58.91 89 SER B C 1
ATOM 3089 O O . SER B 1 89 ? -18.062 35.469 1.743 1 58.91 89 SER B O 1
ATOM 3091 N N . GLU B 1 90 ? -15.805 35.75 1.814 1 66.38 90 GLU B N 1
ATOM 3092 C CA . GLU B 1 90 ? -15.773 35.062 0.524 1 66.38 90 GLU B CA 1
ATOM 3093 C C . GLU B 1 90 ? -15.883 33.562 0.695 1 66.38 90 GLU B C 1
ATOM 3095 O O . GLU B 1 90 ? -15.336 33 1.647 1 66.38 90 GLU B O 1
ATOM 3100 N N . HIS B 1 91 ? -16.734 32.969 -0.152 1 80.69 91 HIS B N 1
ATOM 3101 C CA . HIS B 1 91 ? -17 31.562 -0.294 1 80.69 91 HIS B CA 1
ATOM 3102 C C . HIS B 1 91 ? -15.781 30.812 -0.841 1 80.69 91 HIS B C 1
ATOM 3104 O O . HIS B 1 91 ? -15.148 31.281 -1.792 1 80.69 91 HIS B O 1
ATOM 3110 N N . CYS B 1 92 ? -15.188 29.906 0.014 1 89 92 CYS B N 1
ATOM 3111 C CA . CYS B 1 92 ? -14.062 29.094 -0.457 1 89 92 CYS B CA 1
ATOM 3112 C C . CYS B 1 92 ? -14.469 27.641 -0.576 1 89 92 CYS B C 1
ATOM 3114 O O . CYS B 1 92 ? -14.891 27.016 0.405 1 89 92 CYS B O 1
ATOM 3116 N N . VAL B 1 93 ? -14.414 27.109 -1.826 1 89.75 93 VAL B N 1
ATOM 3117 C CA . VAL B 1 93 ? -14.68 25.703 -2.092 1 89.75 93 VAL B CA 1
ATOM 3118 C C . VAL B 1 93 ? -13.391 25.016 -2.525 1 89.75 93 VAL B C 1
ATOM 3120 O O . VAL B 1 93 ? -12.625 25.547 -3.33 1 89.75 93 VAL B O 1
ATOM 3123 N N . TYR B 1 94 ? -13.133 23.891 -1.97 1 91.62 94 TYR B N 1
ATOM 3124 C CA . TYR B 1 94 ? -11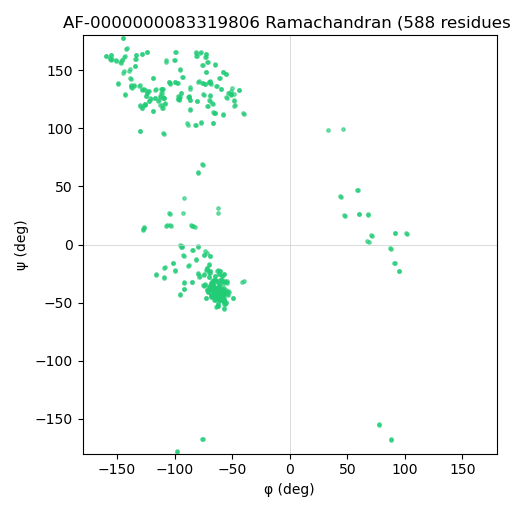.867 23.219 -2.229 1 91.62 94 TYR B CA 1
ATOM 3125 C C . TYR B 1 94 ? -12.047 21.703 -2.23 1 91.62 94 TYR B C 1
ATOM 3127 O O . TYR B 1 94 ? -13.062 21.188 -1.75 1 91.62 94 TYR B O 1
ATOM 3135 N N . ILE B 1 95 ? -11.109 21 -2.875 1 93 95 ILE B N 1
ATOM 3136 C CA . ILE B 1 95 ? -10.977 19.547 -2.805 1 93 95 ILE B CA 1
ATOM 3137 C C . ILE B 1 95 ? -9.805 19.188 -1.888 1 93 95 ILE B C 1
ATOM 3139 O O . ILE B 1 95 ? -8.758 19.828 -1.919 1 93 95 ILE B O 1
ATOM 3143 N N . VAL B 1 96 ? -10.031 18.156 -1.062 1 92.62 96 VAL B N 1
ATOM 3144 C CA . VAL B 1 96 ? -8.961 17.625 -0.224 1 92.62 96 VAL B CA 1
ATOM 3145 C C . VAL B 1 96 ? -8.758 16.141 -0.524 1 92.62 96 VAL B C 1
ATOM 3147 O O . VAL B 1 96 ? -9.719 15.391 -0.693 1 92.62 96 VAL B O 1
ATOM 3150 N N . VAL B 1 97 ? -7.562 15.766 -0.703 1 94 97 VAL B N 1
ATOM 3151 C CA . VAL B 1 97 ? -7.172 14.359 -0.779 1 94 97 VAL B CA 1
ATOM 3152 C C . VAL B 1 97 ? -6.121 14.055 0.287 1 94 97 VAL B C 1
ATOM 3154 O O . VAL B 1 97 ? -5.105 14.75 0.378 1 94 97 VAL B O 1
ATOM 3157 N N . THR B 1 98 ? -6.348 13.109 1.15 1 92.75 98 THR B N 1
ATOM 3158 C CA . THR B 1 98 ? -5.344 12.672 2.109 1 92.75 98 THR B CA 1
ATOM 3159 C C . THR B 1 98 ? -5 11.195 1.891 1 92.75 98 THR B C 1
ATOM 3161 O O . THR B 1 98 ? -5.867 10.398 1.525 1 92.75 98 THR B O 1
ATOM 3164 N N . VAL B 1 99 ? -3.795 10.852 2.055 1 93.75 99 VAL B N 1
ATOM 3165 C CA . VAL B 1 99 ? -3.301 9.484 1.873 1 93.75 99 VAL B CA 1
ATOM 3166 C C . VAL B 1 99 ? -2.484 9.07 3.092 1 93.75 99 VAL B C 1
ATOM 3168 O O . VAL B 1 99 ? -1.45 9.672 3.393 1 93.75 99 VAL B O 1
ATOM 3171 N N . HIS B 1 100 ? -2.902 8.062 3.729 1 88.5 100 HIS B N 1
ATOM 3172 C CA . HIS B 1 100 ? -2.139 7.559 4.863 1 88.5 100 HIS B CA 1
ATOM 3173 C C . HIS B 1 100 ? -0.906 6.789 4.402 1 88.5 100 HIS B C 1
ATOM 3175 O O . HIS B 1 100 ? -0.986 5.984 3.473 1 88.5 100 HIS B O 1
ATOM 3181 N N . PRO B 1 101 ? 0.25 6.961 5.07 1 88.38 101 PRO B N 1
ATOM 3182 C CA . PRO B 1 101 ? 1.502 6.332 4.645 1 88.38 101 PRO B CA 1
ATOM 3183 C C . PRO B 1 101 ? 1.422 4.809 4.633 1 88.38 101 PRO B C 1
ATOM 3185 O O . PRO B 1 101 ? 2.186 4.148 3.924 1 88.38 101 PRO B O 1
ATOM 3188 N N . MET B 1 102 ? 0.549 4.234 5.367 1 80.19 102 MET B N 1
ATOM 3189 C CA . MET B 1 102 ? 0.406 2.781 5.402 1 80.19 102 MET B CA 1
ATOM 3190 C C . MET B 1 102 ? 0.095 2.232 4.016 1 80.19 102 MET B C 1
ATOM 3192 O O . MET B 1 102 ? 0.437 1.089 3.703 1 80.19 102 MET B O 1
ATOM 3196 N N . LEU B 1 103 ? -0.503 3.014 3.191 1 90.06 103 LEU B N 1
ATOM 3197 C CA . LEU B 1 103 ? -0.854 2.584 1.842 1 90.06 103 LEU B CA 1
ATOM 3198 C C . LEU B 1 103 ? 0.324 2.766 0.891 1 90.06 103 LEU B C 1
ATOM 3200 O O . LEU B 1 103 ? 0.262 2.344 -0.267 1 90.06 103 LEU B O 1
ATOM 3204 N N . LEU B 1 104 ? 1.39 3.357 1.393 1 93.31 104 LEU B N 1
ATOM 3205 C CA . LEU B 1 104 ? 2.545 3.686 0.564 1 93.31 104 LEU B CA 1
ATOM 3206 C C . LEU B 1 104 ? 3.711 2.75 0.862 1 93.31 104 LEU B C 1
ATOM 3208 O O . LEU B 1 104 ? 4.867 3.096 0.618 1 93.31 104 LEU B O 1
ATOM 3212 N N . GLY B 1 105 ? 3.422 1.642 1.511 1 85.81 105 GLY B N 1
ATOM 3213 C CA . GLY B 1 105 ? 4.457 0.657 1.786 1 85.81 105 GLY B CA 1
ATOM 3214 C C . GLY B 1 105 ? 5.145 0.871 3.121 1 85.81 105 GLY B C 1
ATOM 3215 O O . GLY B 1 105 ? 6.195 0.285 3.385 1 85.81 105 GLY B O 1
ATOM 3216 N N . GLU B 1 106 ? 4.59 1.751 3.896 1 81.31 106 GLU B N 1
ATOM 3217 C CA . GLU B 1 106 ? 5.215 2.09 5.172 1 81.31 106 GLU B CA 1
ATOM 3218 C C . GLU B 1 106 ? 5.395 0.85 6.043 1 81.31 106 GLU B C 1
ATOM 3220 O O . GLU B 1 106 ? 6.27 0.817 6.91 1 81.31 106 GLU B O 1
ATOM 3225 N N . ASN B 1 107 ? 4.57 -0.123 5.809 1 70.19 107 ASN B N 1
ATOM 3226 C CA . ASN B 1 107 ? 4.637 -1.335 6.617 1 70.19 107 ASN B CA 1
ATOM 3227 C C . ASN B 1 107 ? 5.84 -2.195 6.238 1 70.19 107 ASN B C 1
ATOM 3229 O O . ASN B 1 107 ? 6.109 -3.211 6.883 1 70.19 107 ASN B O 1
ATOM 3233 N N . THR B 1 108 ? 6.527 -1.907 5.207 1 71.75 108 THR B N 1
ATOM 3234 C CA . THR B 1 108 ? 7.793 -2.531 4.836 1 71.75 108 THR B CA 1
ATOM 3235 C C . THR B 1 108 ? 8.969 -1.699 5.332 1 71.75 108 THR B C 1
ATOM 3237 O O . THR B 1 108 ? 8.867 -0.479 5.465 1 71.75 108 THR B O 1
ATOM 3240 N N . PHE B 1 109 ? 10 -2.32 5.59 1 68.69 109 PHE B N 1
ATOM 3241 C CA . PHE B 1 109 ? 11.172 -1.588 6.062 1 68.69 109 PHE B CA 1
ATOM 3242 C C . PHE B 1 109 ? 11.656 -0.604 5.004 1 68.69 109 PHE B C 1
ATOM 3244 O O . PHE B 1 109 ? 11.883 0.571 5.301 1 68.69 109 PHE B O 1
ATOM 3251 N N . ALA B 1 110 ? 11.836 -1.062 3.824 1 76.25 110 ALA B N 1
ATOM 3252 C CA . ALA B 1 110 ? 12.305 -0.216 2.73 1 76.25 110 ALA B CA 1
ATOM 3253 C C . ALA B 1 110 ? 11.359 0.962 2.504 1 76.25 110 ALA B C 1
ATOM 3255 O O . ALA B 1 110 ? 11.805 2.09 2.287 1 76.25 110 ALA B O 1
ATOM 3256 N N . GLY B 1 111 ? 10.055 0.621 2.57 1 84.62 111 GLY B N 1
ATOM 3257 C CA . GLY B 1 111 ? 9.07 1.682 2.416 1 84.62 111 GLY B CA 1
ATOM 3258 C C . GLY B 1 111 ? 9.133 2.719 3.521 1 84.62 111 GLY B C 1
ATOM 3259 O O . GLY B 1 111 ? 9.055 3.92 3.256 1 84.62 111 GLY B O 1
ATOM 3260 N N . LYS B 1 112 ? 9.281 2.244 4.695 1 80 112 LYS B N 1
ATOM 3261 C CA . LYS B 1 112 ? 9.375 3.143 5.844 1 80 112 LYS B CA 1
ATOM 3262 C C . LYS B 1 112 ? 10.578 4.07 5.723 1 80 112 LYS B C 1
ATOM 3264 O O . LYS B 1 112 ? 10.461 5.281 5.922 1 80 112 LYS B O 1
ATOM 3269 N N . VAL B 1 113 ? 11.742 3.533 5.383 1 80.81 113 VAL B N 1
ATOM 3270 C CA . VAL B 1 113 ? 12.969 4.305 5.246 1 80.81 113 VAL B CA 1
ATOM 3271 C C . VAL B 1 113 ? 12.805 5.348 4.141 1 80.81 113 VAL B C 1
ATOM 3273 O O . VAL B 1 113 ? 13.148 6.516 4.324 1 80.81 113 VAL B O 1
ATOM 3276 N N . TYR B 1 114 ? 12.305 4.906 3.084 1 89.81 114 TYR B N 1
ATOM 3277 C CA . TYR B 1 114 ? 12.109 5.797 1.947 1 89.81 114 TYR B CA 1
ATOM 3278 C C . TYR B 1 114 ? 11.172 6.941 2.309 1 89.81 114 TYR B C 1
ATOM 3280 O O . TYR B 1 114 ? 11.453 8.109 2.012 1 89.81 114 TYR B O 1
ATOM 3288 N N . LEU B 1 115 ? 10.008 6.586 2.957 1 91.19 115 LEU B N 1
ATOM 3289 C CA . LEU B 1 115 ? 9.016 7.59 3.314 1 91.19 115 LEU B CA 1
ATOM 3290 C C . LEU B 1 115 ? 9.57 8.562 4.352 1 91.19 115 LEU B C 1
ATOM 3292 O O . LEU B 1 115 ? 9.281 9.758 4.301 1 91.19 115 LEU B O 1
ATOM 3296 N N . ASP B 1 116 ? 10.352 8.094 5.242 1 84.81 116 ASP B N 1
ATOM 3297 C CA . ASP B 1 116 ? 10.992 8.969 6.223 1 84.81 116 ASP B CA 1
ATOM 3298 C C . ASP B 1 116 ? 11.953 9.945 5.547 1 84.81 116 ASP B C 1
ATOM 3300 O O . ASP B 1 116 ? 12.047 11.102 5.953 1 84.81 116 ASP B O 1
ATOM 3304 N N . GLN B 1 117 ? 12.633 9.438 4.59 1 86.31 117 GLN B N 1
ATOM 3305 C CA . G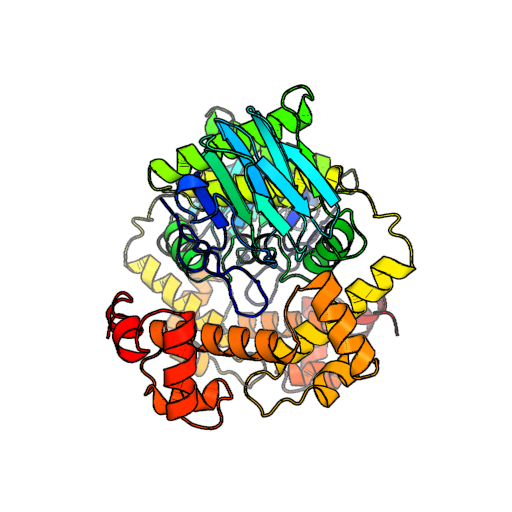LN B 1 117 ? 13.57 10.273 3.848 1 86.31 117 GLN B CA 1
ATOM 3306 C C . GLN B 1 117 ? 12.844 11.367 3.078 1 86.31 117 GLN B C 1
ATOM 3308 O O . GLN B 1 117 ? 13.281 12.523 3.057 1 86.31 117 GLN B O 1
ATOM 3313 N N . LYS B 1 118 ? 11.758 11.016 2.502 1 92.44 118 LYS B N 1
ATOM 3314 C CA . LYS B 1 118 ? 11.102 11.93 1.578 1 92.44 118 LYS B CA 1
ATOM 3315 C C . LYS B 1 118 ? 10.07 12.797 2.303 1 92.44 118 LYS B C 1
ATOM 3317 O O . LYS B 1 118 ? 9.875 13.961 1.954 1 92.44 118 LYS B O 1
ATOM 3322 N N . PHE B 1 119 ? 9.43 12.188 3.373 1 92.62 119 PHE B N 1
ATOM 3323 C CA . PHE B 1 119 ? 8.297 12.883 3.967 1 92.62 119 PHE B CA 1
ATOM 3324 C C . PHE B 1 119 ? 8.469 13.016 5.473 1 92.62 119 PHE B C 1
ATOM 3326 O O . PHE B 1 119 ? 7.516 13.32 6.191 1 92.62 119 PHE B O 1
ATOM 3333 N N . GLY B 1 120 ? 9.656 12.75 5.887 1 85.56 120 GLY B N 1
ATOM 3334 C CA . GLY B 1 120 ? 9.945 12.852 7.309 1 85.56 120 GLY B CA 1
ATOM 3335 C C . GLY B 1 120 ? 10.078 14.289 7.789 1 85.56 120 GLY B C 1
ATOM 3336 O O . GLY B 1 120 ? 9.734 15.227 7.066 1 85.56 120 GLY B O 1
ATOM 3337 N N . HIS B 1 121 ? 10.555 14.5 8.938 1 78.44 121 HIS B N 1
ATOM 3338 C CA . HIS B 1 121 ? 10.578 15.789 9.625 1 78.44 121 HIS B CA 1
ATOM 3339 C C . HIS B 1 121 ? 11.586 16.734 8.984 1 78.44 121 HIS B C 1
ATOM 3341 O O . HIS B 1 121 ? 11.469 17.953 9.117 1 78.44 121 HIS B O 1
ATOM 3347 N N . THR B 1 122 ? 12.523 16.156 8.25 1 79.94 122 THR B N 1
ATOM 3348 C CA . THR B 1 122 ? 13.578 17 7.688 1 79.94 122 THR B CA 1
ATOM 3349 C C . THR B 1 122 ? 13.195 17.469 6.285 1 79.94 122 THR B C 1
ATOM 3351 O O . THR B 1 122 ? 13.898 18.281 5.684 1 79.94 122 THR B O 1
ATOM 3354 N N . ALA B 1 123 ? 12.195 16.938 5.832 1 89 123 ALA B N 1
ATOM 3355 C CA . ALA B 1 123 ? 11.742 17.328 4.5 1 89 123 ALA B CA 1
ATOM 3356 C C . ALA B 1 123 ? 10.938 18.625 4.551 1 89 123 ALA B C 1
ATOM 3358 O O . ALA B 1 123 ? 10.438 19.016 5.613 1 89 123 ALA B O 1
ATOM 3359 N N . GLU B 1 124 ? 10.773 19.266 3.453 1 92.56 124 GLU B N 1
ATOM 3360 C CA . GLU B 1 124 ? 9.977 20.484 3.332 1 92.56 124 GLU B CA 1
ATOM 3361 C C . GLU B 1 124 ? 8.555 20.266 3.84 1 92.56 124 GLU B C 1
ATOM 3363 O O . GLU B 1 124 ? 7.984 19.188 3.658 1 92.56 124 GLU B O 1
ATOM 3368 N N . ASP B 1 125 ? 8.008 21.312 4.398 1 91.44 125 ASP B N 1
ATOM 3369 C CA . ASP B 1 125 ? 6.723 21.219 5.078 1 91.44 125 ASP B CA 1
ATOM 3370 C C . ASP B 1 125 ? 5.574 21.125 4.074 1 91.44 125 ASP B C 1
ATOM 3372 O O . ASP B 1 125 ? 4.566 20.469 4.34 1 91.44 125 ASP B O 1
ATOM 3376 N N . PHE B 1 126 ? 5.773 21.828 2.977 1 95.44 126 PHE B N 1
ATOM 3377 C CA . PHE B 1 126 ? 4.703 21.875 1.986 1 95.44 126 PHE B CA 1
ATOM 3378 C C . PHE B 1 126 ? 5.25 22.281 0.619 1 95.44 126 PHE B C 1
ATOM 3380 O O . PHE B 1 126 ? 6.402 22.688 0.502 1 95.44 126 PHE B O 1
ATOM 3387 N N . LEU B 1 127 ? 4.496 22.016 -0.391 1 96.56 127 LEU B N 1
ATOM 3388 C CA . LEU B 1 127 ? 4.75 22.484 -1.744 1 96.56 127 LEU B CA 1
ATOM 3389 C C . LEU B 1 127 ? 3.545 23.25 -2.291 1 96.56 127 LEU B C 1
ATOM 3391 O O . LEU B 1 127 ? 2.416 22.766 -2.215 1 96.56 127 LEU B O 1
ATOM 3395 N N . PHE B 1 128 ? 3.805 24.422 -2.764 1 97.5 128 PHE B N 1
ATOM 3396 C CA . PHE B 1 128 ? 2.781 25.172 -3.49 1 97.5 128 PHE B CA 1
ATOM 3397 C C . PHE B 1 128 ? 2.574 24.578 -4.883 1 97.5 128 PHE B C 1
ATOM 3399 O O . PHE B 1 128 ? 3.539 24.219 -5.559 1 97.5 128 PHE B O 1
ATOM 3406 N N . LEU B 1 129 ? 1.336 24.453 -5.34 1 97.94 129 LEU B N 1
ATOM 3407 C CA . LEU B 1 129 ? 1 23.922 -6.652 1 97.94 129 LEU B CA 1
ATOM 3408 C C . LEU B 1 129 ? 0.276 24.969 -7.496 1 97.94 129 LEU B C 1
ATOM 3410 O O . LEU B 1 129 ? -0.877 25.312 -7.219 1 97.94 129 LEU B O 1
ATOM 3414 N N . SER B 1 130 ? 0.9 25.359 -8.539 1 97.69 130 SER B N 1
ATOM 3415 C CA . SER B 1 130 ? 0.35 26.359 -9.453 1 97.69 130 SER B CA 1
ATOM 3416 C C . SER B 1 130 ? -0.153 25.703 -10.742 1 97.69 130 SER B C 1
ATOM 3418 O O . SER B 1 130 ? 0.516 24.844 -11.305 1 97.69 130 SER B O 1
ATOM 3420 N N . PRO B 1 131 ? -1.29 26.141 -11.273 1 96.88 131 PRO B N 1
ATOM 3421 C CA . PRO B 1 131 ? -1.77 25.609 -12.555 1 96.88 131 PRO B CA 1
ATOM 3422 C C . PRO B 1 131 ? -0.901 26.031 -13.734 1 96.88 131 PRO B C 1
ATOM 3424 O O . PRO B 1 131 ? -1.048 25.5 -14.836 1 96.88 131 PRO B O 1
ATOM 3427 N N . ASP B 1 132 ? 0.012 26.938 -13.523 1 96.88 132 ASP B N 1
ATOM 3428 C CA . ASP B 1 132 ? 0.821 27.484 -14.609 1 96.88 132 ASP B CA 1
ATOM 3429 C C . ASP B 1 132 ? 2.078 26.641 -14.828 1 96.88 132 ASP B C 1
ATOM 3431 O O . ASP B 1 132 ? 2.787 26.828 -15.82 1 96.88 132 ASP B O 1
ATOM 3435 N N . VAL B 1 133 ? 2.449 25.891 -13.953 1 96.94 133 VAL B N 1
ATOM 3436 C CA . VAL B 1 133 ? 3.598 24.984 -14.062 1 96.94 133 VAL B CA 1
ATOM 3437 C C . VAL B 1 133 ? 3.129 23.594 -14.477 1 96.94 133 VAL B C 1
ATOM 3439 O O . VAL B 1 133 ? 2.344 22.969 -13.766 1 96.94 133 VAL B O 1
ATOM 3442 N N . PRO B 1 134 ? 3.615 23.047 -15.477 1 96.5 134 PRO B N 1
ATOM 3443 C CA . PRO B 1 134 ? 3.033 21.859 -16.109 1 96.5 134 PRO B CA 1
ATOM 3444 C C . PRO B 1 134 ? 2.906 20.672 -15.141 1 96.5 134 PRO B C 1
ATOM 3446 O O . PRO B 1 134 ? 1.831 20.078 -15.023 1 96.5 134 PRO B O 1
ATOM 3449 N N . TRP B 1 135 ? 3.959 20.375 -14.445 1 95.75 135 TRP B N 1
ATOM 3450 C CA . TRP B 1 135 ? 3.871 19.219 -13.578 1 95.75 135 TRP B CA 1
ATOM 3451 C C . TRP B 1 135 ? 2.922 19.469 -12.414 1 95.75 135 TRP B C 1
ATOM 3453 O O . TRP B 1 135 ? 2.244 18.562 -11.938 1 95.75 135 TRP B O 1
ATOM 3463 N N . GLN B 1 136 ? 2.84 20.688 -11.93 1 97.81 136 GLN B N 1
ATOM 3464 C CA . GLN B 1 136 ? 1.922 21.047 -10.859 1 97.81 136 GLN B CA 1
ATOM 3465 C C . GLN B 1 136 ? 0.473 21.016 -11.336 1 97.81 136 GLN B C 1
ATOM 3467 O O . GLN B 1 136 ? -0.413 20.562 -10.609 1 97.81 136 GLN B O 1
ATOM 3472 N N . GLN B 1 137 ? 0.329 21.406 -12.555 1 97.31 137 GLN B N 1
ATOM 3473 C CA . GLN B 1 137 ? -1 21.328 -13.156 1 97.31 137 GLN B CA 1
ATOM 3474 C C . GLN B 1 137 ? -1.45 19.875 -13.273 1 97.31 137 GLN B C 1
ATOM 3476 O O . GLN B 1 137 ? -2.633 19.562 -13.102 1 97.31 137 GLN B O 1
ATOM 3481 N N . ASN B 1 138 ? -0.575 19.016 -13.609 1 96.69 138 ASN B N 1
ATOM 3482 C CA . ASN B 1 138 ? -0.897 17.594 -13.688 1 96.69 138 ASN B CA 1
ATOM 3483 C C . ASN B 1 138 ? -1.386 17.062 -12.352 1 96.69 138 ASN B C 1
ATOM 3485 O O . ASN B 1 138 ? -2.342 16.281 -12.297 1 96.69 138 ASN B O 1
ATOM 3489 N N . VAL B 1 139 ? -0.705 17.469 -11.328 1 97.75 139 VAL B N 1
ATOM 3490 C CA . VAL B 1 139 ? -1.106 17.062 -9.984 1 97.75 139 VAL B CA 1
ATOM 3491 C C . VAL B 1 139 ? -2.51 17.594 -9.688 1 97.75 139 VAL B C 1
ATOM 3493 O O . VAL B 1 139 ? -3.367 16.844 -9.203 1 97.75 139 VAL B O 1
ATOM 3496 N N . LEU B 1 140 ? -2.738 18.797 -10.008 1 98 140 LEU B N 1
ATOM 3497 C CA . LEU B 1 140 ? -4.035 19.422 -9.758 1 98 140 LEU B CA 1
ATOM 3498 C C . LEU B 1 140 ? -5.133 18.719 -10.555 1 98 140 LEU B C 1
ATOM 3500 O O . LEU B 1 140 ? -6.246 18.531 -10.055 1 98 140 LEU B O 1
ATOM 3504 N N . ASN B 1 141 ? -4.824 18.328 -11.742 1 96.62 141 ASN B N 1
ATOM 3505 C CA . ASN B 1 141 ? -5.777 17.578 -12.547 1 96.62 141 ASN B CA 1
ATOM 3506 C C . ASN B 1 141 ? -6.094 16.219 -11.922 1 96.62 141 ASN B C 1
ATOM 3508 O O . ASN B 1 141 ? -7.242 15.781 -11.945 1 96.62 141 ASN B O 1
ATOM 3512 N N . LEU B 1 142 ? -5.07 15.617 -11.453 1 96 142 LEU B N 1
ATOM 3513 C CA . LEU B 1 142 ? -5.262 14.328 -10.805 1 96 142 LEU B CA 1
ATOM 3514 C C . LEU B 1 142 ? -6.195 14.445 -9.609 1 96 142 LEU B C 1
ATOM 3516 O O . LEU B 1 142 ? -7.055 13.594 -9.391 1 96 142 LEU B O 1
ATOM 3520 N N . LEU B 1 143 ? -6.047 15.5 -8.82 1 96.56 143 LEU B N 1
ATOM 3521 C CA . LEU B 1 143 ? -6.93 15.742 -7.684 1 96.56 143 LEU B CA 1
ATOM 3522 C C . LEU B 1 143 ? -8.383 15.852 -8.133 1 96.56 143 LEU B C 1
ATOM 3524 O O . LEU B 1 143 ? -9.266 15.242 -7.531 1 96.56 143 LEU B O 1
ATOM 3528 N N . GLY B 1 144 ? -8.562 16.578 -9.164 1 94.06 144 GLY B N 1
ATOM 3529 C CA . GLY B 1 144 ? -9.906 16.703 -9.719 1 94.06 144 GLY B CA 1
ATOM 3530 C C . GLY B 1 144 ? -10.461 15.367 -10.195 1 94.06 144 GLY B C 1
ATOM 3531 O O . GLY B 1 144 ? -11.625 15.047 -9.938 1 94.06 144 GLY B O 1
ATOM 3532 N N . GLY B 1 145 ? -9.641 14.656 -10.867 1 92.44 145 GLY B N 1
ATOM 3533 C CA . GLY B 1 145 ? -10.055 13.344 -11.352 1 92.44 145 GLY B CA 1
ATOM 3534 C C . GLY B 1 145 ? -10.43 12.391 -10.234 1 92.44 145 GLY B C 1
ATOM 3535 O O . GLY B 1 145 ? -11.406 11.648 -10.344 1 92.44 145 GLY B O 1
ATOM 3536 N N . MET B 1 146 ? -9.688 12.359 -9.188 1 92.31 146 MET B N 1
ATOM 3537 C CA . MET B 1 146 ? -9.977 11.5 -8.047 1 92.31 146 MET B CA 1
ATOM 3538 C C . MET B 1 146 ? -11.328 11.852 -7.426 1 92.31 146 MET B C 1
ATOM 3540 O O . MET B 1 146 ? -12.102 10.961 -7.07 1 92.31 146 MET B O 1
ATOM 3544 N N . HIS B 1 147 ? -11.555 13.094 -7.266 1 90.62 147 HIS B N 1
ATOM 3545 C CA . HIS B 1 147 ? -12.828 13.539 -6.711 1 90.62 147 HIS B CA 1
ATOM 3546 C C . HIS B 1 147 ? -13.992 13.094 -7.582 1 90.62 147 HIS B C 1
ATOM 3548 O O . HIS B 1 147 ? -15.008 12.602 -7.07 1 90.62 147 HIS B O 1
ATOM 3554 N N . GLU B 1 148 ? -13.859 13.195 -8.859 1 87.31 148 GLU B N 1
ATOM 3555 C CA . GLU B 1 148 ? -14.906 12.781 -9.781 1 87.31 148 GLU B CA 1
ATOM 3556 C C . GLU B 1 148 ? -15.164 11.273 -9.695 1 87.31 148 GLU B C 1
ATOM 3558 O O . GLU B 1 148 ? -16.312 10.828 -9.734 1 87.31 148 GLU B O 1
ATOM 3563 N N . SER B 1 149 ? -14.086 10.562 -9.625 1 84.44 149 SER B N 1
ATOM 3564 C CA . SER B 1 149 ? -14.195 9.109 -9.539 1 84.44 149 SER B CA 1
ATOM 3565 C C . SER B 1 149 ? -14.945 8.695 -8.273 1 84.44 149 SER B C 1
ATOM 3567 O O . SER B 1 149 ? -15.672 7.695 -8.281 1 84.44 149 SER B O 1
ATOM 3569 N N . MET B 1 150 ? -14.742 9.406 -7.223 1 80.69 150 MET B N 1
ATOM 3570 C CA . MET B 1 150 ? -15.336 9.055 -5.938 1 80.69 150 MET B CA 1
ATOM 3571 C C . MET B 1 150 ? -16.828 9.383 -5.918 1 80.69 150 MET B C 1
ATOM 3573 O O . MET B 1 150 ? -17.578 8.812 -5.133 1 80.69 150 MET B O 1
ATOM 3577 N N . LEU B 1 151 ? -17.234 10.328 -6.719 1 74.5 151 LEU B N 1
ATOM 3578 C CA . LEU B 1 151 ? -18.641 10.664 -6.82 1 74.5 151 LEU B CA 1
ATOM 3579 C C . LEU B 1 151 ? -19.438 9.516 -7.438 1 74.5 151 LEU B C 1
ATOM 3581 O O . LEU B 1 151 ? -20.594 9.297 -7.086 1 74.5 151 LEU B O 1
ATOM 3585 N N . GLY B 1 152 ? -18.938 8.656 -8.336 1 69.69 152 GLY B N 1
ATOM 3586 C CA . GLY B 1 152 ? -19.594 7.539 -9 1 69.69 152 GLY B CA 1
ATOM 3587 C C . GLY B 1 152 ? -19.406 6.219 -8.273 1 69.69 152 GLY B C 1
ATOM 3588 O O . GLY B 1 152 ? -19.797 5.168 -8.773 1 69.69 152 GLY B O 1
ATOM 3589 N N . ALA B 1 153 ? -19.188 6.129 -6.852 1 64 153 ALA B N 1
ATOM 3590 C CA . ALA B 1 153 ? -18.844 4.918 -6.113 1 64 153 ALA B CA 1
ATOM 3591 C C . ALA B 1 153 ? -17.734 4.145 -6.824 1 64 153 ALA B C 1
ATOM 3593 O O . ALA B 1 153 ? -17.984 3.496 -7.844 1 64 153 ALA B O 1
ATOM 3594 N N . PRO B 1 154 ? -16.625 4.301 -6.402 1 65.25 154 PRO B N 1
ATOM 3595 C CA . PRO B 1 154 ? -15.57 3.594 -7.141 1 65.25 154 PRO B CA 1
ATOM 3596 C C . PRO B 1 154 ? -15.664 2.076 -6.992 1 65.25 154 PRO B C 1
ATOM 3598 O O . PRO B 1 154 ? -15.766 1.568 -5.871 1 65.25 154 PRO B O 1
ATOM 3601 N N . ASP B 1 155 ? -15.805 1.372 -8.148 1 72 155 ASP B N 1
ATOM 3602 C CA . ASP B 1 155 ? -15.914 -0.082 -8.109 1 72 155 ASP B CA 1
ATOM 3603 C C . ASP B 1 155 ? -14.539 -0.736 -7.984 1 72 155 ASP B C 1
ATOM 3605 O O . ASP B 1 155 ? -14.438 -1.897 -7.586 1 72 155 ASP B O 1
ATOM 3609 N N . ASN B 1 156 ? -13.547 0.103 -8.219 1 88.88 156 ASN B N 1
ATOM 3610 C CA . ASN B 1 156 ? -12.203 -0.463 -8.188 1 88.88 156 ASN B CA 1
ATOM 3611 C C . ASN B 1 156 ? -11.273 0.353 -7.301 1 88.88 156 ASN B C 1
ATOM 3613 O O . ASN B 1 156 ? -10.734 1.377 -7.727 1 88.88 156 ASN B O 1
ATOM 3617 N N . LEU B 1 157 ? -11.109 -0.083 -6.121 1 88.88 157 LEU B N 1
ATOM 3618 C CA . LEU B 1 157 ? -10.336 0.588 -5.086 1 88.88 157 LEU B CA 1
ATOM 3619 C C . LEU B 1 157 ? -8.883 0.752 -5.516 1 88.88 157 LEU B C 1
ATOM 3621 O O . LEU B 1 157 ? -8.211 1.709 -5.117 1 88.88 157 LEU B O 1
ATOM 3625 N N . LEU B 1 158 ? -8.398 -0.163 -6.312 1 94.19 158 LEU B N 1
ATOM 3626 C CA . LEU B 1 158 ? -6.996 -0.15 -6.707 1 94.19 158 LEU B CA 1
ATOM 3627 C C . LEU B 1 158 ? -6.707 1.012 -7.652 1 94.19 158 LEU B C 1
ATOM 3629 O O . LEU B 1 158 ? -5.586 1.522 -7.691 1 94.19 158 LEU B O 1
ATOM 3633 N N . HIS B 1 159 ? -7.727 1.439 -8.414 1 93.44 159 HIS B N 1
ATOM 3634 C CA . HIS B 1 159 ? -7.531 2.639 -9.227 1 93.44 159 HIS B CA 1
ATOM 3635 C C . HIS B 1 159 ? -7.328 3.867 -8.344 1 93.44 159 HIS B C 1
ATOM 3637 O O . HIS B 1 159 ? -6.465 4.703 -8.625 1 93.44 159 HIS B O 1
ATOM 3643 N N . LEU B 1 160 ? -8.156 3.943 -7.352 1 92 160 LEU B N 1
ATOM 3644 C CA . LEU B 1 160 ? -8 5.035 -6.398 1 92 160 LEU B CA 1
ATOM 3645 C C . LEU B 1 160 ? -6.625 4.992 -5.738 1 92 160 LEU B C 1
ATOM 3647 O O . LEU B 1 160 ? -5.949 6.02 -5.641 1 92 160 LEU B O 1
ATOM 3651 N N . LEU B 1 161 ? -6.23 3.855 -5.324 1 94.5 161 LEU B N 1
ATOM 3652 C CA . LEU B 1 161 ? -4.926 3.678 -4.699 1 94.5 161 LEU B CA 1
ATOM 3653 C C . LEU B 1 161 ? -3.805 4.055 -5.66 1 94.5 161 LEU B C 1
ATOM 3655 O O . LEU B 1 161 ? -2.852 4.734 -5.273 1 94.5 161 LEU B O 1
ATOM 3659 N N . ALA B 1 162 ? -3.898 3.643 -6.859 1 95.69 162 ALA B N 1
ATOM 3660 C CA . ALA B 1 162 ? -2.879 3.961 -7.855 1 95.69 162 ALA B CA 1
ATOM 3661 C C . ALA B 1 162 ? -2.738 5.469 -8.031 1 95.69 162 ALA B C 1
ATOM 3663 O O . ALA B 1 162 ? -1.624 5.988 -8.133 1 95.69 162 ALA B O 1
ATOM 3664 N N . GLN B 1 163 ? -3.846 6.117 -8.109 1 95.06 163 GLN B N 1
ATOM 3665 C CA . GLN B 1 163 ? -3.83 7.566 -8.25 1 95.06 163 GLN B CA 1
ATOM 3666 C C . GLN B 1 163 ? -3.213 8.227 -7.02 1 95.06 163 GLN B C 1
ATOM 3668 O O . GLN B 1 163 ? -2.396 9.148 -7.145 1 95.06 163 GLN B O 1
ATOM 3673 N N . ALA B 1 164 ? -3.602 7.746 -5.879 1 95.88 164 ALA B N 1
ATOM 3674 C CA . ALA B 1 164 ? -3.066 8.281 -4.629 1 95.88 164 ALA B CA 1
ATOM 3675 C C . ALA B 1 164 ? -1.554 8.102 -4.559 1 95.88 164 ALA B C 1
ATOM 3677 O O . ALA B 1 164 ? -0.829 9.039 -4.211 1 95.88 164 ALA B O 1
ATOM 3678 N N . VAL B 1 165 ? -1.093 6.961 -4.898 1 97.06 165 VAL B N 1
ATOM 3679 C CA . VAL B 1 165 ? 0.338 6.676 -4.867 1 97.06 165 VAL B CA 1
ATOM 3680 C C . VAL B 1 165 ? 1.06 7.543 -5.898 1 97.06 165 VAL B C 1
ATOM 3682 O O . VAL B 1 165 ? 2.162 8.031 -5.645 1 97.06 165 VAL B O 1
ATOM 3685 N N . SER B 1 166 ? 0.46 7.738 -7.012 1 96.81 166 SER B N 1
ATOM 3686 C CA . SER B 1 166 ? 1.046 8.578 -8.047 1 96.81 166 SER B CA 1
ATOM 3687 C C . SER B 1 166 ? 1.215 10.016 -7.566 1 96.81 166 SER B C 1
ATOM 3689 O O . SER B 1 166 ? 2.227 10.656 -7.852 1 96.81 166 SER B O 1
ATOM 3691 N N . LEU B 1 167 ? 0.227 10.516 -6.895 1 97.31 167 LEU B N 1
ATOM 3692 C CA . LEU B 1 167 ? 0.33 11.852 -6.312 1 97.31 167 LEU B CA 1
ATOM 3693 C C . LEU B 1 167 ? 1.548 11.953 -5.402 1 97.31 167 LEU B C 1
ATOM 3695 O O . LEU B 1 167 ? 2.359 12.867 -5.543 1 97.31 167 LEU B O 1
ATOM 3699 N N . CYS B 1 168 ? 1.683 11 -4.531 1 97.38 168 CYS B N 1
ATOM 3700 C CA . CYS B 1 168 ? 2.766 11.016 -3.553 1 97.38 168 CYS B CA 1
ATOM 3701 C C . CYS B 1 168 ? 4.117 10.844 -4.238 1 97.38 168 CYS B C 1
ATOM 3703 O O . CYS B 1 168 ? 5.113 11.43 -3.814 1 97.38 168 CYS B O 1
ATOM 3705 N N . ALA B 1 169 ? 4.121 10.039 -5.289 1 96.25 169 ALA B N 1
ATOM 3706 C CA . ALA B 1 169 ? 5.348 9.852 -6.059 1 96.25 169 ALA B CA 1
ATOM 3707 C C . ALA B 1 169 ? 5.816 11.172 -6.672 1 96.25 169 ALA B C 1
ATOM 3709 O O . ALA B 1 169 ? 7.008 11.484 -6.652 1 96.25 169 ALA B O 1
ATOM 3710 N N . CYS B 1 170 ? 4.918 11.914 -7.211 1 96.75 170 CYS B N 1
ATOM 3711 C CA . CYS B 1 170 ? 5.238 13.203 -7.805 1 96.75 170 CYS B CA 1
ATOM 3712 C C . CYS B 1 170 ? 5.855 14.141 -6.773 1 96.75 170 CYS B C 1
ATOM 3714 O O . CYS B 1 170 ? 6.824 14.844 -7.07 1 96.75 170 CYS B O 1
ATOM 3716 N N . MET B 1 171 ? 5.324 14.172 -5.605 1 96.75 171 MET B N 1
ATOM 3717 C CA . MET B 1 171 ? 5.867 15.016 -4.547 1 96.75 171 MET B CA 1
ATOM 3718 C C . MET B 1 171 ? 7.254 14.531 -4.129 1 96.75 171 MET B C 1
ATOM 3720 O O . MET B 1 171 ? 8.156 15.344 -3.91 1 96.75 171 MET B O 1
ATOM 3724 N N . ALA B 1 172 ? 7.383 13.234 -4.016 1 95.06 172 ALA B N 1
ATOM 3725 C CA . ALA B 1 172 ? 8.664 12.672 -3.602 1 95.06 172 ALA B CA 1
ATOM 3726 C C . ALA B 1 172 ? 9.781 13.078 -4.559 1 95.06 172 ALA B C 1
ATOM 3728 O O . ALA B 1 172 ? 10.93 13.242 -4.148 1 95.06 172 ALA B O 1
ATOM 3729 N N . ASP B 1 173 ? 9.445 13.266 -5.777 1 94.56 173 ASP B N 1
ATOM 3730 C CA . ASP B 1 173 ? 10.414 13.672 -6.785 1 94.56 173 ASP B CA 1
ATOM 3731 C C . ASP B 1 173 ? 10.875 15.109 -6.555 1 94.56 173 ASP B C 1
ATOM 3733 O O . ASP B 1 173 ? 11.969 15.492 -6.98 1 94.56 173 ASP B O 1
ATOM 3737 N N . ARG B 1 174 ? 10.031 15.898 -5.883 1 94.94 174 ARG B N 1
ATOM 3738 C CA . ARG B 1 174 ? 10.227 17.344 -5.926 1 94.94 174 ARG B CA 1
ATOM 3739 C C . ARG B 1 174 ? 10.555 17.891 -4.543 1 94.94 174 ARG B C 1
ATOM 3741 O O . ARG B 1 174 ? 11.148 18.969 -4.422 1 94.94 174 ARG B O 1
ATOM 3748 N N . ILE B 1 175 ? 10.102 17.188 -3.547 1 93.75 175 ILE B N 1
ATOM 3749 C CA . ILE B 1 175 ? 10.258 17.672 -2.182 1 93.75 175 ILE B CA 1
ATOM 3750 C C . ILE B 1 175 ? 11.742 17.766 -1.834 1 93.75 175 ILE B C 1
ATOM 3752 O O . ILE B 1 175 ? 12.523 16.891 -2.207 1 93.75 175 ILE B O 1
ATOM 3756 N N . ARG B 1 176 ? 12.094 18.844 -1.2 1 90.88 176 ARG B N 1
ATOM 3757 C CA . ARG B 1 176 ? 13.484 19.094 -0.809 1 90.88 176 ARG B CA 1
ATOM 3758 C C . ARG B 1 176 ? 13.656 18.938 0.698 1 90.88 176 ARG B C 1
ATOM 3760 O O . ARG B 1 176 ? 12.68 18.906 1.445 1 90.88 176 ARG B O 1
ATOM 3767 N N . GLU B 1 177 ? 14.867 18.688 1.022 1 83.25 177 GLU B N 1
ATOM 3768 C CA . GLU B 1 177 ? 15.188 18.703 2.447 1 83.25 177 GLU B CA 1
ATOM 3769 C C . GLU B 1 177 ? 15.156 20.109 3.006 1 83.25 177 GLU B C 1
ATOM 3771 O O . GLU B 1 177 ? 15.602 21.062 2.342 1 83.25 177 GLU B O 1
ATOM 3776 N N . ASN B 1 178 ? 14.242 20.312 3.992 1 71.25 178 ASN B N 1
ATOM 3777 C CA . ASN B 1 178 ? 14.148 21.609 4.629 1 71.25 178 ASN B CA 1
ATOM 3778 C C . ASN B 1 178 ? 15.469 22.031 5.266 1 71.25 178 ASN B C 1
ATOM 3780 O O . ASN B 1 178 ? 16.109 21.219 5.949 1 71.25 178 ASN B O 1
ATOM 3784 N N . SER B 1 179 ? 16.078 23.031 4.723 1 58.72 179 SER B N 1
ATOM 3785 C CA . SER B 1 179 ? 17.125 23.719 5.469 1 58.72 179 SER B CA 1
ATOM 3786 C C . SER B 1 179 ? 16.578 24.344 6.742 1 58.72 179 SER B C 1
ATOM 3788 O O . SER B 1 179 ? 16.5 25.578 6.848 1 58.72 179 SER B O 1
ATOM 3790 N N . VAL B 1 180 ? 15.617 23.781 7.312 1 55.72 180 VAL B N 1
ATOM 3791 C CA . VAL B 1 180 ? 15.078 24.422 8.508 1 55.72 180 VAL B CA 1
ATOM 3792 C C . VAL B 1 180 ? 16.203 24.734 9.484 1 55.72 180 VAL B C 1
ATOM 3794 O O . VAL B 1 180 ? 17.141 23.938 9.633 1 55.72 180 VAL B O 1
ATOM 3797 N N . GLU B 1 181 ? 16.094 25.953 9.898 1 59.72 181 GLU B N 1
ATOM 3798 C CA . GLU B 1 181 ? 17.078 26.328 10.906 1 59.72 181 GLU B CA 1
ATOM 3799 C C . GLU B 1 181 ? 17.156 25.281 12.023 1 59.72 181 GLU B C 1
ATOM 3801 O O . GLU B 1 181 ? 16.125 24.766 12.461 1 59.72 181 GLU B O 1
ATOM 3806 N N . PRO B 1 182 ? 18.203 24.906 12.281 1 57.75 182 PRO B N 1
ATOM 3807 C CA . PRO B 1 182 ? 18.453 23.875 13.297 1 57.75 182 PRO B CA 1
ATOM 3808 C C . PRO B 1 182 ? 17.594 24.062 14.539 1 57.75 182 PRO B C 1
ATOM 3810 O O . PRO B 1 182 ? 17.094 23.078 15.102 1 57.75 182 PRO B O 1
ATOM 3813 N N . VAL B 1 183 ? 17.281 25.359 14.883 1 60.34 183 VAL B N 1
ATOM 3814 C CA . VAL B 1 183 ? 16.578 25.656 16.125 1 60.34 183 VAL B CA 1
ATOM 3815 C C . VAL B 1 183 ? 15.109 25.234 16.016 1 60.34 183 VAL B C 1
ATOM 3817 O O . VAL B 1 183 ? 14.562 24.625 16.922 1 60.34 183 VAL B O 1
ATOM 3820 N N . GLU B 1 184 ? 14.492 25.562 14.961 1 65 184 GLU B N 1
ATOM 3821 C CA . GLU B 1 184 ? 13.078 25.25 14.766 1 65 184 GLU B CA 1
ATOM 3822 C C . GLU B 1 184 ? 12.859 23.75 14.602 1 65 184 GLU B C 1
ATOM 3824 O O . GLU B 1 184 ? 11.898 23.188 15.133 1 65 184 GLU B O 1
ATOM 3829 N N . ALA B 1 185 ? 13.82 23.234 14 1 66.31 185 ALA B N 1
ATOM 3830 C CA . ALA B 1 185 ? 13.766 21.781 13.828 1 66.31 185 ALA B CA 1
ATOM 3831 C C . ALA B 1 185 ? 13.859 21.062 15.172 1 66.31 185 ALA B C 1
ATOM 3833 O O . ALA B 1 185 ? 13.156 20.078 15.406 1 66.31 185 ALA B O 1
ATOM 3834 N N . ASP B 1 186 ? 14.648 21.656 15.961 1 74.06 186 ASP B N 1
ATOM 3835 C CA . ASP B 1 186 ? 14.82 21.094 17.297 1 74.06 186 ASP B CA 1
ATOM 3836 C C . ASP B 1 186 ? 13.531 21.203 18.109 1 74.06 186 ASP B C 1
ATOM 3838 O O . ASP B 1 186 ? 13.133 20.266 18.797 1 74.06 186 ASP B O 1
ATOM 3842 N N . GLN B 1 187 ? 12.93 22.375 18.031 1 79.81 187 GLN B N 1
ATOM 3843 C CA . GLN B 1 187 ? 11.711 22.609 18.781 1 79.81 187 GLN B CA 1
ATOM 3844 C C . GLN B 1 187 ? 10.594 21.656 18.328 1 79.81 187 GLN B C 1
ATOM 3846 O O . GLN B 1 187 ? 9.867 21.109 19.156 1 79.81 187 GLN B O 1
ATOM 3851 N N . LEU B 1 188 ? 10.57 21.516 17.109 1 75.19 188 LEU B N 1
ATOM 3852 C CA . LEU B 1 188 ? 9.531 20.641 16.562 1 75.19 188 LEU B CA 1
ATOM 3853 C C . LEU B 1 188 ? 9.773 19.188 16.953 1 75.19 188 LEU B C 1
ATOM 3855 O O . LEU B 1 188 ? 8.828 18.469 17.266 1 75.19 188 LEU B O 1
ATOM 3859 N N . ALA B 1 189 ? 11 18.859 16.938 1 75.88 189 ALA B N 1
ATOM 3860 C CA . ALA B 1 189 ? 11.352 17.516 17.375 1 75.88 189 ALA B CA 1
ATOM 3861 C C . ALA B 1 189 ? 10.93 17.281 18.812 1 75.88 189 ALA B C 1
ATOM 3863 O O . ALA B 1 189 ? 10.445 16.188 19.172 1 75.88 189 ALA B O 1
ATOM 3864 N N . ILE B 1 190 ? 11.094 18.266 19.562 1 83.06 190 ILE B N 1
ATOM 3865 C CA . ILE B 1 190 ? 10.742 18.203 20.969 1 83.06 190 ILE B CA 1
ATOM 3866 C C . ILE B 1 190 ? 9.227 18.031 21.109 1 83.06 190 ILE B C 1
ATOM 3868 O O . ILE B 1 190 ? 8.758 17.172 21.859 1 83.06 190 ILE B O 1
ATOM 3872 N N . ILE B 1 191 ? 8.484 18.75 20.344 1 81.31 191 ILE B N 1
ATOM 3873 C CA . ILE B 1 191 ? 7.027 18.688 20.406 1 81.31 191 ILE B CA 1
ATOM 3874 C C . ILE B 1 191 ? 6.555 17.297 19.969 1 81.31 191 ILE B C 1
ATOM 3876 O O . ILE B 1 191 ? 5.633 16.734 20.547 1 81.31 191 ILE B O 1
ATOM 3880 N N . HIS B 1 192 ? 7.223 16.844 18.984 1 75.44 192 HIS B N 1
ATOM 3881 C CA . HIS B 1 192 ? 6.859 15.523 18.484 1 75.44 192 HIS B CA 1
ATOM 3882 C C . HIS B 1 192 ? 7.078 14.445 19.547 1 75.44 192 HIS B C 1
ATOM 3884 O O . HIS B 1 192 ? 6.234 13.562 19.719 1 75.44 192 HIS B O 1
ATOM 3890 N N . ARG B 1 193 ? 8.141 14.5 20.188 1 81 193 ARG B N 1
ATOM 3891 C CA . ARG B 1 193 ? 8.422 13.547 21.25 1 81 193 ARG B CA 1
ATOM 3892 C C . ARG B 1 193 ? 7.371 13.625 22.359 1 81 193 ARG B C 1
ATOM 3894 O O . ARG B 1 193 ? 6.898 12.594 22.844 1 81 193 ARG B O 1
ATOM 3901 N N . MET B 1 194 ? 7.031 14.797 22.703 1 85.44 194 MET B N 1
ATOM 3902 C CA . MET B 1 194 ? 6.07 14.992 23.797 1 85.44 194 MET B CA 1
ATOM 3903 C C . MET B 1 194 ? 4.684 14.516 23.375 1 85.44 194 MET B C 1
ATOM 3905 O O . MET B 1 194 ? 4 13.836 24.156 1 85.44 194 MET B O 1
ATOM 3909 N N . THR B 1 195 ? 4.348 14.859 22.203 1 80.19 195 THR B N 1
ATOM 3910 C CA . THR B 1 195 ? 3.029 14.43 21.75 1 80.19 195 THR B CA 1
ATOM 3911 C C . THR B 1 195 ? 2.988 12.922 21.547 1 80.19 195 THR B C 1
ATOM 3913 O O . THR B 1 195 ? 1.986 12.273 21.859 1 80.19 195 THR B O 1
ATOM 3916 N N . ASP B 1 196 ? 4.086 12.328 21.016 1 77 196 ASP B N 1
ATOM 3917 C CA . ASP B 1 196 ? 4.176 10.883 20.875 1 77 196 ASP B CA 1
ATOM 3918 C C . ASP B 1 196 ? 4.016 10.195 22.234 1 77 196 ASP B C 1
ATOM 3920 O O . ASP B 1 196 ? 3.348 9.164 22.344 1 77 196 ASP B O 1
ATOM 3924 N N . TYR B 1 197 ? 4.645 10.75 23.188 1 85.19 197 TYR B N 1
ATOM 3925 C CA . TYR B 1 197 ? 4.527 10.227 24.547 1 85.19 197 TYR B CA 1
ATOM 3926 C C . TYR B 1 197 ? 3.076 10.242 25.016 1 85.19 197 TYR B C 1
ATOM 3928 O O . TYR B 1 197 ? 2.586 9.266 25.578 1 85.19 197 TYR B O 1
ATOM 3936 N N . ILE B 1 198 ? 2.414 11.25 24.844 1 84.56 198 ILE B N 1
ATOM 3937 C CA . ILE B 1 198 ? 1.008 11.375 25.219 1 84.56 198 ILE B CA 1
ATOM 3938 C C . ILE B 1 198 ? 0.191 10.297 24.5 1 84.56 198 ILE B C 1
ATOM 3940 O O . ILE B 1 198 ? -0.635 9.625 25.125 1 84.56 198 ILE B O 1
ATOM 3944 N N . HIS B 1 199 ? 0.51 10.117 23.297 1 76.31 199 HIS B N 1
ATOM 3945 C CA . HIS B 1 199 ? -0.24 9.156 22.5 1 76.31 199 HIS B CA 1
ATOM 3946 C C . HIS B 1 199 ? -0.025 7.738 23 1 76.31 199 HIS B C 1
ATOM 3948 O O . HIS B 1 199 ? -0.945 6.914 22.969 1 76.31 199 HIS B O 1
ATOM 3954 N N . GLN B 1 200 ? 1.109 7.57 23.406 1 76.81 200 GLN B N 1
ATOM 3955 C CA . GLN B 1 200 ? 1.471 6.23 23.844 1 76.81 200 GLN B CA 1
ATOM 3956 C C . GLN B 1 200 ? 0.965 5.957 25.25 1 76.81 200 GLN B C 1
ATOM 3958 O O . GLN B 1 200 ? 0.673 4.812 25.609 1 76.81 200 GLN B O 1
ATOM 3963 N N . CYS B 1 201 ? 0.768 7.008 26.031 1 87.31 201 CYS B N 1
ATOM 3964 C CA . CYS B 1 201 ? 0.565 6.797 27.453 1 87.31 201 CYS B CA 1
ATOM 3965 C C . CYS B 1 201 ? -0.722 7.465 27.922 1 87.31 201 CYS B C 1
ATOM 3967 O O . CYS B 1 201 ? -0.95 7.598 29.125 1 87.31 201 CYS B O 1
ATOM 3969 N N . TYR B 1 202 ? -1.569 7.848 27.062 1 86.62 202 TYR B N 1
ATOM 3970 C CA . TYR B 1 202 ? -2.732 8.664 27.391 1 86.62 202 TYR B CA 1
ATOM 3971 C C . TYR B 1 202 ? -3.648 7.93 28.375 1 86.62 202 TYR B C 1
ATOM 3973 O O . TYR B 1 202 ? -4.461 8.555 29.062 1 86.62 202 TYR B O 1
ATOM 3981 N N . GLU B 1 203 ? -3.615 6.633 28.391 1 88.38 203 GLU B N 1
ATOM 3982 C CA . GLU B 1 203 ? -4.504 5.816 29.219 1 88.38 203 GLU B CA 1
ATOM 3983 C C . GLU B 1 203 ? -4.164 5.957 30.703 1 88.38 203 GLU B C 1
ATOM 3985 O O . GLU B 1 203 ? -4.988 5.652 31.562 1 88.38 203 GLU B O 1
ATOM 3990 N N . SER B 1 204 ? -2.971 6.336 31 1 88.12 204 SER B N 1
ATOM 3991 C CA . SER B 1 204 ? -2.49 6.453 32.375 1 88.12 204 SER B CA 1
ATOM 3992 C C . SER B 1 204 ? -2.539 7.898 32.844 1 88.12 204 SER B C 1
ATOM 3994 O O . SER B 1 204 ? -2.785 8.812 32.062 1 88.12 204 SER B O 1
ATOM 3996 N N . LYS B 1 205 ? -2.395 7.992 34.25 1 88.31 205 LYS B N 1
ATOM 3997 C CA . LYS B 1 205 ? -2.238 9.344 34.781 1 88.31 205 LYS B CA 1
ATOM 3998 C C . LYS B 1 205 ? -0.94 9.977 34.312 1 88.31 205 LYS B C 1
ATOM 4000 O O . LYS B 1 205 ? 0.139 9.406 34.469 1 88.31 205 LYS B O 1
ATOM 4005 N N . LEU B 1 206 ? -1.106 11.008 33.5 1 90.94 206 LEU B N 1
ATOM 4006 C CA . LEU B 1 206 ? 0.045 11.719 32.938 1 90.94 206 LEU B CA 1
ATOM 4007 C C . LEU B 1 206 ? 0.137 13.133 33.5 1 90.94 206 LEU B C 1
ATOM 4009 O O . LEU B 1 206 ? -0.849 13.875 33.469 1 90.94 206 LEU B O 1
ATOM 4013 N N . THR B 1 207 ? 1.307 13.477 34.031 1 92.38 207 THR B N 1
ATOM 4014 C CA . THR B 1 207 ? 1.545 14.828 34.5 1 92.38 207 THR B CA 1
ATOM 4015 C C . THR B 1 207 ? 2.318 15.648 33.5 1 92.38 207 THR B C 1
ATOM 4017 O O . THR B 1 207 ? 2.949 15.094 32.594 1 92.38 207 THR B O 1
ATOM 4020 N N . ILE B 1 208 ? 2.184 16.953 33.656 1 92.5 208 ILE B N 1
ATOM 4021 C CA . ILE B 1 208 ? 2.916 17.844 32.75 1 92.5 208 ILE B CA 1
ATOM 4022 C C . ILE B 1 208 ? 4.414 17.562 32.875 1 92.5 208 ILE B C 1
ATOM 4024 O O . ILE B 1 208 ? 5.141 17.656 31.875 1 92.5 208 ILE B O 1
ATOM 4028 N N . ASP B 1 209 ? 4.812 17.188 34.062 1 94.19 209 ASP B N 1
ATOM 4029 C CA . ASP B 1 209 ? 6.227 16.875 34.281 1 94.19 209 ASP B CA 1
ATOM 4030 C C . ASP B 1 209 ? 6.664 15.672 33.438 1 94.19 209 ASP B C 1
ATOM 4032 O O . ASP B 1 209 ? 7.766 15.656 32.906 1 94.19 209 ASP B O 1
ATOM 4036 N N . GLU B 1 210 ? 5.832 14.734 33.406 1 94.5 210 GLU B N 1
ATOM 4037 C CA . GLU B 1 210 ? 6.133 13.539 32.625 1 94.5 210 GLU B CA 1
ATOM 4038 C C . GLU B 1 210 ? 6.164 13.859 31.125 1 94.5 210 GLU B C 1
ATOM 4040 O O . GLU B 1 210 ? 7.016 13.352 30.391 1 94.5 210 GLU B O 1
ATOM 4045 N N . ILE B 1 211 ? 5.273 14.68 30.688 1 93.81 211 ILE B N 1
ATOM 4046 C CA . ILE B 1 211 ? 5.219 15.102 29.297 1 93.81 211 ILE B CA 1
ATOM 4047 C C . ILE B 1 211 ? 6.473 15.898 28.953 1 93.81 211 ILE B C 1
ATOM 4049 O O . ILE B 1 211 ? 7.102 15.664 27.922 1 93.81 211 ILE B O 1
ATOM 4053 N N . ALA B 1 212 ? 6.809 16.766 29.828 1 95.12 212 ALA B N 1
ATOM 4054 C CA . ALA B 1 212 ? 8.016 17.562 29.641 1 95.12 212 ALA B CA 1
ATOM 4055 C C . ALA B 1 212 ? 9.258 16.688 29.594 1 95.12 212 ALA B C 1
ATOM 4057 O O . ALA B 1 212 ? 10.156 16.906 28.781 1 95.12 212 ALA B O 1
ATOM 4058 N N . ALA B 1 213 ? 9.289 15.711 30.438 1 94.75 213 ALA B N 1
ATOM 4059 C CA . ALA B 1 213 ? 10.422 14.789 30.5 1 94.75 213 ALA B CA 1
ATOM 4060 C C . ALA B 1 213 ? 10.594 14.039 29.188 1 94.75 213 ALA B C 1
ATOM 4062 O O . ALA B 1 213 ? 11.719 13.758 28.7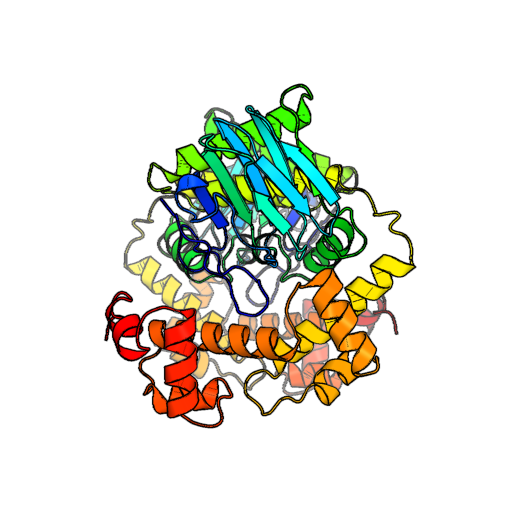66 1 94.75 213 ALA B O 1
ATOM 4063 N N . ALA B 1 214 ? 9.555 13.773 28.562 1 91.44 214 ALA B N 1
ATOM 4064 C CA . ALA B 1 214 ? 9.609 13.062 27.297 1 91.44 214 ALA B CA 1
ATOM 4065 C C . ALA B 1 214 ? 10.32 13.891 26.219 1 91.44 214 ALA B C 1
ATOM 4067 O O . ALA B 1 214 ? 10.938 13.336 25.312 1 91.44 214 ALA B O 1
ATOM 4068 N N . GLY B 1 215 ? 10.242 15.148 26.281 1 91.56 215 GLY B N 1
ATOM 4069 C CA . GLY B 1 215 ? 10.914 16.047 25.359 1 91.56 215 GLY B CA 1
ATOM 4070 C C . GLY B 1 215 ? 12.25 16.547 25.875 1 91.56 215 GLY B C 1
ATOM 4071 O O . GLY B 1 215 ? 12.93 17.344 25.219 1 91.56 215 GLY B O 1
ATOM 4072 N N . SER B 1 216 ? 12.516 16.062 27.078 1 93.94 216 SER B N 1
ATOM 4073 C CA . SER B 1 216 ? 13.734 16.484 27.766 1 93.94 216 SER B CA 1
ATOM 4074 C C . SER B 1 216 ? 13.773 18 27.953 1 93.94 216 SER B C 1
ATOM 4076 O O . SER B 1 216 ? 14.789 18.641 27.688 1 93.94 216 SER B O 1
ATOM 4078 N N . VAL B 1 217 ? 12.727 18.562 28.391 1 94.06 217 VAL B N 1
ATOM 4079 C CA . VAL B 1 217 ? 12.641 19.984 28.672 1 94.06 217 VAL B CA 1
ATOM 4080 C C . VAL B 1 217 ? 11.977 20.203 30.031 1 94.06 217 VAL B C 1
ATOM 4082 O O . VAL B 1 217 ? 11.43 19.281 30.609 1 94.06 217 VAL B O 1
ATOM 4085 N N . CYS B 1 218 ? 12.156 21.422 30.562 1 92.88 218 CYS B N 1
ATOM 4086 C CA . CYS B 1 218 ? 11.469 21.766 31.797 1 92.88 218 CYS B CA 1
ATOM 4087 C C . CYS B 1 218 ? 10 22.094 31.547 1 92.88 218 CYS B C 1
ATOM 4089 O O . CYS B 1 218 ? 9.586 22.219 30.391 1 92.88 218 CYS B O 1
ATOM 4091 N N . ARG B 1 219 ? 9.258 22.125 32.594 1 92.94 219 ARG B N 1
ATOM 4092 C CA . ARG B 1 219 ? 7.816 22.359 32.531 1 92.94 219 ARG B CA 1
ATOM 4093 C C . ARG B 1 219 ? 7.508 23.641 31.766 1 92.94 219 ARG B C 1
ATOM 4095 O O . ARG B 1 219 ? 6.602 23.688 30.922 1 92.94 219 ARG B O 1
ATOM 4102 N N . SER B 1 220 ? 8.297 24.688 32.062 1 93.81 220 SER B N 1
ATOM 4103 C CA . SER B 1 220 ? 8.047 25.984 31.438 1 93.81 220 SER B CA 1
ATOM 4104 C C . SER B 1 220 ? 8.25 25.922 29.938 1 93.81 220 SER B C 1
ATOM 4106 O O . SER B 1 220 ? 7.441 26.453 29.172 1 93.81 220 SER B O 1
ATOM 4108 N N . ARG B 1 221 ? 9.281 25.297 29.531 1 92.94 221 ARG B N 1
ATOM 4109 C CA . ARG B 1 221 ? 9.578 25.141 28.125 1 92.94 221 ARG B CA 1
ATOM 4110 C C . ARG B 1 221 ? 8.531 24.266 27.438 1 92.94 221 ARG B C 1
ATOM 4112 O O . ARG B 1 221 ? 8.156 24.516 26.281 1 92.94 221 ARG B O 1
ATOM 4119 N N . CYS B 1 222 ? 8.117 23.281 28.172 1 94.19 222 CYS B N 1
ATOM 4120 C CA . CYS B 1 222 ? 7.043 22.453 27.656 1 94.19 222 CYS B CA 1
ATOM 4121 C C . CYS B 1 222 ? 5.809 23.281 27.328 1 94.19 222 CYS B C 1
ATOM 4123 O O . CYS B 1 222 ? 5.301 23.234 26.219 1 94.19 222 CYS B O 1
ATOM 4125 N N . CYS B 1 223 ? 5.402 24.031 28.203 1 92.38 223 CYS B N 1
ATOM 4126 C CA . CYS B 1 223 ? 4.219 24.859 28.016 1 92.38 223 CYS B CA 1
ATOM 4127 C C . CYS B 1 223 ? 4.426 25.875 26.891 1 92.38 223 CYS B C 1
ATOM 4129 O O . CYS B 1 223 ? 3.523 26.109 26.094 1 92.38 223 CYS B O 1
ATOM 4131 N N . GLU B 1 224 ? 5.617 26.391 26.812 1 91.19 224 GLU B N 1
ATOM 4132 C CA . GLU B 1 224 ? 5.938 27.359 25.766 1 91.19 224 GLU B CA 1
ATOM 4133 C C . GLU B 1 224 ? 5.859 26.734 24.391 1 91.19 224 GLU B C 1
ATOM 4135 O O . GLU B 1 224 ? 5.293 27.312 23.453 1 91.19 224 GLU B O 1
ATOM 4140 N N . LEU B 1 225 ? 6.434 25.641 24.312 1 87.44 225 LEU B N 1
ATOM 4141 C CA . LEU B 1 225 ? 6.48 24.953 23.031 1 87.44 225 LEU B CA 1
ATOM 4142 C C . LEU B 1 225 ? 5.082 24.547 22.578 1 87.44 225 LEU B C 1
ATOM 4144 O O . LEU B 1 225 ? 4.734 24.703 21.406 1 87.44 225 LEU B O 1
ATOM 4148 N N . PHE B 1 226 ? 4.27 24.031 23.5 1 87.56 226 PHE B N 1
ATOM 4149 C CA . PHE B 1 226 ? 2.891 23.688 23.172 1 87.56 226 PHE B CA 1
ATOM 4150 C C . PHE B 1 226 ? 2.107 24.922 22.75 1 87.56 226 PHE B C 1
ATOM 4152 O O . PHE B 1 226 ? 1.361 24.891 21.766 1 87.56 226 PHE B O 1
ATOM 4159 N N . LYS B 1 227 ? 2.311 25.953 23.484 1 84.38 227 LYS B N 1
ATOM 4160 C CA . LYS B 1 227 ? 1.629 27.203 23.141 1 84.38 227 LYS B CA 1
ATOM 4161 C C . LYS B 1 227 ? 2.049 27.703 21.766 1 84.38 227 LYS B C 1
ATOM 4163 O O . LYS B 1 227 ? 1.203 28.094 20.953 1 84.38 227 LYS B O 1
ATOM 4168 N N . ARG B 1 228 ? 3.299 27.656 21.547 1 77.56 228 ARG B N 1
ATOM 4169 C CA . ARG B 1 228 ? 3.865 28.219 20.328 1 77.56 228 ARG B CA 1
ATOM 4170 C C . ARG B 1 228 ? 3.496 27.375 19.125 1 77.56 228 ARG B C 1
ATOM 4172 O O . ARG B 1 228 ? 3.133 27.922 18.062 1 77.56 228 ARG B O 1
ATOM 4179 N N . HIS B 1 229 ? 3.543 26.094 19.281 1 73.94 229 HIS B N 1
ATOM 4180 C CA . HIS B 1 229 ? 3.492 25.25 18.094 1 73.94 229 HIS B CA 1
ATOM 4181 C C . HIS B 1 229 ? 2.16 24.516 18 1 73.94 229 HIS B C 1
ATOM 4183 O O . HIS B 1 229 ? 1.746 24.109 16.906 1 73.94 229 HIS B O 1
ATOM 4189 N N . VAL B 1 230 ? 1.507 24.234 19.188 1 74.06 230 VAL B N 1
ATOM 4190 C CA . VAL B 1 230 ? 0.275 23.453 19.219 1 74.06 230 VAL B CA 1
ATOM 4191 C C . VAL B 1 230 ? -0.905 24.359 19.562 1 74.06 230 VAL B C 1
ATOM 4193 O O . VAL B 1 230 ? -2.059 24.016 19.297 1 74.06 230 VAL B O 1
ATOM 4196 N N . HIS B 1 231 ? -0.644 25.469 20.125 1 74.06 231 HIS B N 1
ATOM 4197 C CA . HIS B 1 231 ? -1.612 26.484 20.547 1 74.06 231 HIS B CA 1
ATOM 4198 C C . HIS B 1 231 ? -2.594 25.922 21.562 1 74.06 231 HIS B C 1
ATOM 4200 O O . HIS B 1 231 ? -3.773 26.281 21.562 1 74.06 231 HIS B O 1
ATOM 4206 N N . LEU B 1 232 ? -2.193 24.906 22.297 1 78.88 232 LEU B N 1
ATOM 4207 C CA . LEU B 1 232 ? -2.865 24.312 23.453 1 78.88 232 LEU B CA 1
ATOM 4208 C C . LEU B 1 232 ? -1.883 24.078 24.594 1 78.88 232 LEU B C 1
ATOM 4210 O O . LEU B 1 232 ? -0.674 23.984 24.375 1 78.88 232 LEU B O 1
ATOM 4214 N N . THR B 1 233 ? -2.41 24.078 25.781 1 87.75 233 THR B N 1
ATOM 4215 C CA . THR B 1 233 ? -1.578 23.578 26.875 1 87.75 233 THR B CA 1
ATOM 4216 C C . THR B 1 233 ? -1.397 22.078 26.766 1 87.75 233 THR B C 1
ATOM 4218 O O . THR B 1 233 ? -2.225 21.375 26.172 1 87.75 233 THR B O 1
ATOM 4221 N N . PRO B 1 234 ? -0.313 21.578 27.391 1 89.81 234 PRO B N 1
ATOM 4222 C CA . PRO B 1 234 ? -0.108 20.141 27.391 1 89.81 234 PRO B CA 1
ATOM 4223 C C . PRO B 1 234 ? -1.298 19.359 27.953 1 89.81 234 PRO B C 1
ATOM 4225 O O . PRO B 1 234 ? -1.703 18.344 27.391 1 89.81 234 PRO B O 1
ATOM 4228 N N . ASN B 1 235 ? -1.855 19.875 28.938 1 88.94 235 ASN B N 1
ATOM 4229 C CA . ASN B 1 235 ? -2.992 19.219 29.578 1 88.94 235 ASN B CA 1
ATOM 4230 C C . ASN B 1 235 ? -4.219 19.219 28.672 1 88.94 235 ASN B C 1
ATOM 4232 O O . ASN B 1 235 ? -4.934 18.219 28.594 1 88.94 235 ASN B O 1
ATOM 4236 N N . HIS B 1 236 ? -4.484 20.297 28.078 1 87.5 236 HIS B N 1
ATOM 4237 C CA . HIS B 1 236 ? -5.609 20.375 27.156 1 87.5 236 HIS B CA 1
ATOM 4238 C C . HIS B 1 236 ? -5.414 19.422 25.969 1 87.5 236 HIS B C 1
ATOM 4240 O O . HIS B 1 236 ? -6.367 18.781 25.516 1 87.5 236 HIS B O 1
ATOM 4246 N N . TYR B 1 237 ? -4.152 19.406 25.547 1 84.56 237 TYR B N 1
ATOM 4247 C CA . TYR B 1 237 ? -3.832 18.484 24.469 1 84.56 237 TYR B CA 1
ATOM 4248 C C . TYR B 1 237 ? -4.129 17.047 24.875 1 84.56 237 TYR B C 1
ATOM 4250 O O . TYR B 1 237 ? -4.766 16.297 24.141 1 84.56 237 TYR B O 1
ATOM 4258 N N . LEU B 1 238 ? -3.693 16.656 26.062 1 88.12 238 LEU B N 1
ATOM 4259 C CA . LEU B 1 238 ? -3.924 15.32 26.609 1 88.12 238 LEU B CA 1
ATOM 4260 C C . LEU B 1 238 ? -5.418 15.016 26.688 1 88.12 238 LEU B C 1
ATOM 4262 O O . LEU B 1 238 ? -5.867 13.969 26.234 1 88.12 238 LEU B O 1
ATOM 4266 N N . THR B 1 239 ? -6.156 15.906 27.219 1 87.62 239 THR B N 1
ATOM 4267 C CA . THR B 1 239 ? -7.59 15.719 27.422 1 87.62 239 THR B CA 1
ATOM 4268 C C . THR B 1 239 ? -8.305 15.555 26.078 1 87.62 239 THR B C 1
ATOM 4270 O O . THR B 1 239 ? -9.172 14.688 25.938 1 87.62 239 THR B O 1
ATOM 4273 N N . ARG B 1 240 ? -7.957 16.359 25.234 1 81.19 240 ARG B N 1
ATOM 4274 C CA . ARG B 1 240 ? -8.562 16.281 23.906 1 81.19 240 ARG B CA 1
ATOM 4275 C C . ARG B 1 240 ? -8.281 14.93 23.266 1 81.19 240 ARG B C 1
ATOM 4277 O O . ARG B 1 240 ? -9.164 14.344 22.625 1 81.19 240 ARG B O 1
ATOM 4284 N N . TYR B 1 241 ? -7.027 14.492 23.438 1 80.06 241 TYR B N 1
ATOM 4285 C CA . TYR B 1 241 ? -6.645 13.195 22.891 1 80.06 241 TYR B CA 1
ATOM 4286 C C . TYR B 1 241 ? -7.461 12.078 23.531 1 80.06 241 TYR B C 1
ATOM 4288 O O . TYR B 1 241 ? -7.949 11.18 22.828 1 80.06 241 TYR B O 1
ATOM 4296 N N . ARG B 1 242 ? -7.621 12.156 24.766 1 85.44 242 ARG B N 1
ATOM 4297 C CA . ARG B 1 242 ? -8.391 11.156 25.5 1 85.44 242 ARG B CA 1
ATOM 4298 C C . ARG B 1 242 ? -9.844 11.141 25.047 1 85.44 242 ARG B C 1
ATOM 4300 O O . ARG B 1 242 ? -10.438 10.07 24.891 1 85.44 242 ARG B O 1
ATOM 4307 N N . ILE B 1 243 ? -10.414 12.227 24.859 1 83.69 243 ILE B N 1
ATOM 4308 C CA . ILE B 1 243 ? -11.805 12.32 24.406 1 83.69 243 ILE B CA 1
ATOM 4309 C C . ILE B 1 243 ? -11.938 11.695 23.016 1 83.69 243 ILE B C 1
ATOM 4311 O O . ILE B 1 243 ? -12.875 10.945 22.766 1 83.69 243 ILE B O 1
ATOM 4315 N N . ARG B 1 244 ? -11.039 11.922 22.312 1 71.44 244 ARG B N 1
ATOM 4316 C CA . ARG B 1 244 ? -11.055 11.344 20.969 1 71.44 244 ARG B CA 1
ATOM 4317 C C . ARG B 1 244 ? -11.008 9.82 21.031 1 71.44 244 ARG B C 1
ATOM 4319 O O . ARG B 1 244 ? -11.758 9.148 20.328 1 71.44 244 ARG B O 1
ATOM 4326 N N . LYS B 1 245 ? -10.086 9.367 21.688 1 77.75 245 LYS B N 1
ATOM 4327 C CA . LYS B 1 245 ? -9.961 7.918 21.859 1 77.75 245 LYS B CA 1
ATOM 4328 C C . LYS B 1 245 ? -11.25 7.324 22.422 1 77.75 245 LYS B C 1
ATOM 4330 O O . LYS B 1 245 ? -11.641 6.215 22.047 1 77.75 245 LYS B O 1
ATOM 4335 N N . SER B 1 246 ? -11.836 8.102 23.188 1 83.44 246 SER B N 1
ATOM 4336 C CA . SER B 1 246 ? -13.102 7.641 23.766 1 83.44 246 SER B CA 1
ATOM 4337 C C . SER B 1 246 ? -14.188 7.566 22.688 1 83.44 246 SER B C 1
ATOM 4339 O O . SER B 1 246 ? -15.016 6.652 22.703 1 83.44 246 SER B O 1
ATOM 4341 N N . CYS B 1 247 ? -14.172 8.508 21.812 1 75.25 247 CYS B N 1
ATOM 4342 C CA . CYS B 1 247 ? -15.133 8.492 20.719 1 75.25 247 CYS B CA 1
ATOM 4343 C C . CYS B 1 247 ? -14.961 7.246 19.859 1 75.25 247 CYS B C 1
ATOM 4345 O O . CYS B 1 247 ? -15.945 6.609 19.469 1 75.25 247 CYS B O 1
ATOM 4347 N N . GLU B 1 248 ? -13.75 6.973 19.594 1 67.38 248 GLU B N 1
ATOM 4348 C CA . GLU B 1 248 ? -13.438 5.773 18.812 1 67.38 248 GLU B CA 1
ATOM 4349 C C . GLU B 1 248 ? -13.969 4.52 19.5 1 67.38 248 GLU B C 1
ATOM 4351 O O . GLU B 1 248 ? -14.609 3.676 18.875 1 67.38 248 GLU B O 1
ATOM 4356 N N . MET B 1 249 ? -13.703 4.48 20.719 1 76.94 249 MET B N 1
ATOM 4357 C CA . MET B 1 249 ? -14.109 3.309 21.5 1 76.94 249 MET B CA 1
ATOM 4358 C C . MET B 1 249 ? -15.625 3.221 21.594 1 76.94 249 MET B C 1
ATOM 4360 O O . MET B 1 249 ? -16.188 2.125 21.578 1 76.94 249 MET B O 1
ATOM 4364 N N . LEU B 1 250 ? -16.219 4.332 21.641 1 79 250 LEU B N 1
ATOM 4365 C CA . LEU B 1 250 ? -17.672 4.371 21.734 1 79 250 LEU B CA 1
ATOM 4366 C C . LEU B 1 250 ? -18.312 3.855 20.453 1 79 250 LEU B C 1
ATOM 4368 O O . LEU B 1 250 ? -19.344 3.184 20.484 1 79 250 LEU B O 1
ATOM 4372 N N . LYS B 1 251 ? -17.625 4.117 19.375 1 68.25 251 LYS B N 1
ATOM 4373 C CA . LYS B 1 251 ? -18.156 3.719 18.062 1 68.25 251 LYS B CA 1
ATOM 4374 C C . LYS B 1 251 ? -17.797 2.27 17.75 1 68.25 251 LYS B C 1
ATOM 4376 O O . LYS B 1 251 ? -18.562 1.568 17.094 1 68.25 251 LYS B O 1
ATOM 4381 N N . GLU B 1 252 ? -16.672 1.911 18.25 1 64.62 252 GLU B N 1
ATOM 4382 C CA . GLU B 1 252 ? -16.094 0.662 17.75 1 64.62 252 GLU B CA 1
ATOM 4383 C C . GLU B 1 252 ? -16.328 -0.477 18.75 1 64.62 252 GLU B C 1
ATOM 4385 O O . GLU B 1 252 ? -16.109 -1.646 18.406 1 64.62 252 GLU B O 1
ATOM 4390 N N . THR B 1 253 ? -16.672 -0.124 19.953 1 68.75 253 THR B N 1
ATOM 4391 C CA . THR B 1 253 ? -16.844 -1.144 20.984 1 68.75 253 THR B CA 1
ATOM 4392 C C . THR B 1 253 ? -18.203 -0.993 21.672 1 68.75 253 THR B C 1
ATOM 4394 O O . THR B 1 253 ? -18.875 0.026 21.516 1 68.75 253 THR B O 1
ATOM 4397 N N . SER B 1 254 ? -18.547 -2.084 22.359 1 76.69 254 SER B N 1
ATOM 4398 C CA . SER B 1 254 ? -19.766 -2.041 23.172 1 76.69 254 SER B CA 1
ATOM 4399 C C . SER B 1 254 ? -19.438 -1.893 24.641 1 76.69 254 SER B C 1
ATOM 4401 O O . SER B 1 254 ? -20.266 -2.191 25.5 1 76.69 254 SER B O 1
ATOM 4403 N N . ARG B 1 255 ? -18.234 -1.506 24.953 1 84.44 255 ARG B N 1
ATOM 4404 C CA . ARG B 1 255 ? -17.828 -1.325 26.344 1 84.44 255 ARG B CA 1
ATOM 4405 C C . ARG B 1 255 ? -18.672 -0.257 27.031 1 84.44 255 ARG B C 1
ATOM 4407 O O . ARG B 1 255 ? -19.031 0.75 26.406 1 84.44 255 ARG B O 1
ATOM 4414 N N . PRO B 1 256 ? -18.969 -0.54 28.406 1 88.75 256 PRO B N 1
ATOM 4415 C CA . PRO B 1 256 ? -19.688 0.513 29.125 1 88.75 256 PRO B CA 1
ATOM 4416 C C . PRO B 1 256 ? -18.938 1.841 29.125 1 88.75 256 PRO B C 1
ATOM 4418 O O . PRO B 1 256 ? -17.703 1.854 29.156 1 88.75 256 PRO B O 1
ATOM 4421 N N . VAL B 1 257 ? -19.672 2.9 29.141 1 91.31 257 VAL B N 1
ATOM 4422 C CA . VAL B 1 257 ? -19.109 4.246 29.078 1 91.31 257 VAL B CA 1
ATOM 4423 C C . VAL B 1 257 ? -18.141 4.449 30.234 1 91.31 257 VAL B C 1
ATOM 4425 O O . VAL B 1 257 ? -17.094 5.094 30.078 1 91.31 257 VAL B O 1
ATOM 4428 N N . SER B 1 258 ? -18.516 3.887 31.406 1 91.38 258 SER B N 1
ATOM 4429 C CA . SER B 1 258 ? -17.656 4.016 32.594 1 91.38 258 SER B CA 1
ATOM 4430 C C . SER B 1 258 ? -16.297 3.354 32.344 1 91.38 258 SER B C 1
ATOM 4432 O O . SER B 1 258 ? -15.258 3.883 32.75 1 91.38 258 SER B O 1
ATOM 4434 N N . GLU B 1 259 ? -16.328 2.275 31.688 1 91.5 259 GLU B N 1
ATOM 4435 C CA . GLU B 1 259 ? -15.086 1.565 31.359 1 91.5 259 GLU B CA 1
ATOM 4436 C C . GLU B 1 259 ? -14.258 2.326 30.328 1 91.5 259 GLU B C 1
ATOM 4438 O O . GLU B 1 259 ? -13.031 2.373 30.422 1 91.5 259 GLU B O 1
ATOM 4443 N N . ILE B 1 260 ? -14.945 2.875 29.375 1 91.62 260 ILE B N 1
ATOM 4444 C CA . ILE B 1 260 ? -14.273 3.65 28.344 1 91.62 260 ILE B CA 1
ATOM 4445 C C . ILE B 1 260 ? -13.602 4.875 28.969 1 91.62 260 ILE B C 1
ATOM 4447 O O . ILE B 1 260 ? -12.477 5.219 28.609 1 91.62 260 ILE B O 1
ATOM 4451 N N . SER B 1 261 ? -14.312 5.461 29.922 1 93.38 261 SER B N 1
ATOM 4452 C CA . SER B 1 261 ? -13.766 6.613 30.625 1 93.38 261 SER B CA 1
ATOM 4453 C C . SER B 1 261 ? -12.438 6.273 31.297 1 93.38 261 SER B C 1
ATOM 4455 O O . SER B 1 261 ? -11.453 7.004 31.141 1 93.38 261 SER B O 1
ATOM 4457 N N . LEU B 1 262 ? -12.422 5.152 31.922 1 90.06 262 LEU B N 1
ATOM 4458 C CA . LEU B 1 262 ? -11.227 4.719 32.625 1 90.06 262 LEU B CA 1
ATOM 4459 C C . LEU B 1 262 ? -10.133 4.301 31.656 1 90.06 262 LEU B C 1
ATOM 4461 O O . LEU B 1 262 ? -8.961 4.617 31.859 1 90.06 262 LEU B O 1
ATOM 4465 N N . ALA B 1 263 ? -10.562 3.67 30.656 1 90.81 263 ALA B N 1
ATOM 4466 C CA . ALA B 1 263 ? -9.625 3.174 29.641 1 90.81 263 ALA B CA 1
ATOM 4467 C C . ALA B 1 263 ? -8.93 4.328 28.922 1 90.81 263 ALA B C 1
ATOM 4469 O O . ALA B 1 263 ? -7.809 4.176 28.438 1 90.81 263 ALA B O 1
ATOM 4470 N N . CYS B 1 264 ? -9.594 5.375 28.906 1 91.38 264 CYS B N 1
ATOM 4471 C CA . CYS B 1 264 ? -9.047 6.527 28.203 1 91.38 264 CYS B CA 1
ATOM 4472 C C . CYS B 1 264 ? -8.281 7.434 29.172 1 91.38 264 CYS B C 1
ATOM 4474 O O . CYS B 1 264 ? -7.766 8.477 28.766 1 91.38 264 CYS B O 1
ATOM 4476 N N . GLY B 1 265 ? -8.234 7.109 30.406 1 92.44 265 GLY B N 1
ATOM 4477 C CA . GLY B 1 265 ? -7.34 7.785 31.344 1 92.44 265 GLY B CA 1
ATOM 4478 C C . GLY B 1 265 ? -8.047 8.812 32.188 1 92.44 265 GLY B C 1
ATOM 4479 O O . GLY B 1 265 ? -7.398 9.578 32.906 1 92.44 265 GLY B O 1
ATOM 4480 N N . PHE B 1 266 ? -9.336 8.891 32.188 1 93.44 266 PHE B N 1
ATOM 4481 C CA . PHE B 1 266 ? -10.055 9.805 33.062 1 93.44 266 PHE B CA 1
ATOM 4482 C C . PHE B 1 266 ? -10.164 9.242 34.469 1 93.44 266 PHE B C 1
ATOM 4484 O O . PHE B 1 266 ? -10.344 8.039 34.625 1 93.44 266 PHE B O 1
ATOM 4491 N N . GLN B 1 267 ? -9.992 10.172 35.438 1 87.69 267 GLN B N 1
ATOM 4492 C CA . GLN B 1 267 ? -10 9.758 36.812 1 87.69 267 GLN B CA 1
ATOM 4493 C C . GLN B 1 267 ? -11.414 9.406 37.281 1 87.69 267 GLN B C 1
ATOM 4495 O O . GLN B 1 267 ? -11.594 8.539 38.156 1 87.69 267 GLN B O 1
ATOM 4500 N N . THR B 1 268 ? -12.422 10.109 36.781 1 89.56 268 THR B N 1
ATOM 4501 C CA . THR B 1 268 ? -13.805 9.844 37.156 1 89.56 268 THR B CA 1
ATOM 4502 C C . THR B 1 268 ? -14.711 9.93 35.906 1 89.56 268 THR B C 1
ATOM 4504 O O . THR B 1 268 ? -14.445 10.703 35 1 89.56 268 THR B O 1
ATOM 4507 N N . SER B 1 269 ? -15.781 9.148 36 1 91.38 269 SER B N 1
ATOM 4508 C CA . SER B 1 269 ? -16.75 9.148 34.906 1 91.38 269 SER B CA 1
ATOM 4509 C C . SER B 1 269 ? -17.469 10.484 34.812 1 91.38 269 SER B C 1
ATOM 4511 O O . SER B 1 269 ? -17.859 10.914 33.719 1 91.38 269 SER B O 1
ATOM 4513 N N . SER B 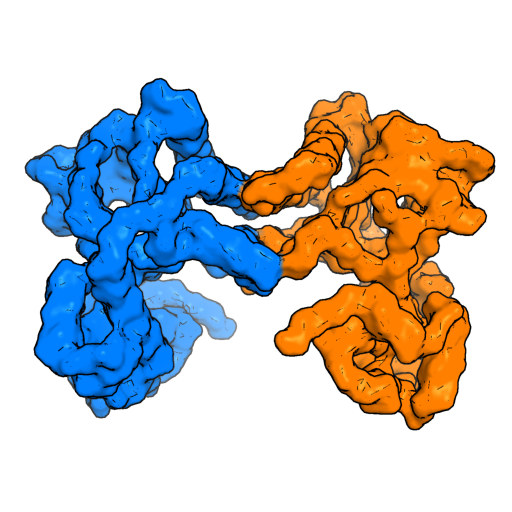1 270 ? -17.625 11.102 35.969 1 91.75 270 SER B N 1
ATOM 4514 C CA . SER B 1 270 ? -18.297 12.398 36 1 91.75 270 SER B CA 1
ATOM 4515 C C . SER B 1 270 ? -17.484 13.445 35.25 1 91.75 270 SER B C 1
ATOM 4517 O O . SER B 1 270 ? -18.047 14.211 34.438 1 91.75 270 SER B O 1
ATOM 4519 N N . TYR B 1 271 ? -16.219 13.453 35.562 1 92.12 271 TYR B N 1
ATOM 4520 C CA . TYR B 1 271 ? -15.352 14.398 34.875 1 92.12 271 TYR B CA 1
ATOM 4521 C C . TYR B 1 271 ? -15.305 14.117 33.375 1 92.12 271 TYR B C 1
ATOM 4523 O O . TYR B 1 271 ? -15.352 15.039 32.562 1 92.12 271 TYR B O 1
ATOM 4531 N N . PHE B 1 272 ? -15.242 12.883 33.062 1 94.56 272 PHE B N 1
ATOM 4532 C CA . PHE B 1 272 ? -15.258 12.469 31.656 1 94.56 272 PHE B CA 1
ATOM 4533 C C . PHE B 1 272 ? -16.5 12.984 30.953 1 94.56 272 PHE B C 1
ATOM 4535 O O . PHE B 1 272 ? -16.406 13.609 29.891 1 94.56 272 PHE B O 1
ATOM 4542 N N . SER B 1 273 ? -17.609 12.672 31.484 1 92.56 273 SER B N 1
ATOM 4543 C CA . SER B 1 273 ? -18.875 13.07 30.875 1 92.56 273 SER B CA 1
ATOM 4544 C C . SER B 1 273 ? -18.938 14.586 30.688 1 92.56 273 SER B C 1
ATOM 4546 O O . SER B 1 273 ? -19.453 15.062 29.672 1 92.56 273 SER B O 1
ATOM 4548 N N . HIS B 1 274 ? -18.453 15.273 31.688 1 93.06 274 HIS B N 1
ATOM 4549 C CA . HIS B 1 274 ? -18.438 16.734 31.641 1 93.06 274 HIS B CA 1
ATOM 4550 C C . HIS B 1 274 ? -17.578 17.234 30.5 1 93.06 274 HIS B C 1
ATOM 4552 O O . HIS B 1 274 ? -18.016 18.062 29.703 1 93.06 274 HIS B O 1
ATOM 4558 N N . VAL B 1 275 ? -16.375 16.766 30.453 1 91.75 275 VAL B N 1
ATOM 4559 C CA . VAL B 1 275 ? -15.422 17.203 29.438 1 91.75 275 VAL B CA 1
ATOM 4560 C C . VAL B 1 275 ? -15.914 16.766 28.047 1 91.75 275 VAL B C 1
ATOM 4562 O O . VAL B 1 275 ? -15.789 17.516 27.078 1 91.75 275 VAL B O 1
ATOM 4565 N N . PHE B 1 276 ? -16.438 15.547 27.953 1 91.56 276 PHE B N 1
ATOM 4566 C CA . PHE B 1 276 ? -16.969 15.016 26.703 1 91.56 276 PHE B CA 1
ATOM 4567 C C . PHE B 1 276 ? -18.062 15.922 26.156 1 91.56 276 PHE B C 1
ATOM 4569 O O . PHE B 1 276 ? -18.031 16.312 24.984 1 91.56 276 PHE B O 1
ATOM 4576 N N . ARG B 1 277 ? -18.938 16.266 27.031 1 87.62 277 ARG B N 1
ATOM 4577 C CA . ARG B 1 277 ? -20.031 17.125 26.625 1 87.62 277 ARG B CA 1
ATOM 4578 C C . ARG B 1 277 ? -19.531 18.5 26.188 1 87.62 277 ARG B C 1
ATOM 4580 O O . ARG B 1 277 ? -20.016 19.078 25.219 1 87.62 277 ARG B O 1
ATOM 4587 N N . LYS B 1 278 ? -18.672 18.984 26.922 1 85.31 278 LYS B N 1
ATOM 4588 C CA . LYS B 1 278 ? -18.109 20.297 26.625 1 85.31 278 LYS B CA 1
ATOM 4589 C C . LYS B 1 278 ? -17.422 20.312 25.266 1 85.31 278 LYS B C 1
ATOM 4591 O O . LYS B 1 278 ? -17.547 21.266 24.5 1 85.31 278 LYS B O 1
ATOM 4596 N N . GLN B 1 279 ? -16.797 19.234 24.953 1 78.56 279 GLN B N 1
ATOM 4597 C CA . GLN B 1 279 ? -15.984 19.188 23.734 1 78.56 279 GLN B CA 1
ATOM 4598 C C . GLN B 1 279 ? -16.797 18.688 22.547 1 78.56 279 GLN B C 1
ATOM 4600 O O . GLN B 1 279 ? -16.625 19.172 21.422 1 78.56 279 GLN B O 1
ATOM 4605 N N . ILE B 1 280 ? -17.703 17.688 22.75 1 75.38 280 ILE B N 1
ATOM 4606 C CA . ILE B 1 280 ? -18.391 17 21.672 1 75.38 280 ILE B CA 1
ATOM 4607 C C . ILE B 1 280 ? -19.797 17.578 21.516 1 75.38 280 ILE B C 1
ATOM 4609 O O . ILE B 1 280 ? -20.422 17.453 20.453 1 75.38 280 ILE B O 1
ATOM 4613 N N . GLY B 1 281 ? -20.281 18.172 22.547 1 78.62 281 GLY B N 1
ATOM 4614 C CA . GLY B 1 281 ? -21.594 18.812 22.5 1 78.62 281 GLY B CA 1
ATOM 4615 C C . GLY B 1 281 ? -22.734 17.859 22.828 1 78.62 281 GLY B C 1
ATOM 4616 O O . GLY B 1 281 ? -23.891 18.266 22.844 1 78.62 281 GLY B O 1
ATOM 4617 N N . GLN B 1 282 ? -22.406 16.703 23.016 1 81.12 282 GLN B N 1
ATOM 4618 C CA . GLN B 1 282 ? -23.391 15.711 23.438 1 81.12 282 GLN B CA 1
ATOM 4619 C C . GLN B 1 282 ? -22.797 14.734 24.453 1 81.12 282 GLN B C 1
ATOM 4621 O O . GLN B 1 282 ? -21.578 14.719 24.656 1 81.12 282 GLN B O 1
ATOM 4626 N N . THR B 1 283 ? -23.734 13.922 25.078 1 89.69 283 THR B N 1
ATOM 4627 C CA . THR B 1 283 ? -23.25 12.945 26.062 1 89.69 283 THR B CA 1
ATOM 4628 C C . THR B 1 283 ? -22.609 11.75 25.359 1 89.69 283 THR B C 1
ATOM 4630 O O . THR B 1 283 ? -22.906 11.484 24.188 1 89.69 283 THR B O 1
ATOM 4633 N N . PRO B 1 284 ? -21.703 11.094 26.078 1 90.12 284 PRO B N 1
ATOM 4634 C CA . PRO B 1 284 ? -21.109 9.891 25.484 1 90.12 284 PRO B CA 1
ATOM 4635 C C . PRO B 1 284 ? -22.156 8.883 25.016 1 90.12 284 PRO B C 1
ATOM 4637 O O . PRO B 1 284 ? -22 8.297 23.938 1 90.12 284 PRO B O 1
ATOM 4640 N N . GLN B 1 285 ? -23.156 8.727 25.75 1 88.5 285 GLN B N 1
ATOM 4641 C CA . GLN B 1 285 ? -24.203 7.777 25.406 1 88.5 285 GLN B CA 1
ATOM 4642 C C . GLN B 1 285 ? -24.922 8.195 24.125 1 88.5 285 GLN B C 1
ATOM 4644 O O . GLN B 1 285 ? -25.219 7.359 23.266 1 88.5 285 GLN B O 1
ATOM 4649 N N . ASP B 1 286 ? -25.219 9.422 24 1 85.5 286 ASP B N 1
ATOM 4650 C CA . ASP B 1 286 ? -25.891 9.938 22.812 1 85.5 286 ASP B CA 1
ATOM 4651 C C . ASP B 1 286 ? -25 9.805 21.578 1 85.5 286 ASP B C 1
ATOM 4653 O O . ASP B 1 286 ? -25.484 9.5 20.484 1 85.5 286 ASP B O 1
ATOM 4657 N N . TYR B 1 287 ? -23.781 10.117 21.812 1 80.88 287 TYR B N 1
ATOM 4658 C CA . TYR B 1 287 ? -22.828 9.992 20.719 1 80.88 287 TYR B CA 1
ATOM 4659 C C . TYR B 1 287 ? -22.812 8.57 20.172 1 80.88 287 TYR B C 1
ATOM 4661 O O . TYR B 1 287 ? -22.797 8.367 18.953 1 80.88 287 TYR B O 1
ATOM 4669 N N . ARG B 1 288 ? -22.703 7.516 20.984 1 80.5 288 ARG B N 1
ATOM 4670 C CA . ARG B 1 288 ? -22.703 6.105 20.609 1 80.5 288 ARG B CA 1
ATOM 4671 C C . ARG B 1 288 ? -23.938 5.75 19.797 1 80.5 288 ARG B C 1
ATOM 4673 O O . ARG B 1 288 ? -23.859 4.988 18.828 1 80.5 288 ARG B O 1
ATOM 4680 N N . LYS B 1 289 ? -25.031 6.215 20.156 1 76.5 289 LYS B N 1
ATOM 4681 C CA . LYS B 1 289 ? -26.297 5.91 19.484 1 76.5 289 LYS B CA 1
ATOM 4682 C C . LYS B 1 289 ? -26.297 6.422 18.047 1 76.5 289 LYS B C 1
ATOM 4684 O O . LYS B 1 289 ? -27.016 5.887 17.203 1 76.5 289 LYS B O 1
ATOM 4689 N N . GLN B 1 290 ? -25.672 7.406 17.844 1 60.81 290 GLN B N 1
ATOM 4690 C CA . GLN B 1 290 ? -25.625 8 16.516 1 60.81 290 GLN B CA 1
ATOM 4691 C C . GLN B 1 290 ? -24.672 7.234 15.602 1 60.81 290 GLN B C 1
ATOM 4693 O O . GLN B 1 290 ? -24.766 7.344 14.375 1 60.81 290 GLN B O 1
ATOM 4698 N N . ALA B 1 291 ? -23.734 6.617 16.078 1 52.81 291 ALA B N 1
ATOM 4699 C CA . ALA B 1 291 ? -22.797 5.824 15.289 1 52.81 291 ALA B CA 1
ATOM 4700 C C . ALA B 1 291 ? -23.469 4.574 14.727 1 52.81 291 ALA B C 1
ATOM 4702 O O . ALA B 1 291 ? -24.281 3.941 15.406 1 52.81 291 ALA B O 1
ATOM 4703 N N . PRO B 1 292 ? -23.484 4.316 13.391 1 45.78 292 PRO B N 1
ATOM 4704 C CA . PRO B 1 292 ? -24.188 3.125 12.891 1 45.78 292 PRO B CA 1
ATOM 4705 C C . PRO B 1 292 ? -23.828 1.864 13.672 1 45.78 292 PRO B C 1
ATOM 4707 O O . PRO B 1 292 ? -22.688 1.733 14.156 1 45.78 292 PRO B O 1
ATOM 4710 N N . ALA B 1 293 ? -24.844 1.089 14.266 1 41.31 293 ALA B N 1
ATOM 4711 C CA . ALA B 1 293 ? -24.75 -0.136 15.055 1 41.31 293 ALA B CA 1
ATOM 4712 C C . ALA B 1 293 ? -23.703 -1.082 14.477 1 41.31 293 ALA B C 1
ATOM 4714 O O . ALA B 1 293 ? -23.672 -1.307 13.266 1 41.31 293 ALA B O 1
ATOM 4715 N N . LEU B 1 294 ? -22.578 -1.399 15.094 1 34.88 294 LEU B N 1
ATOM 4716 C CA . LEU B 1 294 ? -21.797 -2.562 14.695 1 34.88 294 LEU B CA 1
ATOM 4717 C C . LEU B 1 294 ? -22.672 -3.793 14.547 1 34.88 294 LEU B C 1
ATOM 4719 O O . LEU B 1 294 ? -23.641 -3.965 15.297 1 34.88 294 LEU B O 1
ATOM 4723 N N . PRO B 1 295 ? -22.781 -4.453 13.312 1 28.22 295 PRO B N 1
ATOM 4724 C CA . PRO B 1 295 ? -23.656 -5.621 13.43 1 28.22 295 PRO B CA 1
ATOM 4725 C C . PRO B 1 295 ? -23.375 -6.438 14.695 1 28.22 295 PRO B C 1
ATOM 4727 O O . PRO B 1 295 ? -22.234 -6.555 15.125 1 28.22 295 PRO B O 1
ATOM 4730 N N . ALA B 1 296 ? -24.5 -6.797 15.438 1 27.03 296 ALA B N 1
ATOM 4731 C CA . ALA B 1 296 ? -24.359 -7.824 16.469 1 27.03 296 ALA B CA 1
ATOM 4732 C C . ALA B 1 296 ? -23.875 -9.141 15.875 1 27.03 296 ALA B C 1
ATOM 4734 O O . ALA B 1 296 ? -24.312 -9.555 14.805 1 27.03 296 ALA B O 1
#

Nearest PDB structures (foldseek):
  3oio-assembly1_A  TM=9.117E-01  e=4.054E-06  Chromobacterium violaceum
  6swi-assembly1_A  TM=9.009E-01  e=2.788E-06  Geobacillus stearothermophilus
  4fe7-assembly1_A-2  TM=6.077E-01  e=1.246E-05  Escherichia coli
  2vpv-assembly1_B  TM=8.155E-01  e=5.854E-04  Saccharomyces cerevisiae
  1rc6-assembly1_A  TM=5.715E-01  e=1.533E-03  Escherichia coli

pLDDT: mean 81.87, std 15.08, range [27.03, 98.19]

Radius of gyration: 27.56 Å; Cα contacts (8 Å, |Δi|>4): 1094; chains: 2; bounding box: 55×80×67 Å

Secondary structure (DSSP, 8-state):
------B-TTSBB----SBTTB-EEEEEEEGGGSTTSEEEEEB-SSEEEEEEEES-EEEEETTEEEEE-TT-EEEE-TT--EEEE-STT---EEEEEEE-GGGGTTTSHHHHHHHHHHHSTTB-SEEEE-TTSHHHHHHHHHHHHHHHHHHT--S-HHHHHHHHHHHHHHHHHH--B----HHHHHHHHHHHHHHHHHHHHTTS---HHHHHHHTT--HHHHHHHIIIIISS-HHHHHHHHHHHHHHHHHHH----HHHHHHHTT-S-HHHHHHHHHHHHSS-HHHHHHHS-----/------B-TTSBB----SBTTB-EEEEEEEGGGSTTSEEEEEB-SSEEEEEEEES-EEEEETTEEEEE-TT-EEEE-TT--EEEE--TT---EEEEEEE-GGGGTTTSHHHHHHHHHHHSTTB-SEEEE-TTSHHHHHHHHHHHHHHHHHHT--S-HHHHHHHHHHHHHHHHHH--B----HHHHHHHHHHHHHHHHHHHHTTS---HHHHHHHTT--HHHHHHHIIIIISS-HHHHHHHHHHHHHHHHHHH----HHHHHHHTT-S-HHHHHHHHHHHHSS-HHHHHHHS-----

Sequence (592 aa):
MYGGLELFSDLSERLKYNVPDFPICVYRGSLRFFDTNAFAYHWHTDLEFVRILEGSMDYVVNGREIHLGRGDGIFVNSKRLHRGSSTGSEHCVYIVVTVHPMLLGENTFAGKVYLDQKFGHTAEDFLFLSPDVPWQQNVLNLLGGMHESMLGAPDNLLHLLAQAVSLCACMADRIRENSVEPVEADQLAIIHRMTDYIHQCYESKLTIDEIAAAGSVCRSRCCELFKRHVHLTPNHYLTRYRIRKSCEMLKETSRPVSEISLACGFQTSSYFSHVFRKQIGQTPQDYRKQAPALPAMYGGLELFSDLSERLKYNVPDFPICVYRGSLRFFDTNAFAYHWHTDLEFVRILEGSMDYVVNGREIHLGRGDGIFVNSKRLHRGSSTGSEHCVYIVVTVHPMLLGENTFAGKVYLDQKFGHTAEDFLFLSPDVPWQQNVLNLLGGMHESMLGAPDNLLHLLAQAVSLCACMADRIRENSVEPVEADQLAIIHRMTDYIHQCYESKLTIDEIAAAGSVCRSRCCELFKRHVHLTPNHYLTRYRIRKSCEMLKETSRPVSEISLACGFQTSSYFSHVFRKQIGQTPQDYRKQAPALPA